Protein AF-A0A3R7QKN1-F1 (afdb_monomer_lite)

Sequence (496 aa):
MSDNTVWNVSETANVYITGVVSGVSGVASSVTHGVGDVVHSVTSGMGDVVHNVSQGMGDAVHNMTSGVKRLLTYPPTAHQAEEEEECPGVFPPTPRNTSVSPISEHPHSDVSPGTDSELAEEEAEINNELGITEDYFSQPEENVLELSIEGLEASIEKCKTLILQCEESSTRRRALVHKLIKIRLRLQEAKDAEEIASTGVLFRLSHQLQPQKPPLTRASKQYCDKCAQIIWGVIHVSYICSLCEYQCHGRCVEGIQRRCPSVKVNEDASYILRICPEVGLSAQNYKCAECKILITNKFTVITKHGRKLKCRAHPRGVTCLGDPFKKENAWCEPRKCDYTGLYYCPACHWNSRQVLPARVIHNWDFEERVVSRQAKQFLLLMKSKPVLHLEKLNPHLFKFVEELSTVKKLREDLLTMKQYLSTCRSAQESRILRQLEERQHFVENAHMYSLQDLIDVNSGLLVDYLKKIHGNFLTHIKNECLGVAPLGCLAWTPHH

InterPro domains:
  IPR002219 Protein kinase C-like, phorbol ester/diacylglycerol-binding domain [PF00130] (219-261)
  IPR002219 Protein kinase C-like, phorbol ester/diacylglycerol-binding domain [PS50081] (206-260)
  IPR025258 Rubicon Homology Domain [PF13901] (335-481)
  IPR025258 Rubicon Homology Domain [SM01175] (335-496)
  IPR046349 C1-like domain superfamily [SSF57889] (220-261)
  IPR047983 Differentially expressed in FDCP 8, C conserved region 1 [cd20819] (203-265)
  IPR051366 Differentially Expressed in FDCP 8 Homolog [PTHR12326] (100-482)

Radius of gyration: 34.99 Å; chains: 1; bounding box: 83×89×110 Å

Organism: Penaeus vannamei (NCBI:txid6689)

pLDDT: mean 70.87, std 23.75, range [23.16, 98.5]

Foldseek 3Di:
DDDDDPDPPVVVVVVVVVVVVVVVVVVVVVVVVVVVVVVVVVVVVVVVVVVVVVVVVVVVVVVVVVVVVVCVVDPDDDDDDDDDDDDDDDDDDDDDDDDDDDDDDDDDDDDDDDDPVVLVVLLVVLCVVLVNDDPPPDDDPPPPPDQDLVSLVSSLVVLVVVLVVDDPPDSNNVSSVVVNVVSVVVSVVNVVVVVCVVQVFDAALNFRWGWDQQDPDPPDFDAALQFRHTDRNVPFTKTAGPQQRHIHTPVCRVVDQDRQLSVCCVVPVDFDQDFQPADDCVNLVCAFPTPRHHQDPDPDPDDPPPDDDPPDDDPDDDDDPDDPDDPPDDHFDWDAARRHNGTHTCSFFVQDWAAGPNCCLPPVDRGTGGHGSSVVRNCVSQQFPQAPQNCVRPVCCCVVQVLLVLLLLLLVLVLVLCVVLVPQPVSVVVVLVCLCVSPCVSNVDRRTGGNNLSVCSVVVNSNVSSVVSSVVSVCCVPPPSPPDPDDPPVPPDDDD

Structure (mmCIF, N/CA/C/O backbone):
data_AF-A0A3R7QKN1-F1
#
_entry.id   AF-A0A3R7QKN1-F1
#
loop_
_atom_site.group_PDB
_atom_site.id
_atom_site.type_symbol
_atom_site.label_atom_id
_atom_site.label_alt_id
_atom_site.label_comp_id
_atom_site.label_asym_id
_atom_site.label_entity_id
_atom_site.label_seq_id
_atom_site.pdbx_PDB_ins_code
_atom_site.Cartn_x
_atom_site.Cartn_y
_atom_site.Cartn_z
_atom_site.occupancy
_atom_site.B_iso_or_equiv
_atom_site.auth_seq_id
_atom_site.auth_comp_id
_atom_site.auth_asym_id
_atom_site.auth_atom_id
_atom_site.pdbx_PDB_model_num
ATOM 1 N N . MET A 1 1 ? 52.924 43.699 57.578 1.00 37.53 1 MET A N 1
ATOM 2 C CA . MET A 1 1 ? 53.800 43.007 56.606 1.00 37.53 1 MET A CA 1
ATOM 3 C C . MET A 1 1 ? 53.663 41.512 56.854 1.00 37.53 1 MET A C 1
ATOM 5 O O . MET A 1 1 ? 54.226 41.036 57.827 1.00 37.53 1 MET A O 1
ATOM 9 N N . SER A 1 2 ? 52.865 40.768 56.094 1.00 34.19 2 SER A N 1
ATOM 10 C CA . SER A 1 2 ? 52.071 41.138 54.905 1.00 34.19 2 SER A CA 1
ATOM 11 C C . SER A 1 2 ? 50.685 40.484 54.937 1.00 34.19 2 SER A C 1
ATOM 13 O O . SER A 1 2 ? 50.500 39.461 55.588 1.00 34.19 2 SER A O 1
ATOM 15 N N . ASP A 1 3 ? 49.732 41.097 54.244 1.00 37.69 3 ASP A N 1
ATOM 16 C CA . ASP A 1 3 ? 48.302 40.784 54.300 1.00 37.69 3 ASP A CA 1
ATOM 17 C C . ASP A 1 3 ? 47.844 39.713 53.284 1.00 37.69 3 ASP A C 1
ATOM 19 O O . ASP A 1 3 ? 48.618 39.253 52.448 1.00 37.69 3 ASP A O 1
ATOM 23 N N . ASN A 1 4 ? 46.536 39.419 53.322 1.00 44.94 4 ASN A N 1
ATOM 24 C CA . ASN A 1 4 ? 45.707 38.774 52.289 1.00 44.94 4 ASN A CA 1
ATOM 25 C C . ASN A 1 4 ? 45.967 37.302 51.916 1.00 44.94 4 ASN A C 1
ATOM 27 O O . ASN A 1 4 ? 46.873 36.989 51.150 1.00 44.94 4 ASN A O 1
ATOM 31 N N . THR A 1 5 ? 45.029 36.415 52.294 1.00 41.34 5 THR A N 1
ATOM 32 C CA . THR A 1 5 ? 44.609 35.248 51.466 1.00 41.34 5 THR A CA 1
ATOM 33 C C . THR A 1 5 ? 43.263 34.609 51.887 1.00 41.34 5 THR A C 1
ATOM 35 O O . THR A 1 5 ? 43.072 33.405 51.751 1.00 41.34 5 THR A O 1
ATOM 38 N N . VAL A 1 6 ? 42.288 35.390 52.384 1.00 40.34 6 VAL A N 1
ATOM 39 C CA . VAL A 1 6 ? 40.933 34.881 52.726 1.00 40.34 6 VAL A CA 1
ATOM 40 C C . VAL A 1 6 ? 39.833 35.773 52.128 1.00 40.34 6 VAL A C 1
ATOM 42 O O . VAL A 1 6 ? 39.097 36.438 52.846 1.00 40.34 6 VAL A O 1
ATOM 45 N N . TRP A 1 7 ? 39.750 35.795 50.795 1.00 43.03 7 TRP A N 1
ATOM 46 C CA . TRP A 1 7 ? 38.655 36.375 49.999 1.00 43.03 7 TRP A CA 1
ATOM 47 C C . TRP A 1 7 ? 38.468 35.558 48.703 1.00 43.03 7 TRP A C 1
ATOM 49 O O . TRP A 1 7 ? 39.369 34.824 48.300 1.00 43.03 7 TRP A O 1
ATOM 59 N N . ASN A 1 8 ? 37.312 35.701 48.045 1.00 49.81 8 ASN A N 1
ATOM 60 C CA . ASN A 1 8 ? 36.990 35.177 46.703 1.00 49.81 8 ASN A CA 1
ATOM 61 C C . ASN A 1 8 ? 37.003 33.647 46.497 1.00 49.81 8 ASN A C 1
ATOM 63 O O . ASN A 1 8 ? 37.677 33.123 45.609 1.00 49.81 8 ASN A O 1
ATOM 67 N N . VAL A 1 9 ? 36.119 32.951 47.222 1.00 47.53 9 VAL A N 1
ATOM 68 C CA . VAL A 1 9 ? 35.537 31.668 46.756 1.00 47.53 9 VAL A CA 1
ATOM 69 C C . VAL A 1 9 ? 34.013 31.777 46.585 1.00 47.53 9 VAL A C 1
ATOM 71 O O . VAL A 1 9 ? 33.461 31.286 45.604 1.00 47.53 9 VAL A O 1
ATOM 74 N N . SER A 1 10 ? 33.326 32.469 47.499 1.00 49.25 10 SER A N 1
ATOM 75 C CA . SER A 1 10 ? 31.877 32.712 47.443 1.00 49.25 10 SER A CA 1
ATOM 76 C C . SER A 1 10 ? 31.468 33.673 46.320 1.00 49.25 10 SER A C 1
ATOM 78 O O . SER A 1 10 ? 30.583 33.347 45.533 1.00 49.25 10 SER A O 1
ATOM 80 N N . GLU A 1 11 ? 32.111 34.840 46.209 1.00 51.72 11 GLU A N 1
ATOM 81 C CA . GLU A 1 11 ? 31.790 35.838 45.172 1.00 51.72 11 GLU A CA 1
ATOM 82 C C . GLU A 1 11 ? 32.079 35.330 43.757 1.00 51.72 11 GLU A C 1
ATOM 84 O O . GLU A 1 11 ? 31.239 35.463 42.869 1.00 51.72 11 GLU A O 1
ATOM 89 N N . THR A 1 12 ? 33.216 34.662 43.558 1.00 52.84 12 THR A N 1
ATOM 90 C CA . THR A 1 12 ? 33.594 34.020 42.291 1.00 52.84 12 THR A CA 1
ATOM 91 C C . THR A 1 12 ? 32.582 32.959 41.858 1.00 52.84 12 THR A C 1
ATOM 93 O O . THR A 1 12 ? 32.215 32.921 40.684 1.00 52.84 12 THR A O 1
ATOM 96 N N . ALA A 1 13 ? 32.069 32.145 42.787 1.00 50.94 13 ALA A N 1
ATOM 97 C CA . ALA A 1 13 ? 30.995 31.194 42.495 1.00 50.94 13 ALA A CA 1
ATOM 98 C C . ALA A 1 13 ? 29.671 31.896 42.137 1.00 50.94 13 ALA A C 1
ATOM 100 O O . ALA A 1 13 ? 28.984 31.482 41.203 1.00 50.94 13 ALA A O 1
ATOM 101 N N . ASN A 1 14 ? 29.326 32.982 42.837 1.00 50.69 14 ASN A N 1
ATOM 102 C CA . ASN A 1 14 ? 28.074 33.713 42.621 1.00 50.69 14 ASN A CA 1
ATOM 103 C C . ASN A 1 14 ? 28.051 34.438 41.257 1.00 50.69 14 ASN A C 1
ATOM 105 O O . ASN A 1 14 ? 27.040 34.409 40.552 1.00 50.69 14 ASN A O 1
ATOM 109 N N . VAL A 1 15 ? 29.186 35.013 40.835 1.00 56.47 15 VAL A N 1
ATOM 110 C CA . VAL A 1 15 ? 29.384 35.571 39.480 1.00 56.47 15 VAL A CA 1
ATOM 111 C C . VAL A 1 15 ? 29.260 34.485 38.402 1.00 56.47 15 VAL A C 1
ATOM 113 O O . VAL A 1 15 ? 28.617 34.708 37.377 1.00 56.47 15 VAL A O 1
ATOM 116 N N . TYR A 1 16 ? 29.807 33.286 38.633 1.00 46.53 16 TYR A N 1
ATOM 117 C CA . TYR A 1 16 ? 29.683 32.177 37.679 1.00 46.53 16 TYR A CA 1
ATOM 118 C C . TYR A 1 16 ? 28.231 31.693 37.531 1.00 46.53 16 TYR A C 1
ATOM 120 O O . TYR A 1 16 ? 27.747 31.511 36.414 1.00 46.53 16 TYR A O 1
ATOM 128 N N . ILE A 1 17 ? 27.510 31.531 38.647 1.00 53.12 17 ILE A N 1
ATOM 129 C CA . ILE A 1 17 ? 26.105 31.095 38.648 1.00 53.12 17 ILE A CA 1
ATOM 130 C C . ILE A 1 17 ? 25.209 32.136 37.964 1.00 53.12 17 ILE A C 1
ATOM 132 O O . ILE A 1 17 ? 24.408 31.776 37.101 1.00 53.12 17 ILE A O 1
ATOM 136 N N . THR A 1 18 ? 25.361 33.423 38.288 1.00 54.75 18 THR A N 1
ATOM 137 C CA . THR A 1 18 ? 24.579 34.495 37.643 1.00 54.75 18 THR A CA 1
ATOM 138 C C . THR A 1 18 ? 24.883 34.628 36.150 1.00 54.75 18 THR A C 1
ATOM 140 O O . THR A 1 18 ? 23.951 34.799 35.362 1.00 54.75 18 THR A O 1
ATOM 143 N N . GLY A 1 19 ? 26.142 34.453 35.733 1.00 56.78 19 GLY A N 1
ATOM 144 C CA . GLY A 1 19 ? 26.520 34.388 34.319 1.00 56.78 19 GLY A CA 1
ATOM 145 C C . GLY A 1 19 ? 25.842 33.235 33.569 1.00 56.78 19 GLY A C 1
ATOM 146 O O . GLY A 1 19 ? 25.261 33.451 32.504 1.00 56.78 19 GLY A O 1
ATOM 147 N N . VAL A 1 20 ? 25.836 32.026 34.145 1.00 52.06 20 VAL A N 1
ATOM 148 C CA . VAL A 1 20 ? 25.169 30.850 33.555 1.00 52.06 20 VAL A CA 1
ATOM 149 C C . VAL A 1 20 ? 23.650 31.039 33.478 1.00 52.06 20 VAL A C 1
ATOM 151 O O . VAL A 1 20 ? 23.064 30.787 32.427 1.00 52.06 20 VAL A O 1
ATOM 154 N N . VAL A 1 21 ? 23.005 31.528 34.543 1.00 52.09 21 VAL A N 1
ATOM 155 C CA . VAL A 1 21 ? 21.551 31.783 34.556 1.00 52.09 21 VAL A CA 1
ATOM 156 C C . VAL A 1 21 ? 21.160 32.845 33.521 1.00 52.09 21 VAL A C 1
ATOM 158 O O . VAL A 1 21 ? 20.179 32.660 32.801 1.00 52.09 21 VAL A O 1
ATOM 161 N N . SER A 1 22 ? 21.951 33.915 33.386 1.00 55.06 22 SER A N 1
ATOM 162 C CA . SER A 1 22 ? 21.747 34.945 32.360 1.00 55.06 22 SER A CA 1
ATOM 163 C C . SER A 1 22 ? 21.875 34.371 30.941 1.00 55.06 22 SER A C 1
ATOM 165 O O . SER A 1 22 ? 20.983 34.561 30.114 1.00 55.06 22 SER A O 1
ATOM 167 N N . GLY A 1 23 ? 22.924 33.581 30.677 1.00 50.12 23 GLY A N 1
ATOM 168 C CA . GLY A 1 23 ? 23.135 32.930 29.381 1.00 50.12 23 GLY A CA 1
ATOM 169 C C . GLY A 1 23 ? 22.011 31.963 28.994 1.00 50.12 23 GLY A C 1
ATOM 170 O O . GLY A 1 23 ? 21.506 32.024 27.874 1.00 50.12 23 GLY A O 1
ATOM 171 N N . VAL A 1 24 ? 21.561 31.114 29.925 1.00 53.34 24 VAL A N 1
ATOM 172 C CA . VAL A 1 24 ? 20.442 30.181 29.692 1.00 53.34 24 VAL A CA 1
ATOM 173 C C . VAL A 1 24 ? 19.129 30.932 29.444 1.00 53.34 24 VAL A C 1
ATOM 175 O O . VAL A 1 24 ? 18.374 30.548 28.552 1.00 53.34 24 VAL A O 1
ATOM 178 N N . SER A 1 25 ? 18.877 32.031 30.164 1.00 45.62 25 SER A N 1
ATOM 179 C CA . SER A 1 25 ? 17.708 32.895 29.942 1.00 45.62 25 SER A CA 1
ATOM 180 C C . SER A 1 25 ? 17.726 33.553 28.553 1.00 45.62 25 SER A C 1
ATOM 182 O O . SER A 1 25 ? 16.725 33.527 27.836 1.00 45.62 25 SER A O 1
ATOM 184 N N . GLY A 1 26 ? 18.886 34.065 28.122 1.00 54.38 26 GLY A N 1
ATOM 185 C CA . GLY A 1 26 ? 19.070 34.632 26.783 1.00 54.38 26 GLY A CA 1
ATOM 186 C C . GLY A 1 26 ? 18.833 33.612 25.665 1.00 54.38 26 GLY A C 1
ATOM 187 O O . GLY A 1 26 ? 18.096 33.895 24.722 1.00 54.38 26 GLY A O 1
ATOM 188 N N . VAL A 1 27 ? 19.381 32.398 25.796 1.00 50.44 27 VAL A N 1
ATOM 189 C CA . VAL A 1 27 ? 19.147 31.304 24.834 1.00 50.44 27 VAL A CA 1
ATOM 190 C C . VAL A 1 27 ? 17.671 30.900 24.799 1.00 50.44 27 VAL A C 1
ATOM 192 O O . VAL A 1 27 ? 17.114 30.751 23.712 1.00 50.44 27 VAL A O 1
ATOM 195 N N . ALA A 1 28 ? 17.013 30.775 25.957 1.00 47.41 28 ALA A N 1
ATOM 196 C CA . ALA A 1 28 ? 15.587 30.460 26.025 1.00 47.41 28 ALA A CA 1
ATOM 197 C C . ALA A 1 28 ? 14.730 31.523 25.316 1.00 47.41 28 ALA A C 1
ATOM 199 O O . ALA A 1 28 ? 13.872 31.166 24.510 1.00 47.41 28 ALA A O 1
ATOM 200 N N . SER A 1 29 ? 15.011 32.812 25.547 1.00 50.62 29 SER A N 1
ATOM 201 C CA . SER A 1 29 ? 14.314 33.926 24.891 1.00 50.62 29 SER A CA 1
ATOM 202 C C . SER A 1 29 ? 14.458 33.883 23.365 1.00 50.62 29 SER A C 1
ATOM 204 O O . SER A 1 29 ? 13.456 33.959 22.647 1.00 50.62 29 SER A O 1
ATOM 206 N N . SER A 1 30 ? 15.679 33.684 22.854 1.00 55.91 30 SER A N 1
ATOM 207 C CA . SER A 1 30 ? 15.939 33.572 21.412 1.00 55.91 30 SER A CA 1
ATOM 208 C C . SER A 1 30 ? 15.222 32.378 20.777 1.00 55.91 30 SER A C 1
ATOM 210 O O . SER A 1 30 ? 14.666 32.505 19.687 1.00 55.91 30 SER A O 1
ATOM 212 N N . VAL A 1 31 ? 15.170 31.232 21.469 1.00 51.16 31 VAL A N 1
ATOM 213 C CA . VAL A 1 31 ? 14.414 30.055 21.008 1.00 51.16 31 VAL A CA 1
ATOM 214 C C . VAL A 1 31 ? 12.909 30.340 20.985 1.00 51.16 31 VAL A C 1
ATOM 216 O O . VAL A 1 31 ? 12.251 29.989 20.008 1.00 51.16 31 VAL A O 1
ATOM 219 N N . THR A 1 32 ? 12.348 31.011 21.998 1.00 53.50 32 THR A N 1
ATOM 220 C CA . THR A 1 32 ? 10.910 31.339 22.000 1.00 53.50 32 THR A CA 1
ATOM 221 C C . THR A 1 32 ? 10.513 32.330 20.905 1.00 53.50 32 THR A C 1
ATOM 223 O O . THR A 1 32 ? 9.451 32.154 20.313 1.00 53.50 32 THR A O 1
ATOM 226 N N . HIS A 1 33 ? 11.362 33.313 20.582 1.00 58.72 33 HIS A N 1
ATOM 227 C CA . HIS A 1 33 ? 11.101 34.240 19.473 1.00 58.72 33 HIS A CA 1
ATOM 228 C C . HIS A 1 33 ? 11.203 33.530 18.117 1.00 58.72 33 HIS A C 1
ATOM 230 O O . HIS A 1 33 ? 10.245 33.564 17.351 1.00 58.72 33 HIS A O 1
ATOM 236 N N . GLY A 1 34 ? 12.281 32.776 17.866 1.00 54.69 34 GLY A N 1
ATOM 237 C CA . GLY A 1 34 ? 12.449 32.048 16.602 1.00 54.69 34 GLY A CA 1
ATOM 238 C C . GLY A 1 34 ? 11.354 31.004 16.334 1.00 54.69 34 GLY A C 1
ATOM 239 O O . GLY A 1 34 ? 10.951 30.812 15.190 1.00 54.69 34 GLY A O 1
ATOM 240 N N . VAL A 1 35 ? 10.814 30.361 17.378 1.00 56.97 35 VAL A N 1
ATOM 241 C CA . VAL A 1 35 ? 9.626 29.494 17.247 1.00 56.97 35 VAL A CA 1
ATOM 242 C C . VAL A 1 35 ? 8.369 30.311 16.927 1.00 56.97 35 VAL A C 1
ATOM 244 O O . VAL A 1 35 ? 7.569 29.877 16.100 1.00 56.97 35 VAL A O 1
ATOM 247 N N . GLY A 1 36 ? 8.199 31.492 17.530 1.00 51.56 36 GLY A N 1
ATOM 248 C CA . GLY A 1 36 ? 7.104 32.415 17.220 1.00 51.56 36 GLY A CA 1
ATOM 249 C C . GLY A 1 36 ? 7.108 32.874 15.759 1.00 51.56 36 GLY A C 1
ATOM 250 O O . GLY A 1 36 ? 6.081 32.767 15.088 1.00 51.56 36 GLY A O 1
ATOM 251 N N . ASP A 1 37 ? 8.266 33.290 15.244 1.00 53.41 37 ASP A N 1
ATOM 252 C CA . ASP A 1 37 ? 8.433 33.755 13.860 1.00 53.41 37 ASP A CA 1
ATOM 253 C C . ASP A 1 37 ? 8.135 32.642 12.840 1.00 53.41 37 ASP A C 1
ATOM 255 O O . ASP A 1 37 ? 7.431 32.861 11.849 1.00 53.41 37 ASP A O 1
ATOM 259 N N . VAL A 1 38 ? 8.609 31.416 13.104 1.00 53.94 38 VAL A N 1
ATOM 260 C CA . VAL A 1 38 ? 8.315 30.238 12.270 1.00 53.94 38 VAL A CA 1
ATOM 261 C C . VAL A 1 38 ? 6.823 29.904 12.289 1.00 53.94 38 VAL A C 1
ATOM 263 O O . VAL A 1 38 ? 6.246 29.662 11.228 1.00 53.94 38 VAL A O 1
ATOM 266 N N . VAL A 1 39 ? 6.172 29.928 13.458 1.00 53.53 39 VAL A N 1
ATOM 267 C CA . VAL A 1 39 ? 4.721 29.694 13.562 1.00 53.53 39 VAL A CA 1
ATOM 268 C C . VAL A 1 39 ? 3.941 30.767 12.801 1.00 53.53 39 VAL A C 1
ATOM 270 O O . VAL A 1 39 ? 3.064 30.413 12.016 1.00 53.53 39 VAL A O 1
ATOM 273 N N . HIS A 1 40 ? 4.286 32.049 12.964 1.00 59.41 40 HIS A N 1
ATOM 274 C CA . HIS A 1 40 ? 3.616 33.155 12.276 1.00 59.41 40 HIS A CA 1
ATOM 275 C C . HIS A 1 40 ? 3.745 33.040 10.749 1.00 59.41 40 HIS A C 1
ATOM 277 O O . HIS A 1 40 ? 2.745 33.135 10.033 1.00 59.41 40 HIS A O 1
ATOM 283 N N . SER A 1 41 ? 4.958 32.765 10.256 1.00 58.25 41 SER A N 1
ATOM 284 C CA . SER A 1 41 ? 5.242 32.538 8.833 1.00 58.25 41 SER A CA 1
ATOM 285 C C . SER A 1 41 ? 4.411 31.383 8.258 1.00 58.25 41 SER A C 1
ATOM 287 O O . SER A 1 41 ? 3.720 31.552 7.251 1.00 58.25 41 SER A O 1
ATOM 289 N N . VAL A 1 42 ? 4.376 30.239 8.955 1.00 50.22 42 VAL A N 1
ATOM 290 C CA . VAL A 1 42 ? 3.567 29.075 8.559 1.00 50.22 42 VAL A CA 1
ATOM 291 C C . VAL A 1 42 ? 2.071 29.399 8.561 1.00 50.22 42 VAL A C 1
ATOM 293 O O . VAL A 1 42 ? 1.378 29.015 7.622 1.00 50.22 42 VAL A O 1
ATOM 296 N N . THR A 1 43 ? 1.551 30.128 9.556 1.00 54.44 43 THR A N 1
ATOM 297 C CA . THR A 1 43 ? 0.127 30.510 9.576 1.00 54.44 43 THR A CA 1
ATOM 298 C C . THR A 1 43 ? -0.247 31.513 8.486 1.00 54.44 43 THR A C 1
ATOM 300 O O . THR A 1 43 ? -1.333 31.387 7.923 1.00 54.44 43 THR A O 1
ATOM 303 N N . SER A 1 44 ? 0.642 32.455 8.144 1.00 57.62 44 SER A N 1
ATOM 304 C CA . SER A 1 44 ? 0.410 33.411 7.054 1.00 57.62 44 SER A CA 1
ATOM 305 C C . SER A 1 44 ? 0.357 32.691 5.707 1.00 57.62 44 SER A C 1
ATOM 307 O O . SER A 1 44 ? -0.652 32.777 5.014 1.00 57.62 44 SER A O 1
ATOM 309 N N . GLY A 1 45 ? 1.374 31.878 5.396 1.00 58.31 45 GLY A N 1
ATOM 310 C CA . GLY A 1 45 ? 1.418 31.116 4.144 1.00 58.31 45 GLY A CA 1
ATOM 311 C C . GLY A 1 45 ? 0.258 30.124 3.994 1.00 58.31 45 GLY A C 1
ATOM 312 O O . GLY A 1 45 ? -0.242 29.923 2.888 1.00 58.31 45 GLY A O 1
ATOM 313 N N . MET A 1 46 ? -0.241 29.548 5.097 1.00 52.25 46 MET A N 1
ATOM 314 C CA . MET A 1 46 ? -1.470 28.741 5.067 1.00 52.25 46 MET A CA 1
ATOM 315 C C . MET A 1 46 ? -2.697 29.580 4.676 1.00 52.25 46 MET A C 1
ATOM 317 O O . MET A 1 46 ? -3.557 29.098 3.940 1.00 52.25 46 MET A O 1
ATOM 321 N N . GLY A 1 47 ? -2.778 30.826 5.157 1.00 55.19 47 GLY A N 1
ATOM 322 C CA . GLY A 1 47 ? -3.827 31.783 4.805 1.00 55.19 47 GLY A CA 1
ATOM 323 C C . GLY A 1 47 ? -3.813 32.135 3.318 1.00 55.19 47 GLY A C 1
ATOM 324 O O . GLY A 1 47 ? -4.851 32.037 2.665 1.00 55.19 47 GLY A O 1
ATOM 325 N N . ASP A 1 48 ? -2.637 32.439 2.768 1.00 55.41 48 ASP A N 1
ATOM 326 C CA . ASP A 1 48 ? -2.461 32.770 1.347 1.00 55.41 48 ASP A CA 1
ATOM 327 C C . ASP A 1 48 ? -2.832 31.587 0.433 1.00 55.41 48 ASP A C 1
ATOM 329 O O . ASP A 1 48 ? -3.539 31.752 -0.564 1.00 55.41 48 ASP A O 1
ATOM 333 N N . VAL A 1 49 ? -2.441 30.360 0.804 1.00 57.50 49 VAL A N 1
ATOM 334 C CA . VAL A 1 49 ? -2.841 29.136 0.085 1.00 57.50 49 VAL A CA 1
ATOM 335 C C . VAL A 1 49 ? -4.359 28.932 0.130 1.00 57.50 49 VAL A C 1
ATOM 337 O O . VAL A 1 49 ? -4.966 28.640 -0.902 1.00 57.50 49 VAL A O 1
ATOM 340 N N . VAL A 1 50 ? -4.999 29.118 1.291 1.00 56.00 50 VAL A N 1
ATOM 341 C CA . VAL A 1 50 ? -6.463 29.006 1.424 1.00 56.00 50 VAL A CA 1
ATOM 342 C C . VAL A 1 50 ? -7.184 30.091 0.619 1.00 56.00 50 VAL A C 1
ATOM 344 O O . VAL A 1 50 ? -8.192 29.789 -0.025 1.00 56.00 50 VAL A O 1
ATOM 347 N N . HIS A 1 51 ? -6.667 31.322 0.592 1.00 62.03 51 HIS A N 1
ATOM 348 C CA . HIS A 1 51 ? -7.213 32.411 -0.217 1.00 62.03 51 HIS A CA 1
ATOM 349 C C . HIS A 1 51 ? -7.148 32.077 -1.714 1.00 62.03 51 HIS A C 1
ATOM 351 O O . HIS A 1 51 ? -8.175 32.077 -2.392 1.00 62.03 51 HIS A O 1
ATOM 357 N N . ASN A 1 52 ? -5.971 31.690 -2.213 1.00 60.16 52 ASN A N 1
ATOM 358 C CA . ASN A 1 52 ? -5.750 31.403 -3.632 1.00 60.16 52 ASN A CA 1
ATOM 359 C C . ASN A 1 52 ? -6.565 30.195 -4.130 1.00 60.16 52 ASN A C 1
ATOM 361 O O . ASN A 1 52 ? -7.131 30.240 -5.223 1.00 60.16 52 ASN A O 1
ATOM 365 N N . VAL A 1 53 ? -6.706 29.141 -3.315 1.00 54.59 53 VAL A N 1
ATOM 366 C CA . VAL A 1 53 ? -7.588 27.999 -3.627 1.00 54.59 53 VAL A CA 1
ATOM 367 C C . VAL A 1 53 ? -9.065 28.415 -3.632 1.00 54.59 53 VAL A C 1
ATOM 369 O O . VAL A 1 53 ? -9.818 27.988 -4.509 1.00 54.59 53 VAL A O 1
ATOM 372 N N . SER A 1 54 ? -9.486 29.272 -2.697 1.00 59.06 54 SER A N 1
ATOM 373 C CA . SER A 1 54 ? -10.868 29.772 -2.635 1.00 59.06 54 SER A CA 1
ATOM 374 C C . SER A 1 54 ? -11.212 30.643 -3.846 1.00 59.06 54 SER A C 1
ATOM 376 O O . SER A 1 54 ? -12.273 30.466 -4.446 1.00 59.06 54 SER A O 1
ATOM 378 N N . GLN A 1 55 ? -10.299 31.534 -4.243 1.00 57.66 55 GLN A N 1
ATOM 379 C CA . GLN A 1 55 ? -10.455 32.405 -5.406 1.00 57.66 55 GLN A CA 1
ATOM 380 C C . GLN A 1 55 ? -10.489 31.598 -6.710 1.00 57.66 55 GLN A C 1
ATOM 382 O O . GLN A 1 55 ? -11.457 31.704 -7.460 1.00 57.66 55 GLN A O 1
ATOM 387 N N . GLY A 1 56 ? -9.523 30.697 -6.926 1.00 59.16 56 GLY A N 1
ATOM 388 C CA . GLY A 1 56 ? -9.491 29.838 -8.115 1.00 59.16 56 GLY A CA 1
ATOM 389 C C . GLY A 1 56 ? -10.719 28.926 -8.250 1.00 59.16 56 GLY A C 1
ATOM 390 O O . GLY A 1 56 ? -11.191 28.682 -9.363 1.00 59.16 56 GLY A O 1
ATOM 391 N N . MET A 1 57 ? -11.302 28.465 -7.135 1.00 54.66 57 MET A N 1
ATOM 392 C CA . MET A 1 57 ? -12.571 27.728 -7.170 1.00 54.66 57 MET A CA 1
ATOM 393 C C . MET A 1 57 ? -13.773 28.643 -7.467 1.00 54.66 57 MET A C 1
ATOM 395 O O . MET A 1 57 ? -14.690 28.223 -8.176 1.00 54.66 57 MET A O 1
ATOM 399 N N . GLY A 1 58 ? -13.755 29.897 -7.005 1.00 57.75 58 GLY A N 1
ATOM 400 C CA . GLY A 1 58 ? -14.720 30.929 -7.394 1.00 57.75 58 GLY A CA 1
ATOM 401 C C . GLY A 1 58 ? -14.697 31.214 -8.899 1.00 57.75 58 GLY A C 1
ATOM 402 O O . GLY A 1 58 ? -15.742 31.161 -9.551 1.00 57.75 58 GLY A O 1
ATOM 403 N N . ASP A 1 59 ? -13.510 31.410 -9.474 1.00 54.44 59 ASP A N 1
ATOM 404 C CA . ASP A 1 59 ? -13.324 31.655 -10.909 1.00 54.44 59 ASP A CA 1
ATOM 405 C C . ASP A 1 59 ? -13.716 30.438 -11.759 1.00 54.44 59 ASP A C 1
ATOM 407 O O . ASP A 1 59 ? -14.351 30.583 -12.809 1.00 54.44 59 ASP A O 1
ATOM 411 N N . ALA A 1 60 ? -13.425 29.217 -11.300 1.00 56.81 60 ALA A N 1
ATOM 412 C CA . ALA A 1 60 ? -13.900 27.994 -11.947 1.00 56.81 60 ALA A CA 1
ATOM 413 C C . ALA A 1 60 ? -15.441 27.914 -11.960 1.00 56.81 60 ALA A C 1
ATOM 415 O O . ALA A 1 60 ? -16.042 27.626 -13.000 1.00 56.81 60 ALA A O 1
ATOM 416 N N . VAL A 1 61 ? -16.101 28.224 -10.837 1.00 56.03 61 VAL A N 1
ATOM 417 C CA . VAL A 1 61 ? -17.572 28.266 -10.736 1.00 56.03 61 VAL A CA 1
ATOM 418 C C . VAL A 1 61 ? -18.171 29.384 -11.593 1.00 56.03 61 VAL A C 1
ATOM 420 O O . VAL A 1 61 ? -19.194 29.159 -12.250 1.00 56.03 61 VAL A O 1
ATOM 423 N N . HIS A 1 62 ? -17.537 30.557 -11.665 1.00 58.00 62 HIS A N 1
ATOM 424 C CA . HIS A 1 62 ? -17.983 31.636 -12.546 1.00 58.00 62 HIS A CA 1
ATOM 425 C C . HIS A 1 62 ? -17.863 31.228 -14.021 1.00 58.00 62 HIS A C 1
ATOM 427 O O . HIS A 1 62 ? -18.813 31.423 -14.784 1.00 58.00 62 HIS A O 1
ATOM 433 N N . ASN A 1 63 ? -16.750 30.616 -14.430 1.00 52.31 63 ASN A N 1
ATOM 434 C CA . ASN A 1 63 ? -16.544 30.173 -15.809 1.00 52.31 63 ASN A CA 1
ATOM 435 C C . ASN A 1 63 ? -17.516 29.055 -16.216 1.00 52.31 63 ASN A C 1
ATOM 437 O O . ASN A 1 63 ? -18.111 29.132 -17.294 1.00 52.31 63 ASN A O 1
ATOM 441 N N . MET A 1 64 ? -17.773 28.075 -15.341 1.00 47.56 64 MET A N 1
ATOM 442 C CA . MET A 1 64 ? -18.805 27.054 -15.574 1.00 47.56 64 MET A CA 1
ATOM 443 C C . MET A 1 64 ? -20.206 27.674 -15.693 1.00 47.56 64 MET A C 1
ATOM 445 O O . MET A 1 64 ? -20.928 27.377 -16.646 1.00 47.56 64 MET A O 1
ATOM 449 N N . THR A 1 65 ? -20.573 28.589 -14.791 1.00 50.94 65 THR A N 1
ATOM 450 C CA . THR A 1 65 ? -21.868 29.295 -14.831 1.00 50.94 65 THR A CA 1
ATOM 451 C C . THR A 1 65 ? -22.023 30.132 -16.108 1.00 50.94 65 THR A C 1
ATOM 453 O O . THR A 1 65 ? -23.076 30.100 -16.746 1.00 50.94 65 THR A O 1
ATOM 456 N N . SER A 1 66 ? -20.966 30.824 -16.544 1.00 52.06 66 SER A N 1
ATOM 457 C CA . SER A 1 66 ? -20.924 31.561 -17.815 1.00 52.06 66 SER A CA 1
ATOM 458 C C . SER A 1 66 ? -21.057 30.640 -19.034 1.00 52.06 66 SER A C 1
ATOM 460 O O . SER A 1 66 ? -21.771 30.979 -19.979 1.00 52.06 66 SER A O 1
ATOM 462 N N . GLY A 1 67 ? -20.417 29.466 -19.015 1.00 45.75 67 GLY A N 1
ATOM 463 C CA . GLY A 1 67 ? -20.533 28.451 -20.066 1.00 45.75 67 GLY A CA 1
ATOM 464 C C . GLY A 1 67 ? -21.954 27.896 -20.189 1.00 45.75 67 GLY A C 1
ATOM 465 O O . GLY A 1 67 ? -22.535 27.924 -21.274 1.00 45.75 67 GLY A O 1
ATOM 466 N N . VAL A 1 68 ? -22.558 27.491 -19.067 1.00 48.69 68 VAL A N 1
ATOM 467 C CA . VAL A 1 68 ? -23.962 27.044 -19.011 1.00 48.69 68 VAL A CA 1
ATOM 468 C C . VAL A 1 68 ? -24.908 28.151 -19.485 1.00 48.69 68 VAL A C 1
ATOM 470 O O . VAL A 1 68 ? -25.804 27.888 -20.284 1.00 48.69 68 VAL A O 1
ATOM 473 N N . LYS A 1 69 ? -24.679 29.409 -19.085 1.00 41.81 69 LYS A N 1
ATOM 474 C CA . LYS A 1 69 ? -25.488 30.549 -19.541 1.00 41.81 69 LYS A CA 1
ATOM 475 C C . LYS A 1 69 ? -25.422 30.740 -21.062 1.00 41.81 69 LYS A C 1
ATOM 477 O O . LYS A 1 69 ? -26.462 30.985 -21.663 1.00 41.81 69 LYS A O 1
ATOM 482 N N . ARG A 1 70 ? -24.251 30.565 -21.696 1.00 45.78 70 ARG A N 1
ATOM 483 C CA . ARG A 1 70 ? -24.113 30.615 -23.169 1.00 45.78 70 ARG A CA 1
ATOM 484 C C . ARG A 1 70 ? -24.873 29.479 -23.864 1.00 45.78 70 ARG A C 1
ATOM 486 O O . ARG A 1 70 ? -25.583 29.746 -24.832 1.00 45.78 70 ARG A O 1
ATOM 493 N N . LEU A 1 71 ? -24.771 28.252 -23.344 1.00 42.00 71 LEU A N 1
ATOM 494 C CA . LEU A 1 71 ? -25.487 27.075 -23.863 1.00 42.00 71 LEU A CA 1
ATOM 495 C C . LEU A 1 71 ? -27.016 27.215 -23.756 1.00 42.00 71 LEU A C 1
ATOM 497 O O . LEU A 1 71 ? -27.735 26.728 -24.623 1.00 42.00 71 LEU A O 1
ATOM 501 N N . LEU A 1 72 ? -27.513 27.914 -22.731 1.00 39.69 72 LEU A N 1
ATOM 502 C CA . LEU A 1 72 ? -28.941 28.207 -22.564 1.00 39.69 72 LEU A CA 1
ATOM 503 C C . LEU A 1 72 ? -29.442 29.360 -23.453 1.00 39.69 72 LEU A C 1
ATOM 505 O O . LEU A 1 72 ? -30.631 29.407 -23.752 1.00 39.69 72 LEU A O 1
ATOM 509 N N . THR A 1 73 ? -28.572 30.281 -23.887 1.00 37.38 73 THR A N 1
ATOM 510 C CA . THR A 1 73 ? -28.955 31.379 -24.801 1.00 37.38 73 THR A CA 1
ATOM 511 C C . THR A 1 73 ? -28.872 31.024 -26.285 1.00 37.38 73 THR A C 1
ATOM 513 O O . THR A 1 73 ? -29.564 31.651 -27.081 1.00 37.38 73 THR A O 1
ATOM 516 N N . TYR A 1 74 ? -28.049 30.041 -26.667 1.00 40.75 74 TYR A N 1
ATOM 517 C CA . TYR A 1 74 ? -27.853 29.633 -28.064 1.00 40.75 74 TYR A CA 1
ATOM 518 C C . TYR A 1 74 ? -27.790 28.099 -28.194 1.00 40.75 74 TYR A C 1
ATOM 520 O O . TYR A 1 74 ? -26.695 27.529 -28.199 1.00 40.75 74 TYR A O 1
ATOM 528 N N . PRO A 1 75 ? -28.941 27.407 -28.295 1.00 36.47 75 PRO A N 1
ATOM 529 C CA . PRO A 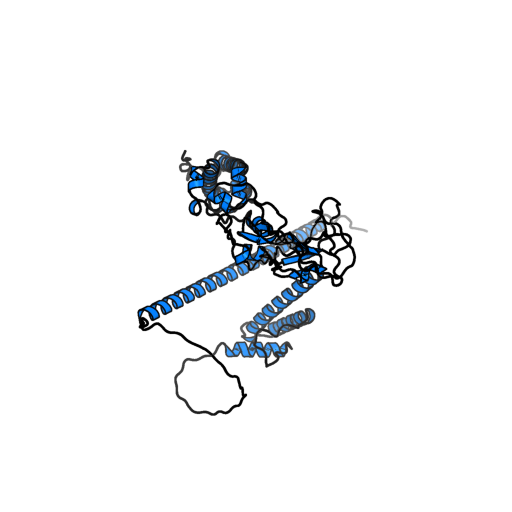1 75 ? -28.963 25.975 -28.579 1.00 36.47 75 PRO A CA 1
ATOM 530 C C . PRO A 1 75 ? -28.506 25.702 -30.029 1.00 36.47 75 PRO A C 1
ATOM 532 O O . PRO A 1 75 ? -28.967 26.385 -30.947 1.00 36.47 75 PRO A O 1
ATOM 535 N N . PRO A 1 76 ? -27.629 24.711 -30.276 1.00 35.47 76 PRO A N 1
ATOM 536 C CA . PRO A 1 76 ? -27.178 24.383 -31.625 1.00 35.47 76 PRO A CA 1
ATOM 537 C C . PRO A 1 76 ? -28.286 23.689 -32.432 1.00 35.47 76 PRO A C 1
ATOM 539 O O . PRO A 1 76 ? -28.869 22.698 -31.992 1.00 35.47 76 PRO A O 1
ATOM 542 N N . THR A 1 77 ? -28.557 24.185 -33.639 1.00 32.91 77 THR A N 1
ATOM 543 C CA . THR A 1 77 ? -29.488 23.561 -34.591 1.00 32.91 77 THR A CA 1
ATOM 544 C C . THR A 1 77 ? -28.872 22.310 -35.214 1.00 32.91 77 THR A C 1
ATOM 546 O O . THR A 1 77 ? -27.822 22.395 -35.850 1.00 32.91 77 THR A O 1
ATOM 549 N N . ALA A 1 78 ? -29.532 21.161 -35.071 1.00 34.75 78 ALA A N 1
ATOM 550 C CA . ALA A 1 78 ? -29.081 19.891 -35.635 1.00 34.75 78 ALA A CA 1
ATOM 551 C C . ALA A 1 78 ? -29.690 19.626 -37.022 1.00 34.75 78 ALA A C 1
ATOM 553 O O . ALA A 1 78 ? -30.906 19.701 -37.175 1.00 34.75 78 ALA A O 1
ATOM 554 N N . HIS A 1 79 ? -28.858 19.247 -37.996 1.00 31.39 79 HIS A N 1
ATOM 555 C CA . HIS A 1 79 ? -29.266 18.657 -39.276 1.00 31.39 79 HIS A CA 1
ATOM 556 C C . HIS A 1 79 ? -28.135 17.769 -39.827 1.00 31.39 79 HIS A C 1
ATOM 558 O O . HIS A 1 79 ? -27.014 18.253 -39.905 1.00 31.39 79 HIS A O 1
ATOM 564 N N . GLN A 1 80 ? -28.475 16.519 -40.192 1.00 29.50 80 GLN A N 1
ATOM 565 C CA . GLN A 1 80 ? -27.785 15.561 -41.098 1.00 29.50 80 GLN A CA 1
ATOM 566 C C . GLN A 1 80 ? -26.261 15.312 -40.894 1.00 29.50 80 GLN A C 1
ATOM 568 O O . GLN A 1 80 ? -25.464 16.237 -40.909 1.00 29.50 80 GLN A O 1
ATOM 573 N N . ALA A 1 81 ? -25.725 14.109 -40.644 1.00 27.98 81 ALA A N 1
ATOM 574 C CA . ALA A 1 81 ? -26.080 12.706 -40.944 1.00 27.98 81 ALA A CA 1
ATOM 575 C C . ALA A 1 81 ?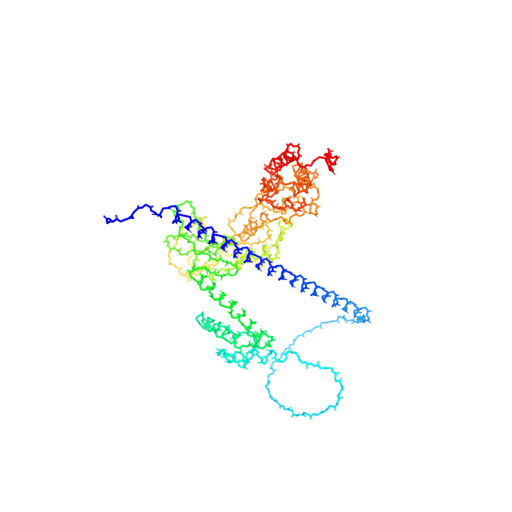 -25.780 12.221 -42.385 1.00 27.98 81 ALA A C 1
ATOM 577 O O . ALA A 1 81 ? -26.346 12.757 -43.329 1.00 27.98 81 ALA A O 1
ATOM 578 N N . GLU A 1 82 ? -24.957 11.157 -42.451 1.00 28.95 82 GLU A N 1
ATOM 579 C CA . GLU A 1 82 ? -24.770 10.150 -43.528 1.00 28.95 82 GLU A CA 1
ATOM 580 C C . GLU A 1 82 ? -24.131 10.588 -44.873 1.00 28.95 82 GLU A C 1
ATOM 582 O O . GLU A 1 82 ? -24.727 11.337 -45.636 1.00 28.95 82 GLU A O 1
ATOM 587 N N . GLU A 1 83 ? -22.909 10.103 -45.176 1.00 28.94 83 GLU A N 1
ATOM 588 C CA . GLU A 1 83 ? -22.584 9.067 -46.202 1.00 28.94 83 GLU A CA 1
ATOM 589 C C . GLU A 1 83 ? -21.043 8.865 -46.358 1.00 28.94 83 GLU A C 1
ATOM 591 O O . GLU A 1 83 ? -20.266 9.427 -45.580 1.00 28.94 83 GLU A O 1
ATOM 596 N N . GLU A 1 84 ? -20.596 7.973 -47.259 1.00 28.70 84 GLU A N 1
ATOM 597 C CA . GLU A 1 84 ? -19.232 7.394 -47.333 1.00 28.70 84 GLU A CA 1
ATOM 598 C C . GLU A 1 84 ? -18.399 7.833 -48.572 1.00 28.70 84 GLU A C 1
ATOM 600 O O . GLU A 1 84 ? -18.949 8.365 -49.530 1.00 28.70 84 GLU A O 1
ATOM 605 N N . GLU A 1 85 ? -17.080 7.550 -48.542 1.00 27.09 85 GLU A N 1
ATOM 606 C CA . GLU A 1 85 ? -16.212 7.033 -49.644 1.00 27.09 85 GLU A CA 1
ATOM 607 C C . GLU A 1 85 ? -14.792 7.647 -49.823 1.00 27.09 85 GLU A C 1
ATOM 609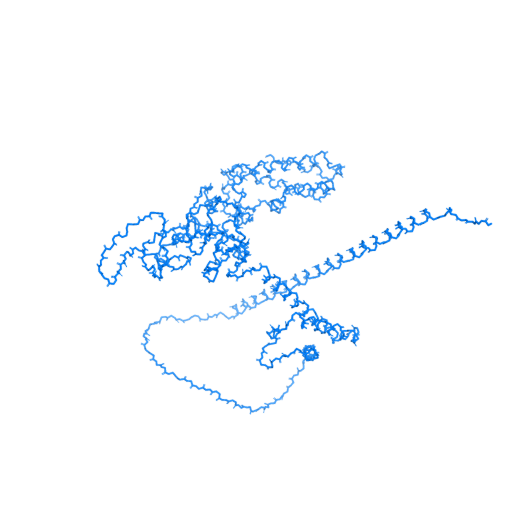 O O . GLU A 1 85 ? -14.540 8.826 -49.600 1.00 27.09 85 GLU A O 1
ATOM 614 N N . GLU A 1 86 ? -13.883 6.736 -50.216 1.00 24.00 86 GLU A N 1
ATOM 615 C CA . GLU A 1 86 ? -12.547 6.786 -50.860 1.00 24.00 86 GLU A CA 1
ATOM 616 C C . GLU A 1 86 ? -11.484 7.903 -50.646 1.00 24.00 86 GLU A C 1
ATOM 618 O O . GLU A 1 86 ? -11.729 9.093 -50.484 1.00 24.00 86 GLU A O 1
ATOM 623 N N . CYS A 1 87 ? -10.216 7.474 -50.782 1.00 25.31 87 CYS A N 1
ATOM 624 C CA . CYS A 1 87 ? -9.019 8.315 -50.940 1.00 25.31 87 CYS A CA 1
ATOM 625 C C . CYS A 1 87 ? -8.329 7.999 -52.282 1.00 25.31 87 CYS A C 1
ATOM 627 O O . CYS A 1 87 ? -8.253 6.830 -52.663 1.00 25.31 87 CYS A O 1
ATOM 629 N N . PRO A 1 88 ? -7.676 8.981 -52.931 1.00 33.22 88 PRO A N 1
ATOM 630 C CA . PRO A 1 88 ? -6.204 8.983 -52.885 1.00 33.22 88 PRO A CA 1
ATOM 631 C C . PRO A 1 88 ? -5.585 10.394 -52.741 1.00 33.22 88 PRO A C 1
ATOM 633 O O . PRO A 1 88 ? -6.266 11.405 -52.877 1.00 33.22 88 PRO A O 1
ATOM 636 N N . GLY A 1 89 ? -4.280 10.477 -52.441 1.00 25.06 89 GLY A N 1
ATOM 637 C CA . GLY A 1 89 ? -3.595 11.738 -52.088 1.00 25.06 89 GLY A CA 1
ATOM 638 C C . GLY A 1 89 ? -2.412 12.146 -52.984 1.00 25.06 89 GLY A C 1
ATOM 639 O O . GLY A 1 89 ? -1.957 11.372 -53.823 1.00 25.06 89 GLY A O 1
ATOM 640 N N . VAL A 1 90 ? -1.886 13.359 -52.750 1.00 25.53 90 VAL A N 1
ATOM 641 C CA . VAL A 1 90 ? -0.682 13.966 -53.371 1.00 25.53 90 VAL A CA 1
ATOM 642 C C . VAL A 1 90 ? 0.054 14.855 -52.336 1.00 25.53 90 VAL A C 1
ATOM 644 O O . VAL A 1 90 ? -0.570 15.378 -51.417 1.00 25.53 90 VAL A O 1
ATOM 647 N N . PHE A 1 91 ? 1.374 15.032 -52.490 1.00 24.97 91 PHE A N 1
ATOM 648 C CA . PHE A 1 91 ? 2.276 15.928 -51.726 1.00 24.97 91 PHE A CA 1
ATOM 649 C C . PHE A 1 91 ? 3.044 16.871 -52.692 1.00 24.97 91 PHE A C 1
ATOM 651 O O . PHE A 1 91 ? 3.161 16.510 -53.866 1.00 24.97 91 PHE A O 1
ATOM 658 N N . PRO A 1 92 ? 3.732 17.953 -52.238 1.00 40.19 92 PRO A N 1
ATOM 659 C CA . PRO A 1 92 ? 3.644 18.693 -50.971 1.00 40.19 92 PRO A CA 1
ATOM 660 C C . PRO A 1 92 ? 3.079 20.120 -51.258 1.00 40.19 92 PRO A C 1
ATOM 662 O O . PRO A 1 92 ? 1.880 20.124 -51.528 1.00 40.19 92 PRO A O 1
ATOM 665 N N . PRO A 1 93 ? 3.777 21.297 -51.323 1.00 31.36 93 PRO A N 1
ATOM 666 C CA . PRO A 1 93 ? 5.129 21.756 -50.923 1.00 31.36 93 PRO A CA 1
ATOM 667 C C . PRO A 1 93 ? 5.116 22.741 -49.714 1.00 31.36 93 PRO A C 1
ATOM 669 O O . PRO A 1 93 ? 4.136 22.828 -48.984 1.00 31.36 93 PRO A O 1
ATOM 672 N N . THR A 1 94 ? 6.208 23.490 -49.497 1.00 31.78 94 THR A N 1
ATOM 673 C CA . THR A 1 94 ? 6.338 24.630 -48.553 1.00 31.78 94 THR A CA 1
ATOM 674 C C . THR A 1 94 ? 6.771 25.917 -49.277 1.00 31.78 94 THR A C 1
ATOM 676 O O . THR A 1 94 ? 7.313 25.839 -50.382 1.00 31.78 94 THR A O 1
ATOM 679 N N . PRO A 1 95 ? 6.580 27.104 -48.664 1.00 28.00 95 PRO A N 1
ATOM 680 C CA . PRO A 1 95 ? 7.691 28.071 -48.575 1.00 28.00 95 PRO A CA 1
ATOM 681 C C . PRO A 1 95 ? 7.771 28.858 -47.237 1.00 28.00 95 PRO A C 1
ATOM 683 O O . PRO A 1 95 ? 6.979 28.653 -46.322 1.00 28.00 95 PRO A O 1
ATOM 686 N N . ARG A 1 96 ? 8.779 29.741 -47.121 1.00 23.92 96 ARG A N 1
ATOM 687 C CA . ARG A 1 96 ? 9.073 30.645 -45.979 1.00 23.92 96 ARG A CA 1
ATOM 688 C C . ARG A 1 96 ? 8.549 32.082 -46.208 1.00 23.92 96 ARG A C 1
ATOM 690 O O . ARG A 1 96 ? 8.214 32.403 -47.337 1.00 23.92 96 ARG A O 1
ATOM 697 N N . ASN A 1 97 ? 8.584 32.896 -45.137 1.00 25.17 97 ASN A N 1
ATOM 698 C CA . ASN A 1 97 ? 8.878 34.350 -44.984 1.00 25.17 97 ASN A CA 1
ATOM 699 C C . ASN A 1 97 ? 8.685 35.310 -46.202 1.00 25.17 97 ASN A C 1
ATOM 701 O O . ASN A 1 97 ? 9.017 34.981 -47.331 1.00 25.17 97 ASN A O 1
ATOM 705 N N . THR A 1 98 ? 8.329 36.598 -46.049 1.00 24.00 98 THR A N 1
ATOM 706 C CA . THR A 1 98 ? 8.846 37.578 -45.057 1.00 24.00 98 THR A CA 1
ATOM 707 C C . THR A 1 98 ? 7.978 38.861 -45.006 1.00 24.00 98 THR A C 1
ATOM 709 O O . THR A 1 98 ? 7.395 39.213 -46.021 1.00 24.00 98 THR A O 1
ATOM 712 N N . SER A 1 99 ? 7.954 39.555 -43.852 1.00 24.56 99 SER A N 1
ATOM 713 C CA . SER A 1 99 ? 7.804 41.023 -43.608 1.00 24.56 99 SER A CA 1
ATOM 714 C C . SER A 1 99 ? 7.032 41.966 -44.566 1.00 24.56 99 SER A C 1
ATOM 716 O O . SER A 1 99 ? 7.365 42.025 -45.746 1.00 24.56 99 SER A O 1
ATOM 718 N N . VAL A 1 100 ? 6.222 42.887 -44.000 1.00 23.50 100 VAL A N 1
ATOM 719 C CA . VAL A 1 100 ? 6.374 44.381 -44.059 1.00 23.50 100 VAL A CA 1
ATOM 720 C C . VAL A 1 100 ? 5.150 45.100 -43.425 1.00 23.50 100 VAL A C 1
ATOM 722 O O . VAL A 1 100 ? 4.019 44.654 -43.592 1.00 23.50 100 VAL A O 1
ATOM 725 N N . SER A 1 101 ? 5.380 46.215 -42.712 1.00 26.28 101 SER A N 1
ATOM 726 C CA . SER A 1 101 ? 4.382 47.158 -42.120 1.00 26.28 101 SER A CA 1
ATOM 727 C C . SER A 1 101 ? 4.337 48.478 -42.948 1.00 26.28 101 SER A C 1
ATOM 729 O O . SER A 1 101 ? 5.265 48.623 -43.749 1.00 26.28 101 SER A O 1
ATOM 731 N N . PRO A 1 102 ? 3.394 49.466 -42.814 1.00 33.00 102 PRO A N 1
ATOM 732 C CA . PRO A 1 102 ? 3.127 50.207 -41.549 1.00 33.00 102 PRO A CA 1
ATOM 733 C C . PRO A 1 102 ? 1.743 50.924 -41.318 1.00 33.00 102 PRO A C 1
ATOM 735 O O . PRO A 1 102 ? 1.004 51.226 -42.244 1.00 33.00 102 PRO A O 1
ATOM 738 N N . ILE A 1 103 ? 1.475 51.258 -40.040 1.00 24.55 103 ILE A N 1
ATOM 739 C CA . ILE A 1 103 ? 0.911 52.511 -39.435 1.00 24.55 103 ILE A CA 1
ATOM 740 C C . ILE A 1 103 ? -0.269 53.289 -40.093 1.00 24.55 103 ILE A C 1
ATOM 742 O O . ILE A 1 103 ? -0.070 53.930 -41.121 1.00 24.55 103 ILE A O 1
ATOM 746 N N . SER A 1 104 ? -1.402 53.404 -39.360 1.00 23.53 104 SER A N 1
ATOM 747 C CA . SER A 1 104 ? -2.129 54.641 -38.898 1.00 23.53 104 SER A CA 1
ATOM 748 C C . SER A 1 104 ? -3.618 54.326 -38.555 1.00 23.53 104 SER A C 1
ATOM 750 O O . SER A 1 104 ? -4.139 53.337 -39.062 1.00 23.53 104 SER A O 1
ATOM 752 N N . GLU A 1 105 ? -4.399 55.030 -37.711 1.00 23.16 105 GLU A N 1
ATOM 753 C CA . GLU A 1 105 ? -4.148 55.984 -36.604 1.00 23.16 105 GLU A CA 1
ATOM 754 C C . GLU A 1 105 ? -5.342 55.991 -35.587 1.00 23.16 105 GLU A C 1
ATOM 756 O O . GLU A 1 105 ? -6.305 55.242 -35.744 1.00 23.16 105 GLU A O 1
ATOM 761 N N . HIS A 1 106 ? -5.246 56.788 -34.512 1.00 26.48 106 HIS A N 1
ATOM 762 C CA . HIS A 1 106 ? -6.091 56.832 -33.285 1.00 26.48 106 HIS A CA 1
ATOM 763 C C . HIS A 1 106 ? -7.429 57.633 -33.430 1.00 26.48 106 HIS A C 1
ATOM 765 O O . HIS A 1 106 ? -7.531 58.339 -34.435 1.00 26.48 106 HIS A O 1
ATOM 771 N N . PRO A 1 107 ? -8.459 57.574 -32.512 1.00 37.97 107 PRO A N 1
ATOM 772 C CA . PRO A 1 107 ? -8.369 58.029 -31.090 1.00 37.97 107 PRO A CA 1
ATOM 773 C C . PRO A 1 107 ? -9.315 57.480 -29.961 1.00 37.97 107 PRO A C 1
ATOM 775 O O . PRO A 1 107 ? -10.497 57.248 -30.180 1.00 37.97 107 PRO A O 1
ATOM 778 N N . HIS A 1 108 ? -8.773 57.476 -28.720 1.00 27.14 108 HIS A N 1
ATOM 779 C CA . HIS A 1 108 ? -9.382 57.627 -27.357 1.00 27.14 108 HIS A CA 1
ATOM 780 C C . HIS A 1 108 ? -10.527 56.678 -26.866 1.00 27.14 108 HIS A C 1
ATOM 782 O O . HIS A 1 108 ? -11.252 56.100 -27.663 1.00 27.14 108 HIS A O 1
ATOM 788 N N . SER A 1 109 ? -10.749 56.435 -25.555 1.00 30.28 109 SER A N 1
ATOM 789 C CA . SER A 1 109 ? -10.230 57.080 -24.319 1.00 30.28 109 SER A CA 1
ATOM 790 C C . SER A 1 109 ? -9.982 56.127 -23.117 1.00 30.28 109 SER A C 1
ATOM 792 O O . SER A 1 109 ? -10.871 55.377 -22.723 1.00 30.28 109 SER A O 1
ATOM 794 N N . ASP A 1 110 ? -8.807 56.271 -22.501 1.00 28.62 110 ASP A N 1
ATOM 795 C CA . ASP A 1 110 ? -8.468 56.316 -21.061 1.00 28.62 110 ASP A CA 1
ATOM 796 C C . ASP A 1 110 ? -9.083 55.340 -20.021 1.00 28.62 110 ASP A C 1
ATOM 798 O O . ASP A 1 110 ? -10.160 55.575 -19.477 1.00 28.62 110 ASP A O 1
ATOM 802 N N . VAL A 1 111 ? -8.258 54.377 -19.573 1.00 29.59 111 VAL A N 1
ATOM 803 C CA . VAL A 1 111 ? -8.036 54.028 -18.145 1.00 29.59 111 VAL A CA 1
ATOM 804 C C . VAL A 1 111 ? -6.535 53.734 -17.973 1.00 29.59 111 VAL A C 1
ATOM 806 O O . VAL A 1 111 ? -5.958 53.046 -18.813 1.00 29.59 111 VAL A O 1
ATOM 809 N N . SER A 1 112 ? -5.883 54.255 -16.927 1.00 31.39 112 SER A N 1
ATOM 810 C CA . SER A 1 112 ? -4.414 54.219 -16.787 1.00 31.39 112 SER A CA 1
ATOM 811 C C . SER A 1 112 ? -3.837 52.861 -16.335 1.00 31.39 112 SER A C 1
ATOM 813 O O . SER A 1 112 ? -4.219 52.382 -15.266 1.00 31.39 112 SER A O 1
ATOM 815 N N . PRO A 1 113 ? -2.846 52.292 -17.050 1.00 39.56 113 PRO A N 1
ATOM 816 C CA . PRO A 1 113 ? -1.929 51.273 -16.531 1.00 39.56 113 PRO A CA 1
ATOM 817 C C . PRO A 1 113 ? -0.644 51.926 -15.981 1.00 39.56 113 PRO A C 1
ATOM 819 O O . PRO A 1 113 ? -0.150 52.884 -16.573 1.00 39.56 113 PRO A O 1
ATOM 822 N N . GLY A 1 114 ? -0.077 51.431 -14.871 1.00 38.69 114 GLY A N 1
ATOM 823 C CA . GLY A 1 114 ? 1.097 52.098 -14.279 1.00 38.69 114 GLY A CA 1
ATOM 824 C C . GLY A 1 114 ? 1.770 51.460 -13.058 1.00 38.69 114 GLY A C 1
ATOM 825 O O . GLY A 1 114 ? 2.323 52.200 -12.258 1.00 38.69 114 GLY A O 1
ATOM 826 N N . THR A 1 115 ? 1.708 50.136 -12.869 1.00 46.28 115 THR A N 1
ATOM 827 C CA . THR A 1 115 ? 2.365 49.457 -11.720 1.00 46.28 115 THR A CA 1
ATOM 828 C C . THR A 1 115 ? 3.277 48.292 -12.095 1.00 46.28 115 THR A C 1
ATOM 830 O O . THR A 1 115 ? 4.205 47.987 -11.350 1.00 46.28 115 THR A O 1
ATOM 833 N N . ASP A 1 116 ? 3.040 47.647 -13.239 1.00 46.44 116 ASP A N 1
ATOM 834 C CA . ASP A 1 116 ? 3.692 46.368 -13.554 1.00 46.44 116 ASP A CA 1
ATOM 835 C C . ASP A 1 116 ? 4.950 46.540 -14.431 1.00 46.44 116 ASP A C 1
ATOM 837 O O . ASP A 1 116 ? 5.805 45.657 -14.451 1.00 46.44 116 ASP A O 1
ATOM 841 N N . SER A 1 117 ? 5.101 47.686 -15.115 1.00 57.88 117 SER A N 1
ATOM 842 C CA . SER A 1 117 ? 6.287 47.996 -15.940 1.00 57.88 117 SER A CA 1
ATOM 843 C C . SER A 1 117 ? 7.511 48.298 -15.071 1.00 57.88 117 SER A C 1
ATOM 845 O O . SER A 1 117 ? 8.557 47.675 -15.233 1.00 57.88 117 SER A O 1
ATOM 847 N N . GLU A 1 118 ? 7.354 49.180 -14.075 1.00 56.25 118 GLU A N 1
ATOM 848 C CA . GLU A 1 118 ? 8.452 49.653 -13.217 1.00 56.25 118 GLU A CA 1
ATOM 849 C C . GLU A 1 118 ? 9.154 48.501 -12.476 1.00 56.25 118 GLU A C 1
ATOM 851 O O . GLU A 1 118 ? 10.376 48.488 -12.361 1.00 56.25 118 GLU A O 1
ATOM 856 N N . LEU A 1 119 ? 8.399 47.492 -12.022 1.00 57.53 119 LEU A N 1
ATOM 857 C CA . LEU A 1 119 ? 8.954 46.324 -11.326 1.00 57.53 119 LEU A CA 1
ATOM 858 C C . LEU A 1 119 ? 9.699 45.360 -12.264 1.00 57.53 119 LEU A C 1
ATOM 860 O O . LEU A 1 119 ? 10.672 44.733 -11.841 1.00 57.53 119 LEU A O 1
ATOM 864 N N . ALA A 1 120 ? 9.264 45.235 -13.521 1.00 60.72 120 ALA A N 1
ATOM 865 C CA . ALA A 1 120 ? 9.950 44.419 -14.522 1.00 60.72 120 ALA A CA 1
ATOM 866 C C . ALA A 1 120 ? 11.253 45.090 -14.991 1.00 60.72 120 ALA A C 1
ATOM 868 O O . ALA A 1 120 ? 12.275 44.422 -15.147 1.00 60.72 120 ALA A O 1
ATOM 869 N N . GLU A 1 121 ? 11.229 46.414 -15.152 1.00 64.88 121 GLU A N 1
ATOM 870 C CA . GLU A 1 121 ? 12.403 47.231 -15.468 1.00 64.88 121 GLU A CA 1
ATOM 871 C C . GLU A 1 121 ? 13.419 47.216 -14.307 1.00 64.88 121 GLU A C 1
ATOM 873 O O . GLU A 1 121 ? 14.606 46.984 -14.546 1.00 64.88 121 GLU A O 1
ATOM 878 N N . GLU A 1 122 ? 12.968 47.324 -13.047 1.00 66.00 122 GLU A N 1
ATOM 879 C CA . GLU A 1 122 ? 13.831 47.130 -11.870 1.00 66.00 122 GLU A CA 1
ATOM 880 C C . GLU A 1 122 ? 14.421 45.707 -11.789 1.00 66.00 122 GLU A C 1
ATOM 882 O O . GLU A 1 122 ? 15.624 45.580 -11.555 1.00 66.00 122 GLU A O 1
ATOM 887 N N . GLU A 1 123 ? 13.647 44.623 -11.986 1.00 64.12 123 GLU A N 1
ATOM 888 C CA . GLU A 1 123 ? 14.212 43.256 -11.933 1.00 64.12 123 GLU A CA 1
ATOM 889 C C . GLU A 1 123 ? 15.215 43.005 -13.078 1.00 64.12 123 GLU A C 1
ATOM 891 O O . GLU A 1 123 ? 16.203 42.301 -12.861 1.00 64.12 123 GLU A O 1
ATOM 896 N N . ALA A 1 124 ? 15.033 43.601 -14.262 1.00 65.56 124 ALA A N 1
ATOM 897 C CA . ALA A 1 124 ? 15.996 43.512 -15.365 1.00 65.56 124 ALA A CA 1
ATOM 898 C C . ALA A 1 124 ? 17.300 44.283 -15.074 1.00 65.56 124 ALA A C 1
ATOM 900 O O . ALA A 1 124 ? 18.396 43.747 -15.269 1.00 65.56 124 ALA A O 1
ATOM 901 N N . GLU A 1 125 ? 17.209 45.512 -14.550 1.00 71.00 125 GLU A N 1
ATOM 902 C CA . GLU A 1 125 ? 18.389 46.302 -14.175 1.00 71.00 125 GLU A CA 1
ATOM 903 C C . GLU A 1 125 ? 19.174 45.632 -13.034 1.00 71.00 125 GLU A C 1
ATOM 905 O O . GLU A 1 125 ? 20.399 45.521 -13.108 1.00 71.00 125 GLU A O 1
ATOM 910 N N . ILE A 1 126 ? 18.475 45.074 -12.037 1.00 68.88 126 ILE A N 1
ATOM 911 C CA . ILE A 1 126 ? 19.072 44.281 -10.952 1.00 68.88 126 ILE A CA 1
ATOM 912 C C . ILE A 1 126 ? 19.820 43.053 -11.496 1.00 68.88 126 ILE A C 1
ATOM 914 O O . ILE A 1 126 ? 20.885 42.714 -10.981 1.00 68.88 126 ILE A O 1
ATOM 918 N N . ASN A 1 127 ? 19.322 42.382 -12.539 1.00 69.06 127 ASN A N 1
ATOM 919 C CA . ASN A 1 127 ? 19.993 41.199 -13.100 1.00 69.06 127 ASN A CA 1
ATOM 920 C C . ASN A 1 127 ? 21.303 41.570 -13.796 1.00 69.06 127 ASN A C 1
ATOM 922 O O . ASN A 1 127 ? 22.326 40.917 -13.571 1.00 69.06 127 ASN A O 1
ATOM 926 N N . ASN A 1 128 ? 21.294 42.679 -14.536 1.00 72.19 128 ASN A N 1
ATOM 927 C CA . ASN A 1 128 ? 22.490 43.267 -15.128 1.00 72.19 128 ASN A CA 1
ATOM 928 C C . ASN A 1 128 ? 23.493 43.718 -14.043 1.00 72.19 128 ASN A C 1
ATOM 930 O O . ASN A 1 128 ? 24.657 43.320 -14.080 1.00 72.19 128 ASN A O 1
ATOM 934 N N . GLU A 1 129 ? 23.041 44.442 -13.008 1.00 72.00 129 GLU A N 1
ATOM 935 C CA . GLU A 1 129 ? 23.884 44.831 -11.865 1.00 72.00 129 GLU A CA 1
ATOM 936 C C . GLU A 1 129 ? 24.501 43.622 -11.162 1.00 72.00 129 GLU A C 1
ATOM 938 O O . GLU A 1 129 ? 25.679 43.663 -10.802 1.00 72.00 129 GLU A O 1
ATOM 943 N N . LEU A 1 130 ? 23.748 42.533 -10.971 1.00 66.25 130 LEU A N 1
ATOM 944 C CA . LEU A 1 130 ? 24.244 41.299 -10.359 1.00 66.25 130 LEU A CA 1
ATOM 945 C C . LEU A 1 130 ? 25.261 40.565 -11.246 1.00 66.25 130 LEU A C 1
ATOM 947 O O . LEU A 1 130 ? 26.143 39.908 -10.688 1.00 66.25 130 LEU A O 1
ATOM 951 N N . GLY A 1 131 ? 25.227 40.766 -12.566 1.00 61.06 131 GLY A N 1
ATOM 952 C CA . GLY A 1 131 ? 26.059 40.070 -13.552 1.00 61.06 131 GLY A CA 1
ATOM 953 C C . GLY A 1 131 ? 25.422 38.782 -14.083 1.00 61.06 131 GLY A C 1
ATOM 954 O O . GLY A 1 131 ? 26.134 37.888 -14.532 1.00 61.06 131 GLY A O 1
ATOM 955 N N . ILE A 1 132 ? 24.094 38.666 -13.991 1.00 61.59 132 ILE A N 1
ATOM 956 C CA . ILE A 1 132 ? 23.316 37.521 -14.471 1.00 61.59 132 ILE A CA 1
ATOM 957 C C . ILE A 1 132 ? 22.936 37.801 -15.928 1.00 61.59 132 ILE A C 1
ATOM 959 O O . ILE A 1 132 ? 22.095 38.653 -16.205 1.00 61.59 132 ILE A O 1
ATOM 963 N N . THR A 1 133 ? 23.577 37.107 -16.868 1.00 50.41 133 THR A N 1
ATOM 964 C CA . THR A 1 133 ? 23.348 37.290 -18.306 1.00 50.41 133 THR A CA 1
ATOM 965 C C . THR A 1 133 ? 22.041 36.639 -18.751 1.00 50.41 133 THR A C 1
ATOM 967 O O . THR A 1 133 ? 21.977 35.426 -18.946 1.00 50.41 133 THR A O 1
ATOM 970 N N . GLU A 1 134 ? 21.003 37.446 -18.959 1.00 51.56 134 GLU A N 1
ATOM 971 C CA . GLU A 1 134 ? 19.802 37.016 -19.678 1.00 51.56 134 GLU A CA 1
ATOM 972 C C . GLU A 1 134 ? 20.068 37.013 -21.190 1.00 51.56 134 GLU A C 1
ATOM 974 O O . GLU A 1 134 ? 20.096 38.060 -21.840 1.00 51.56 134 GLU A O 1
ATOM 979 N N . ASP A 1 135 ? 20.264 35.823 -21.765 1.00 40.34 135 ASP A N 1
ATOM 980 C CA . ASP A 1 135 ? 20.325 35.655 -23.220 1.00 40.34 135 ASP A CA 1
ATOM 981 C C . ASP A 1 135 ? 18.976 36.034 -23.854 1.00 40.34 135 ASP A C 1
ATOM 983 O O . ASP A 1 135 ? 17.983 35.310 -23.744 1.00 40.34 135 ASP A O 1
ATOM 987 N N . TYR A 1 136 ? 18.976 37.168 -24.561 1.00 44.91 136 TYR A N 1
ATOM 988 C CA . TYR A 1 136 ? 17.829 37.933 -25.084 1.00 44.91 136 TYR A CA 1
ATOM 989 C C . TYR A 1 136 ? 16.918 37.209 -26.115 1.00 44.91 136 TYR A C 1
ATOM 991 O O . TYR A 1 136 ? 16.126 37.839 -26.811 1.00 44.91 136 TYR A O 1
ATOM 999 N N . PHE A 1 137 ? 17.021 35.885 -26.250 1.00 40.56 137 PHE A N 1
ATOM 1000 C CA . PHE A 1 137 ? 16.200 35.058 -27.147 1.00 40.56 137 PHE A CA 1
ATOM 1001 C C . PHE A 1 137 ? 15.447 33.909 -26.447 1.00 40.56 137 PHE A C 1
ATOM 1003 O O . PHE A 1 137 ? 14.753 33.147 -27.123 1.00 40.56 137 PHE A O 1
ATOM 1010 N N . SER A 1 138 ? 15.530 33.807 -25.116 1.00 37.09 138 SER A N 1
ATOM 1011 C CA . SER A 1 138 ? 14.795 32.824 -24.300 1.00 37.09 138 SER A CA 1
ATOM 1012 C C . SER A 1 138 ? 13.649 33.475 -23.512 1.00 37.09 138 SER A C 1
ATOM 1014 O O . SER A 1 138 ? 13.677 34.670 -23.230 1.00 37.09 138 SER A O 1
ATOM 1016 N N . GLN A 1 139 ? 12.619 32.699 -23.149 1.00 36.59 139 GLN A N 1
ATOM 1017 C CA . GLN A 1 139 ? 11.498 33.203 -22.338 1.00 36.59 139 GLN A CA 1
ATOM 1018 C C . GLN A 1 139 ? 11.917 33.432 -20.864 1.00 36.59 139 GLN A C 1
ATOM 1020 O O . GLN A 1 139 ? 12.848 32.767 -20.402 1.00 36.59 139 GLN A O 1
ATOM 1025 N N . PRO A 1 140 ? 11.245 34.328 -20.102 1.00 40.94 140 PRO A N 1
ATOM 1026 C CA . PRO A 1 140 ? 11.821 34.965 -18.900 1.00 40.94 140 PRO A CA 1
ATOM 1027 C C . PRO A 1 140 ? 12.103 34.080 -17.671 1.00 40.94 140 PRO A C 1
ATOM 1029 O O . PRO A 1 140 ? 12.537 34.594 -16.641 1.00 40.94 140 PRO A O 1
ATOM 1032 N N . GLU A 1 141 ? 11.831 32.774 -17.726 1.00 39.66 141 GLU A N 1
ATOM 1033 C CA . GLU A 1 141 ? 11.857 31.893 -16.547 1.00 39.66 141 GLU A CA 1
ATOM 1034 C C . GLU A 1 141 ? 12.919 30.779 -16.601 1.00 39.66 141 GLU A C 1
ATOM 1036 O O . GLU A 1 141 ? 13.266 30.230 -15.553 1.00 39.66 141 GLU A O 1
ATOM 1041 N N . GLU A 1 142 ? 13.472 30.447 -17.777 1.00 42.75 142 GLU A N 1
ATOM 1042 C CA . GLU A 1 142 ? 14.239 29.197 -17.948 1.00 42.75 142 GLU A CA 1
ATOM 1043 C C . GLU A 1 142 ? 15.774 29.321 -17.910 1.00 42.75 142 GLU A C 1
ATOM 1045 O O . GLU A 1 142 ? 16.430 28.297 -17.749 1.00 42.75 142 GLU A O 1
ATOM 1050 N N . ASN A 1 143 ? 16.383 30.516 -17.986 1.00 44.31 143 ASN A N 1
ATOM 1051 C CA . ASN A 1 143 ? 17.850 30.636 -18.149 1.00 44.31 143 ASN A CA 1
ATOM 1052 C C . ASN A 1 143 ? 18.651 31.064 -16.896 1.00 44.31 143 ASN A C 1
ATOM 1054 O O . ASN A 1 143 ? 19.752 31.597 -17.006 1.00 44.31 143 ASN A O 1
ATOM 1058 N N . VAL A 1 144 ? 18.148 30.774 -15.688 1.00 41.94 144 VAL A N 1
ATOM 1059 C CA . VAL A 1 144 ? 18.945 30.812 -14.434 1.00 41.94 144 VAL A CA 1
ATOM 1060 C C . VAL A 1 144 ? 19.388 29.387 -14.065 1.00 41.94 144 VAL A C 1
ATOM 1062 O O . VAL A 1 144 ? 19.103 28.899 -12.972 1.00 41.94 144 VAL A O 1
ATOM 1065 N N . LEU A 1 145 ? 20.011 28.684 -15.019 1.00 48.12 145 LEU A N 1
ATOM 1066 C CA . LEU A 1 145 ? 20.259 27.234 -14.942 1.00 48.12 145 LEU A CA 1
ATOM 1067 C C . LEU A 1 145 ? 21.731 26.808 -14.797 1.00 48.12 145 LEU A C 1
ATOM 1069 O O . LEU A 1 145 ? 21.979 25.618 -14.626 1.00 48.12 145 LEU A O 1
ATOM 1073 N N . GLU A 1 146 ? 22.699 27.733 -14.824 1.00 48.84 146 GLU A N 1
ATOM 1074 C CA . GLU A 1 146 ? 24.134 27.373 -14.813 1.00 48.84 146 GLU A CA 1
ATOM 1075 C C . GLU A 1 146 ? 25.024 28.266 -13.914 1.00 48.84 146 GLU A C 1
ATOM 1077 O O . GLU A 1 146 ? 26.217 28.436 -14.155 1.00 48.84 146 GLU A O 1
ATOM 1082 N N . LEU A 1 147 ? 24.464 28.817 -12.827 1.00 58.88 147 LEU A N 1
ATOM 1083 C CA . LEU A 1 147 ? 25.258 29.428 -11.748 1.00 58.88 147 LEU A CA 1
ATOM 1084 C C . LEU A 1 147 ? 25.710 28.361 -10.738 1.00 58.88 147 LEU A C 1
ATOM 1086 O O . LEU A 1 147 ? 24.888 27.618 -10.204 1.00 58.88 147 LEU A O 1
ATOM 1090 N N . SER A 1 148 ? 27.011 28.317 -10.435 1.00 74.50 148 SER A N 1
ATOM 1091 C CA . SER A 1 148 ? 27.559 27.458 -9.376 1.00 74.50 148 SER A CA 1
ATOM 1092 C C . SER A 1 148 ? 27.099 27.905 -7.982 1.00 74.50 148 SER A C 1
ATOM 1094 O O . SER A 1 148 ? 26.686 29.050 -7.787 1.00 74.50 148 SER A O 1
ATOM 1096 N N . ILE A 1 149 ? 27.233 27.025 -6.983 1.00 80.38 149 ILE A N 1
ATOM 1097 C CA . ILE A 1 149 ? 26.963 27.347 -5.569 1.00 80.38 149 ILE A CA 1
ATOM 1098 C C . ILE A 1 149 ? 27.750 28.592 -5.122 1.00 80.38 149 ILE A C 1
ATOM 1100 O O . ILE A 1 149 ? 27.172 29.498 -4.526 1.00 80.38 149 ILE A O 1
ATOM 1104 N N . GLU A 1 150 ? 29.031 28.681 -5.490 1.00 83.25 150 GLU A N 1
ATOM 1105 C CA . GLU A 1 150 ? 29.895 29.841 -5.222 1.00 83.25 150 GLU A CA 1
ATOM 1106 C C . GLU A 1 150 ? 29.359 31.130 -5.877 1.00 83.25 150 GLU A C 1
ATOM 1108 O O . GLU A 1 150 ? 29.365 32.198 -5.263 1.00 83.25 150 GLU A O 1
ATOM 1113 N N . GLY A 1 151 ? 28.845 31.033 -7.111 1.00 81.19 151 GLY A N 1
ATOM 1114 C CA . GLY A 1 151 ? 28.223 32.151 -7.824 1.00 81.19 151 GLY A CA 1
ATOM 1115 C C . GLY A 1 151 ? 26.920 32.619 -7.171 1.00 81.19 151 GLY A C 1
ATOM 1116 O O . GLY A 1 151 ? 26.727 33.817 -6.972 1.00 81.19 151 GLY A O 1
ATOM 1117 N N . LEU A 1 152 ? 26.054 31.684 -6.771 1.00 83.50 152 LEU A N 1
ATOM 1118 C CA . LEU A 1 152 ? 24.803 31.974 -6.062 1.00 83.50 152 LEU A CA 1
ATOM 1119 C C . LEU A 1 152 ? 25.060 32.632 -4.693 1.00 83.50 152 LEU A C 1
ATOM 1121 O O . LEU A 1 152 ? 24.356 33.574 -4.322 1.00 83.50 152 LEU A O 1
ATOM 1125 N N . GLU A 1 153 ? 26.091 32.198 -3.960 1.00 85.88 153 GLU A N 1
ATOM 1126 C CA . GLU A 1 153 ? 26.522 32.842 -2.711 1.00 85.88 153 GLU A CA 1
ATOM 1127 C C . GLU A 1 153 ? 27.067 34.259 -2.947 1.00 85.88 153 GLU A C 1
ATOM 1129 O O . GLU A 1 153 ? 26.677 35.192 -2.239 1.00 85.88 153 GLU A O 1
ATOM 1134 N N . ALA A 1 154 ? 27.878 34.466 -3.990 1.00 85.12 154 ALA A N 1
ATOM 1135 C CA . ALA A 1 154 ? 28.352 35.797 -4.369 1.00 85.12 154 ALA A CA 1
ATOM 1136 C C . ALA A 1 154 ? 27.195 36.747 -4.748 1.00 85.12 154 ALA A C 1
ATOM 1138 O O . ALA A 1 154 ? 27.172 37.902 -4.310 1.00 85.12 154 ALA A O 1
ATOM 1139 N N . SER A 1 155 ? 26.195 36.267 -5.497 1.00 84.06 155 SER A N 1
ATOM 1140 C CA . SER A 1 155 ? 24.982 37.039 -5.804 1.00 84.06 155 SER A CA 1
ATOM 1141 C C . SER A 1 155 ? 24.169 37.376 -4.548 1.00 84.06 155 SER A C 1
ATOM 1143 O O . SER A 1 155 ? 23.635 38.480 -4.456 1.00 84.06 155 SER A O 1
ATOM 1145 N N . ILE A 1 156 ? 24.112 36.488 -3.547 1.00 87.31 156 ILE A N 1
ATOM 1146 C CA . ILE A 1 156 ? 23.429 36.743 -2.266 1.00 87.31 156 ILE A CA 1
ATOM 1147 C C . ILE A 1 156 ? 24.103 37.869 -1.470 1.00 87.31 156 ILE A C 1
ATOM 1149 O O . ILE A 1 156 ? 23.400 38.763 -0.989 1.00 87.31 156 ILE A O 1
ATOM 1153 N N . GLU A 1 157 ? 25.434 37.877 -1.345 1.00 88.00 157 GLU A N 1
ATOM 1154 C CA . GLU A 1 157 ? 26.146 38.975 -0.665 1.00 88.00 157 GLU A CA 1
ATOM 1155 C C . GLU A 1 157 ? 26.037 40.299 -1.433 1.00 88.00 157 GLU A C 1
ATOM 1157 O O . GLU A 1 157 ? 25.895 41.365 -0.823 1.00 88.00 157 GLU A O 1
ATOM 1162 N N . LYS A 1 158 ? 25.995 40.247 -2.768 1.00 86.12 158 LYS A N 1
ATOM 1163 C CA . LYS A 1 158 ? 25.767 41.426 -3.610 1.00 86.12 158 LYS A CA 1
ATOM 1164 C C . LYS A 1 158 ? 24.349 41.986 -3.432 1.00 86.12 158 LYS A C 1
ATOM 1166 O O . LYS A 1 158 ? 24.212 43.174 -3.146 1.00 86.12 158 LYS A O 1
ATOM 1171 N N . CYS A 1 159 ? 23.309 41.143 -3.457 1.00 84.88 159 CYS A N 1
ATOM 1172 C CA . CYS A 1 159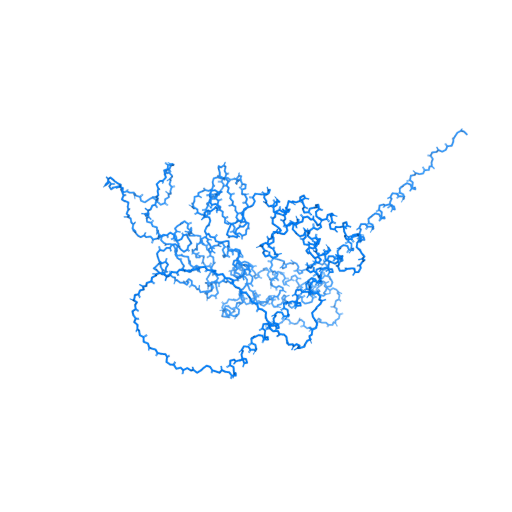 ? 21.932 41.542 -3.133 1.00 84.88 159 CYS A CA 1
ATOM 1173 C C . CYS A 1 159 ? 21.819 42.168 -1.734 1.00 84.88 159 CYS A C 1
ATOM 1175 O O . CYS A 1 159 ? 21.239 43.242 -1.596 1.00 84.88 159 CYS A O 1
ATOM 1177 N N . LYS A 1 160 ? 22.394 41.539 -0.696 1.00 86.88 160 LYS A N 1
ATOM 1178 C CA . LYS A 1 160 ? 22.426 42.099 0.671 1.00 86.88 160 LYS A CA 1
ATOM 1179 C C . LYS A 1 160 ? 23.058 43.494 0.702 1.00 86.88 160 LYS A C 1
ATOM 1181 O O . LYS A 1 160 ? 22.518 44.391 1.342 1.00 86.88 160 LYS A O 1
ATOM 1186 N N . THR A 1 161 ? 24.181 43.673 0.007 1.00 87.44 161 THR A N 1
ATOM 1187 C CA . THR A 1 161 ? 24.912 44.948 -0.044 1.00 87.44 161 THR A CA 1
ATOM 1188 C C . THR A 1 161 ? 24.075 46.049 -0.699 1.00 87.44 161 THR A C 1
ATOM 1190 O O . THR A 1 161 ? 23.974 47.140 -0.144 1.00 87.44 161 THR A O 1
ATOM 1193 N N . LEU A 1 162 ? 23.403 45.748 -1.815 1.00 84.38 162 LEU A N 1
ATOM 1194 C CA . LEU A 1 162 ? 22.503 46.686 -2.497 1.00 84.38 162 LEU A CA 1
ATOM 1195 C C . LEU A 1 162 ? 21.264 47.025 -1.642 1.00 84.38 162 LEU A C 1
ATOM 1197 O O . LEU A 1 162 ? 20.876 48.187 -1.556 1.00 84.38 162 LEU A O 1
ATOM 1201 N N . ILE A 1 163 ? 20.680 46.050 -0.930 1.00 86.12 163 ILE A N 1
ATOM 1202 C CA . ILE A 1 163 ? 19.549 46.279 -0.004 1.00 86.12 163 ILE A CA 1
ATOM 1203 C C . ILE A 1 163 ? 19.931 47.257 1.117 1.00 86.12 163 ILE A C 1
ATOM 1205 O O . ILE A 1 163 ? 19.130 48.124 1.464 1.00 86.12 163 ILE A O 1
ATOM 1209 N N . LEU A 1 164 ? 21.149 47.148 1.661 1.00 84.19 164 LEU A N 1
ATOM 1210 C CA . LEU A 1 164 ? 21.665 48.059 2.692 1.00 84.19 164 LEU A CA 1
ATOM 1211 C C . LEU A 1 164 ? 21.920 49.487 2.175 1.00 84.19 164 LEU A C 1
ATOM 1213 O O . LEU A 1 164 ? 22.005 50.407 2.984 1.00 84.19 164 LEU A O 1
ATOM 1217 N N . GLN A 1 165 ? 22.027 49.675 0.858 1.00 83.75 165 GLN A N 1
ATOM 1218 C CA . GLN A 1 165 ? 22.209 50.978 0.207 1.00 83.75 165 GLN A CA 1
ATOM 1219 C C . GLN A 1 165 ? 20.882 51.629 -0.229 1.00 83.75 165 GLN A C 1
ATOM 1221 O O . GLN A 1 165 ? 20.873 52.810 -0.565 1.00 83.75 165 GLN A O 1
ATOM 1226 N N . CYS A 1 166 ? 19.762 50.895 -0.209 1.00 81.94 166 CYS A N 1
ATOM 1227 C CA . CYS A 1 166 ? 18.447 51.397 -0.617 1.00 81.94 166 CYS A CA 1
ATOM 1228 C C . CYS A 1 166 ? 17.615 51.911 0.569 1.00 81.94 166 CYS A C 1
ATOM 1230 O O . CYS A 1 166 ? 17.558 51.266 1.619 1.00 81.94 166 CYS A O 1
ATOM 1232 N N . GLU A 1 167 ? 16.880 53.009 0.374 1.00 79.56 167 GLU A N 1
ATOM 1233 C CA . GLU A 1 167 ? 15.943 53.559 1.367 1.00 79.56 167 GLU A CA 1
ATOM 1234 C C . GLU A 1 167 ? 14.817 52.570 1.722 1.00 79.56 167 GLU A C 1
ATOM 1236 O O . GLU A 1 167 ? 14.369 51.781 0.882 1.00 79.56 167 GLU A O 1
ATOM 1241 N N . GLU A 1 168 ? 14.353 52.606 2.976 1.00 70.56 168 GLU A N 1
ATOM 1242 C CA . GLU A 1 168 ? 13.553 51.532 3.592 1.00 70.56 168 GLU A CA 1
ATOM 1243 C C . GLU A 1 168 ? 12.199 51.255 2.917 1.00 70.56 168 GLU A C 1
ATOM 1245 O O . GLU A 1 168 ? 11.719 50.124 2.972 1.00 70.56 168 GLU A O 1
ATOM 1250 N N . SER A 1 169 ? 11.610 52.250 2.249 1.00 65.81 169 SER A N 1
ATOM 1251 C CA . SER A 1 169 ? 10.302 52.178 1.578 1.00 65.81 169 SER A CA 1
ATOM 1252 C C . SER A 1 169 ? 10.368 52.012 0.049 1.00 65.81 169 SER A C 1
ATOM 1254 O O . SER A 1 169 ? 9.323 51.929 -0.599 1.00 65.81 169 SER A O 1
ATOM 1256 N N . SER A 1 170 ? 11.565 51.967 -0.544 1.00 77.25 170 SER A N 1
ATOM 1257 C CA . SER A 1 170 ? 11.746 52.000 -2.005 1.00 77.25 170 SER A CA 1
ATOM 1258 C C . SER A 1 170 ? 11.233 50.747 -2.743 1.00 77.25 170 SER A C 1
ATOM 1260 O O . SER A 1 170 ? 11.213 49.633 -2.209 1.00 77.25 170 SER A O 1
ATOM 1262 N N . THR A 1 171 ? 10.829 50.925 -4.006 1.00 74.19 171 THR A N 1
ATOM 1263 C CA . THR A 1 171 ? 10.526 49.850 -4.976 1.00 74.19 171 THR A CA 1
ATOM 1264 C C . THR A 1 171 ? 11.726 48.918 -5.136 1.00 74.19 171 THR A C 1
ATOM 1266 O O . THR A 1 171 ? 11.624 47.742 -4.776 1.00 74.19 171 THR A O 1
ATOM 1269 N N . ARG A 1 172 ? 12.897 49.479 -5.474 1.00 77.88 172 ARG A N 1
ATOM 1270 C CA . ARG A 1 172 ? 14.167 48.761 -5.657 1.00 77.88 172 ARG A CA 1
ATOM 1271 C C . ARG A 1 172 ? 14.519 47.857 -4.478 1.00 77.88 172 ARG A C 1
ATOM 1273 O O . ARG A 1 172 ? 14.948 46.723 -4.678 1.00 77.88 172 ARG A O 1
ATOM 1280 N N . ARG A 1 173 ? 14.289 48.301 -3.234 1.00 80.50 173 ARG A N 1
ATOM 1281 C CA . ARG A 1 173 ? 14.523 47.479 -2.033 1.00 80.50 173 ARG A CA 1
ATOM 1282 C C . ARG A 1 173 ? 13.584 46.273 -1.957 1.00 80.50 173 ARG A C 1
ATOM 1284 O O . ARG A 1 173 ? 14.030 45.197 -1.564 1.00 80.50 173 ARG A O 1
ATOM 1291 N N . ARG A 1 174 ? 12.316 46.410 -2.365 1.00 79.75 174 ARG A N 1
ATOM 1292 C CA . ARG A 1 174 ? 11.365 45.284 -2.461 1.00 79.75 174 ARG A CA 1
ATOM 1293 C C . ARG A 1 174 ? 11.755 44.316 -3.583 1.00 79.75 174 ARG A C 1
ATOM 1295 O O . ARG A 1 174 ? 11.792 43.112 -3.333 1.00 79.75 174 ARG A O 1
ATOM 1302 N N . ALA A 1 175 ? 12.123 44.825 -4.761 1.00 77.62 175 ALA A N 1
ATOM 1303 C CA . ALA A 1 175 ? 12.605 44.012 -5.882 1.00 77.62 175 ALA A CA 1
ATOM 1304 C C . ALA A 1 175 ? 13.878 43.220 -5.513 1.00 77.62 175 ALA A C 1
ATOM 1306 O O . ALA A 1 175 ? 13.928 42.000 -5.681 1.00 77.62 175 ALA A O 1
ATOM 1307 N N . LEU A 1 176 ? 14.870 43.874 -4.896 1.00 80.50 176 LEU A N 1
ATOM 1308 C CA . LEU A 1 176 ? 16.093 43.230 -4.404 1.00 80.50 176 LEU A CA 1
ATOM 1309 C C . LEU A 1 176 ? 15.821 42.169 -3.324 1.00 80.50 176 LEU A C 1
ATOM 1311 O O . LEU A 1 176 ? 16.463 41.119 -3.335 1.00 80.50 176 LEU A O 1
ATOM 1315 N N . VAL A 1 177 ? 14.875 42.399 -2.403 1.00 82.94 177 VAL A N 1
ATOM 1316 C CA . VAL A 1 177 ? 14.473 41.392 -1.400 1.00 82.94 177 VAL A CA 1
ATOM 1317 C C . VAL A 1 177 ? 13.800 40.188 -2.065 1.00 82.94 177 VAL A C 1
ATOM 1319 O O . VAL A 1 177 ? 14.124 39.050 -1.719 1.00 82.94 177 VAL A O 1
ATOM 1322 N N . HIS A 1 178 ? 12.930 40.405 -3.054 1.00 76.75 178 HIS A N 1
ATOM 1323 C CA . HIS A 1 178 ? 12.317 39.319 -3.824 1.00 76.75 178 HIS A CA 1
ATOM 1324 C C . HIS A 1 178 ? 13.375 38.505 -4.591 1.00 76.75 178 HIS A C 1
ATOM 1326 O O . HIS A 1 178 ? 13.403 37.275 -4.493 1.00 76.75 178 HIS A O 1
ATOM 1332 N N . LYS A 1 179 ? 14.330 39.177 -5.253 1.00 79.38 179 LYS A N 1
ATOM 1333 C CA . LYS A 1 179 ? 15.460 38.518 -5.926 1.00 79.38 179 LYS A CA 1
ATOM 1334 C C . LYS A 1 179 ? 16.348 37.747 -4.941 1.00 79.38 179 LYS A C 1
ATOM 1336 O O . LYS A 1 179 ? 16.716 36.609 -5.220 1.00 79.38 179 LYS A O 1
ATOM 1341 N N . LEU A 1 180 ? 16.631 38.303 -3.761 1.00 83.81 180 LEU A N 1
ATOM 1342 C CA . LEU A 1 180 ? 17.393 37.634 -2.699 1.00 83.81 180 LEU A CA 1
ATOM 1343 C C . LEU A 1 180 ? 16.709 36.340 -2.222 1.00 83.81 180 LEU A C 1
ATOM 1345 O O . LEU A 1 180 ? 17.395 35.349 -1.975 1.00 83.81 180 LEU A O 1
ATOM 1349 N N . ILE A 1 181 ? 15.376 36.320 -2.112 1.00 78.81 181 ILE A N 1
ATOM 1350 C CA . ILE A 1 181 ? 14.608 35.104 -1.790 1.00 78.81 181 ILE A CA 1
ATOM 1351 C C . ILE A 1 181 ? 14.721 34.083 -2.934 1.00 78.81 181 ILE A C 1
ATOM 1353 O O . ILE A 1 181 ? 15.062 32.927 -2.683 1.00 78.81 181 ILE A O 1
ATOM 1357 N N . LYS A 1 182 ? 14.524 34.521 -4.186 1.00 73.81 182 LYS A N 1
ATOM 1358 C CA . LYS A 1 182 ? 14.634 33.701 -5.409 1.00 73.81 182 LYS A CA 1
ATOM 1359 C C . LYS A 1 182 ? 16.015 33.029 -5.518 1.00 73.81 182 LYS A C 1
ATOM 1361 O O . LYS A 1 182 ? 16.089 31.819 -5.710 1.00 73.81 182 LYS A O 1
ATOM 1366 N N . ILE A 1 18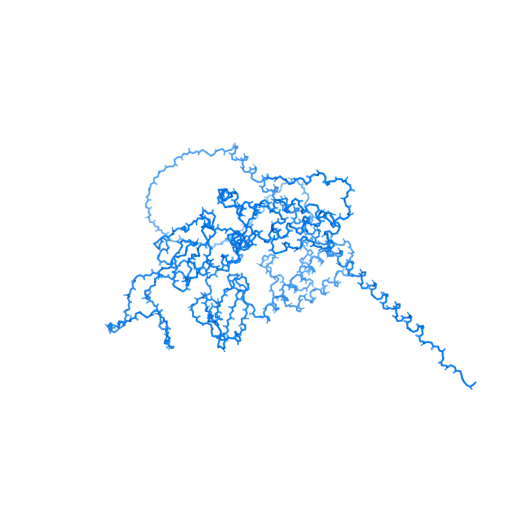3 ? 17.106 33.770 -5.299 1.00 79.31 183 ILE A N 1
ATOM 1367 C CA . ILE A 1 183 ? 18.485 33.241 -5.339 1.00 79.31 183 ILE A CA 1
ATOM 1368 C C . ILE A 1 183 ? 18.767 32.307 -4.147 1.00 79.31 183 ILE A C 1
ATOM 1370 O O . ILE A 1 183 ? 19.390 31.263 -4.327 1.00 79.31 183 ILE A O 1
ATOM 1374 N N . ARG A 1 184 ? 18.272 32.617 -2.938 1.00 82.81 184 ARG A N 1
ATOM 1375 C CA . ARG A 1 184 ? 18.403 31.729 -1.763 1.00 82.81 184 ARG A CA 1
ATOM 1376 C C . ARG A 1 184 ? 17.709 30.383 -1.953 1.00 82.81 184 ARG A C 1
ATOM 1378 O O . ARG A 1 184 ? 18.270 29.370 -1.546 1.00 82.81 184 ARG A O 1
ATOM 1385 N N . LEU A 1 185 ? 16.529 30.365 -2.575 1.00 73.31 185 LEU A N 1
ATOM 1386 C CA . LEU A 1 185 ? 15.828 29.122 -2.895 1.00 73.31 185 LEU A CA 1
ATOM 1387 C C . LEU A 1 185 ? 16.658 28.264 -3.863 1.00 73.31 185 LEU A C 1
ATOM 1389 O O . LEU A 1 185 ? 16.903 27.096 -3.576 1.00 73.31 185 LEU A O 1
ATOM 1393 N N . ARG A 1 186 ? 17.192 28.865 -4.938 1.00 76.81 186 ARG A N 1
ATOM 1394 C CA . ARG A 1 186 ? 18.089 28.173 -5.882 1.00 76.81 186 ARG A CA 1
ATOM 1395 C C . ARG A 1 186 ? 19.381 27.667 -5.233 1.00 76.81 186 ARG A C 1
ATOM 1397 O O . ARG A 1 186 ? 19.833 26.577 -5.563 1.00 76.81 186 ARG A O 1
ATOM 1404 N N . LEU A 1 187 ? 19.958 28.410 -4.283 1.00 81.81 187 LEU A N 1
ATOM 1405 C CA . LEU A 1 187 ? 21.124 27.950 -3.518 1.00 81.81 187 LEU A CA 1
ATOM 1406 C C . LEU A 1 187 ? 20.806 26.702 -2.679 1.00 81.81 187 LEU A C 1
ATOM 1408 O O . LEU A 1 187 ? 21.652 25.815 -2.575 1.00 81.81 187 LEU A O 1
ATOM 1412 N N . GLN A 1 188 ? 19.606 26.621 -2.094 1.00 78.88 188 GLN A N 1
ATOM 1413 C CA . GLN A 1 188 ? 19.175 25.426 -1.368 1.00 78.88 188 GLN A CA 1
ATOM 1414 C C . GLN A 1 188 ? 18.946 24.251 -2.328 1.00 78.88 188 GLN A C 1
ATOM 1416 O O . GLN A 1 188 ? 19.504 23.185 -2.100 1.00 78.88 188 GLN A O 1
ATOM 1421 N N . GLU A 1 189 ? 18.234 24.461 -3.442 1.00 76.00 189 GLU A N 1
ATOM 1422 C CA . GLU A 1 189 ? 18.032 23.440 -4.487 1.00 76.00 189 GLU A CA 1
ATOM 1423 C C . GLU A 1 189 ? 19.364 22.857 -4.998 1.00 76.00 189 GLU A C 1
ATOM 1425 O O . GLU A 1 189 ? 19.492 21.642 -5.151 1.00 76.00 189 GLU A O 1
ATOM 1430 N N . ALA A 1 190 ? 20.375 23.706 -5.218 1.00 75.44 190 ALA A N 1
ATOM 1431 C CA . ALA A 1 190 ? 21.705 23.285 -5.656 1.00 75.44 190 ALA A CA 1
ATOM 1432 C C . ALA A 1 190 ? 22.461 22.480 -4.581 1.00 75.44 190 ALA A C 1
ATOM 1434 O O . ALA A 1 190 ? 23.070 21.456 -4.893 1.00 75.44 190 ALA A O 1
ATOM 1435 N N . LYS A 1 191 ? 22.395 22.899 -3.310 1.00 78.81 191 LYS A N 1
ATOM 1436 C CA . LYS A 1 191 ? 23.028 22.181 -2.188 1.00 78.81 191 LYS A CA 1
ATOM 1437 C C . LYS A 1 191 ? 22.364 20.835 -1.913 1.00 78.81 191 LYS A C 1
ATOM 1439 O O . LYS A 1 191 ? 23.067 19.839 -1.749 1.00 78.81 191 LYS A O 1
ATOM 1444 N N . ASP A 1 192 ? 21.036 20.783 -1.952 1.00 71.88 192 ASP A N 1
ATOM 1445 C CA . ASP A 1 192 ? 20.269 19.541 -1.835 1.00 71.88 192 ASP A CA 1
ATOM 1446 C C . ASP A 1 192 ? 20.624 18.577 -2.986 1.00 71.88 192 ASP A C 1
ATOM 1448 O O . ASP A 1 192 ? 20.773 17.372 -2.772 1.00 71.88 192 ASP A O 1
ATOM 1452 N N . ALA A 1 193 ? 20.823 19.094 -4.206 1.00 68.12 193 ALA A N 1
ATOM 1453 C CA . ALA A 1 193 ? 21.245 18.301 -5.360 1.00 68.12 193 ALA A CA 1
ATOM 1454 C C . ALA A 1 193 ? 22.675 17.739 -5.221 1.00 68.12 193 ALA A C 1
ATOM 1456 O O . ALA A 1 193 ? 22.894 16.567 -5.545 1.00 68.12 193 ALA A O 1
ATOM 1457 N N . GLU A 1 194 ? 23.636 18.516 -4.707 1.00 71.69 194 GLU A N 1
ATOM 1458 C CA . GLU A 1 194 ? 24.986 18.012 -4.406 1.00 71.69 194 GLU A CA 1
ATOM 1459 C C . GLU A 1 194 ? 24.989 16.988 -3.260 1.00 71.69 194 GLU A C 1
ATOM 1461 O O . GLU A 1 194 ? 25.665 15.959 -3.363 1.00 71.69 194 GLU A O 1
ATOM 1466 N N . GLU A 1 195 ? 24.189 17.183 -2.205 1.00 66.69 195 GLU A N 1
ATOM 1467 C CA . GLU A 1 195 ? 24.044 16.183 -1.140 1.00 66.69 195 GLU A CA 1
ATOM 1468 C C . GLU A 1 195 ? 23.454 14.873 -1.698 1.00 66.69 195 GLU A C 1
ATOM 1470 O O . GLU A 1 195 ? 24.003 13.787 -1.476 1.00 66.69 195 GLU A O 1
ATOM 1475 N N . ILE A 1 196 ? 22.401 14.956 -2.519 1.00 58.16 196 ILE A N 1
ATOM 1476 C CA . ILE A 1 196 ? 21.812 13.810 -3.229 1.00 58.16 196 ILE A CA 1
ATOM 1477 C C . ILE A 1 196 ? 22.851 13.104 -4.117 1.00 58.16 196 ILE A C 1
ATOM 1479 O O . ILE A 1 196 ? 22.935 11.870 -4.095 1.00 58.16 196 ILE A O 1
ATOM 1483 N N . ALA A 1 197 ? 23.683 13.850 -4.849 1.00 61.03 197 ALA A N 1
ATOM 1484 C CA . ALA A 1 197 ? 24.766 13.279 -5.648 1.00 61.03 197 ALA A CA 1
ATOM 1485 C C . ALA A 1 197 ? 25.805 12.557 -4.768 1.00 61.03 197 ALA A C 1
ATOM 1487 O O . ALA A 1 197 ? 26.196 11.428 -5.078 1.00 61.03 197 ALA A O 1
ATOM 1488 N N . SER A 1 198 ? 26.190 13.151 -3.631 1.00 63.81 198 SER A N 1
ATOM 1489 C CA . SER A 1 198 ? 27.149 12.571 -2.679 1.00 63.81 198 SER A CA 1
ATOM 1490 C C . SER A 1 198 ? 26.651 11.268 -2.030 1.00 63.81 198 SER A C 1
ATOM 1492 O O . SER A 1 198 ? 27.433 10.344 -1.798 1.00 63.81 198 SER A O 1
ATOM 1494 N N . THR A 1 199 ? 25.337 11.143 -1.797 1.00 66.31 199 THR A N 1
ATOM 1495 C CA . THR A 1 199 ? 24.719 9.923 -1.242 1.00 66.31 199 THR A CA 1
ATOM 1496 C C . THR A 1 199 ? 24.544 8.801 -2.274 1.00 66.31 199 THR A C 1
ATOM 1498 O O . THR A 1 199 ? 24.220 7.667 -1.905 1.00 66.31 199 THR A O 1
ATOM 1501 N N . GLY A 1 200 ? 24.773 9.077 -3.564 1.00 75.44 200 GLY A N 1
ATOM 1502 C CA . GLY A 1 200 ? 24.674 8.098 -4.650 1.00 75.44 200 GLY A CA 1
ATOM 1503 C C . GLY A 1 200 ? 23.247 7.612 -4.932 1.00 75.44 200 GLY A C 1
ATOM 1504 O O . GLY A 1 200 ? 23.068 6.506 -5.454 1.00 75.44 200 GLY A O 1
ATOM 1505 N N . VAL A 1 201 ? 22.234 8.400 -4.558 1.00 86.06 201 VAL A N 1
ATOM 1506 C CA . VAL A 1 201 ? 20.815 8.091 -4.784 1.00 86.06 201 VAL A CA 1
ATOM 1507 C C . VAL A 1 201 ? 20.432 8.419 -6.227 1.00 86.06 201 VAL A C 1
ATOM 1509 O O . VAL A 1 201 ? 20.705 9.505 -6.724 1.00 86.06 201 VAL A O 1
ATOM 1512 N N . LEU A 1 202 ? 19.768 7.481 -6.907 1.00 88.81 202 LEU A N 1
ATOM 1513 C CA . LEU A 1 202 ? 19.354 7.639 -8.305 1.00 88.81 202 LEU A CA 1
ATOM 1514 C C . LEU A 1 202 ? 17.835 7.797 -8.418 1.00 88.81 202 LEU A C 1
ATOM 1516 O O . LEU A 1 202 ? 17.082 7.082 -7.760 1.00 88.81 202 LEU A O 1
ATOM 1520 N N . PHE A 1 203 ? 17.365 8.671 -9.306 1.00 90.31 203 PHE A N 1
ATOM 1521 C CA . PHE A 1 203 ? 15.937 8.842 -9.585 1.00 90.31 203 PHE A CA 1
ATOM 1522 C C . PHE A 1 203 ? 15.582 8.272 -10.962 1.00 90.31 203 PHE A C 1
ATOM 1524 O O . PHE A 1 203 ? 16.121 8.695 -11.983 1.00 90.31 203 PHE A O 1
ATOM 1531 N N . ARG A 1 204 ? 14.666 7.292 -11.019 1.00 92.50 204 ARG A N 1
ATOM 1532 C CA . ARG A 1 204 ? 14.252 6.665 -12.292 1.00 92.50 204 ARG A CA 1
ATOM 1533 C C . ARG A 1 204 ? 12.796 6.224 -12.267 1.00 92.50 204 ARG A C 1
ATOM 1535 O O . ARG A 1 204 ? 12.421 5.421 -11.424 1.00 92.50 204 ARG A O 1
ATOM 1542 N N . LEU A 1 205 ? 11.971 6.716 -13.200 1.00 91.56 205 LEU A N 1
ATOM 1543 C CA . LEU A 1 205 ? 10.516 6.457 -13.250 1.00 91.56 205 LEU A CA 1
ATOM 1544 C C . LEU A 1 205 ? 9.837 6.597 -11.868 1.00 91.56 205 LEU A C 1
ATOM 1546 O O . LEU A 1 205 ? 9.055 5.738 -11.446 1.00 91.56 205 LEU A O 1
ATOM 1550 N N . SER A 1 206 ? 10.197 7.674 -11.162 1.00 93.25 206 SER A N 1
ATOM 1551 C CA . SER A 1 206 ? 9.749 8.019 -9.804 1.00 93.25 206 SER A CA 1
ATOM 1552 C C . SER A 1 206 ? 10.141 7.031 -8.693 1.00 93.25 206 SER A C 1
ATOM 1554 O O . SER A 1 206 ? 9.628 7.125 -7.580 1.00 93.25 206 SER A O 1
ATOM 1556 N N . HIS A 1 207 ? 11.055 6.090 -8.951 1.00 93.81 207 HIS A N 1
ATOM 1557 C CA . HIS A 1 207 ? 11.768 5.382 -7.885 1.00 93.81 207 HIS A CA 1
ATOM 1558 C C . HIS A 1 207 ? 12.904 6.266 -7.373 1.00 93.81 207 HIS A C 1
ATOM 1560 O O . HIS A 1 207 ? 13.767 6.646 -8.162 1.00 93.81 207 HIS A O 1
ATOM 1566 N N . GLN A 1 208 ? 12.934 6.528 -6.066 1.00 94.44 208 GLN A N 1
ATOM 1567 C CA . GLN A 1 208 ? 14.125 6.995 -5.351 1.00 94.44 208 GLN A CA 1
ATOM 1568 C C . GLN A 1 208 ? 14.955 5.756 -4.982 1.00 94.44 208 GLN A C 1
ATOM 1570 O O . GLN A 1 208 ? 14.581 4.998 -4.087 1.00 94.44 208 GLN A O 1
ATOM 1575 N N . LEU A 1 209 ? 16.018 5.487 -5.738 1.00 93.94 209 LEU A N 1
ATOM 1576 C CA . LEU A 1 209 ? 16.832 4.273 -5.674 1.00 93.94 209 LEU A CA 1
ATOM 1577 C C . LEU A 1 209 ? 18.074 4.513 -4.811 1.00 93.94 209 LEU A C 1
ATOM 1579 O O . LEU A 1 209 ? 19.033 5.143 -5.251 1.00 93.94 209 LEU A O 1
ATOM 1583 N N . GLN A 1 210 ? 18.071 3.974 -3.595 1.00 92.00 210 GLN A N 1
ATOM 1584 C CA . GLN A 1 210 ? 19.203 4.058 -2.674 1.00 92.00 210 GLN A CA 1
ATOM 1585 C C . GLN A 1 210 ? 20.206 2.918 -2.936 1.00 92.00 210 GLN A C 1
ATOM 1587 O O . GLN A 1 210 ? 19.777 1.781 -3.181 1.00 92.00 210 GLN A O 1
ATOM 1592 N N . PRO A 1 211 ? 21.528 3.176 -2.882 1.00 88.31 211 PRO A N 1
ATOM 1593 C CA . PRO A 1 211 ? 22.546 2.145 -3.055 1.00 88.31 211 PRO A CA 1
ATOM 1594 C C . PRO A 1 211 ? 22.527 1.171 -1.870 1.00 88.31 211 PRO A C 1
ATOM 1596 O O . PRO A 1 211 ? 22.742 1.534 -0.713 1.00 88.31 211 PRO A O 1
ATOM 1599 N N . GLN A 1 212 ? 22.261 -0.100 -2.154 1.00 79.94 212 GLN A N 1
ATOM 1600 C CA . GLN A 1 212 ? 22.082 -1.123 -1.135 1.00 79.94 212 GLN A CA 1
ATOM 1601 C C . GLN A 1 212 ? 23.425 -1.746 -0.743 1.00 79.94 212 GLN A C 1
ATOM 1603 O O . GLN A 1 212 ? 24.075 -2.418 -1.548 1.00 79.94 212 GLN A O 1
ATOM 1608 N N . LYS A 1 213 ? 23.815 -1.566 0.526 1.00 68.31 213 LYS A N 1
ATOM 1609 C CA . LYS A 1 213 ? 24.977 -2.248 1.118 1.00 68.31 213 LYS A CA 1
ATOM 1610 C C . LYS A 1 213 ? 24.797 -3.778 1.022 1.00 68.31 213 LYS A C 1
ATOM 1612 O O . LYS A 1 213 ? 23.671 -4.255 1.196 1.00 68.31 213 LYS A O 1
ATOM 1617 N N . PRO A 1 214 ? 25.867 -4.560 0.772 1.00 59.19 214 PRO A N 1
ATOM 1618 C CA . PRO A 1 214 ? 25.763 -6.013 0.652 1.00 59.19 214 PRO A CA 1
ATOM 1619 C C . PRO A 1 214 ? 25.124 -6.638 1.904 1.00 59.19 214 PRO A C 1
ATOM 1621 O O . PRO A 1 214 ? 25.530 -6.289 3.015 1.00 59.19 214 PRO A O 1
ATOM 1624 N N . PRO A 1 215 ? 24.155 -7.567 1.776 1.00 55.97 215 PRO A N 1
ATOM 1625 C CA . PRO A 1 215 ? 23.595 -8.247 2.937 1.00 55.97 215 PRO A CA 1
ATOM 1626 C C . PRO A 1 215 ? 24.686 -9.061 3.644 1.00 55.97 215 PRO A C 1
ATOM 1628 O O . PRO A 1 215 ? 25.254 -9.992 3.075 1.00 55.97 215 PRO A O 1
ATOM 1631 N N . LEU A 1 216 ? 24.950 -8.715 4.907 1.00 49.41 216 LEU A N 1
ATOM 1632 C CA . LEU A 1 216 ? 25.987 -9.325 5.752 1.00 49.41 216 LEU A CA 1
ATOM 1633 C C . LEU A 1 216 ? 25.720 -10.805 6.092 1.00 49.41 216 LEU A C 1
ATOM 1635 O O . LEU A 1 216 ? 26.578 -11.470 6.667 1.00 49.41 216 LEU A O 1
ATOM 1639 N N . THR A 1 217 ? 24.538 -11.336 5.763 1.00 53.78 217 THR A N 1
ATOM 1640 C CA . THR A 1 217 ? 24.109 -12.691 6.125 1.00 53.78 217 THR A CA 1
ATOM 1641 C C . THR A 1 217 ? 23.662 -13.506 4.910 1.00 53.78 217 THR A C 1
ATOM 1643 O O . THR A 1 217 ? 22.987 -13.034 3.998 1.00 53.78 217 THR A O 1
ATOM 1646 N N . ARG A 1 218 ? 24.010 -14.797 4.920 1.00 54.97 218 ARG A N 1
ATOM 1647 C CA . ARG A 1 218 ? 23.797 -15.775 3.832 1.00 54.97 218 ARG A CA 1
ATOM 1648 C C . ARG A 1 218 ? 22.326 -16.218 3.650 1.00 54.97 218 ARG A C 1
ATOM 1650 O O . ARG A 1 218 ? 22.060 -17.166 2.916 1.00 54.97 218 ARG A O 1
ATOM 1657 N N . ALA A 1 219 ? 21.381 -15.589 4.352 1.00 55.84 219 ALA A N 1
ATOM 1658 C CA . ALA A 1 219 ? 20.076 -16.172 4.670 1.00 55.84 219 ALA A CA 1
ATOM 1659 C C . ALA A 1 219 ? 18.995 -16.024 3.582 1.00 55.84 219 ALA A C 1
ATOM 1661 O O . ALA A 1 219 ? 18.136 -16.897 3.472 1.00 55.84 219 ALA A O 1
ATOM 1662 N N . SER A 1 220 ? 19.017 -14.966 2.763 1.00 66.06 220 SER A N 1
ATOM 1663 C CA . SER A 1 220 ? 17.997 -14.733 1.729 1.00 66.06 220 SER A CA 1
ATOM 1664 C C . SER A 1 220 ? 18.609 -14.477 0.350 1.00 66.06 220 SER A C 1
ATOM 1666 O O . SER A 1 220 ? 19.563 -13.721 0.182 1.00 66.06 220 SER A O 1
ATOM 1668 N N . LYS A 1 221 ? 18.050 -15.132 -0.677 1.00 78.44 221 LYS A N 1
ATOM 1669 C CA . LYS A 1 221 ? 18.400 -14.866 -2.077 1.00 78.44 221 LYS A CA 1
ATOM 1670 C C . LYS A 1 221 ? 17.598 -13.662 -2.554 1.00 78.44 221 LYS A C 1
ATOM 1672 O O . LYS A 1 221 ? 16.393 -13.771 -2.761 1.00 78.44 221 LYS A O 1
ATOM 1677 N N . GLN A 1 222 ? 18.269 -12.531 -2.721 1.00 84.56 222 GLN A N 1
ATOM 1678 C CA . GLN A 1 222 ? 17.699 -11.340 -3.344 1.00 84.56 222 GLN A CA 1
ATOM 1679 C C . GLN A 1 222 ? 17.655 -11.501 -4.872 1.00 84.56 222 GLN A C 1
ATOM 1681 O O . GLN A 1 222 ? 18.541 -12.124 -5.462 1.00 84.56 222 GLN A O 1
ATOM 1686 N N . TYR A 1 223 ? 16.631 -10.940 -5.518 1.00 88.50 223 TYR A N 1
ATOM 1687 C CA . TYR A 1 223 ? 16.396 -11.048 -6.962 1.00 88.50 223 TYR A CA 1
ATOM 1688 C C . TYR A 1 223 ? 16.049 -9.677 -7.542 1.00 88.50 223 TYR A C 1
ATOM 1690 O O . TYR A 1 223 ? 15.257 -8.938 -6.969 1.00 88.50 223 TYR A O 1
ATOM 1698 N N . CYS A 1 224 ? 16.608 -9.362 -8.708 1.00 89.88 224 CYS A N 1
ATOM 1699 C CA . CYS A 1 224 ? 16.361 -8.107 -9.410 1.00 89.88 224 CYS A CA 1
ATOM 1700 C C . CYS A 1 224 ? 14.982 -8.106 -10.090 1.00 89.88 224 CYS A C 1
ATOM 1702 O O . CYS A 1 224 ? 14.728 -8.924 -10.975 1.00 89.88 224 CYS A O 1
ATOM 1704 N N . ASP A 1 225 ? 14.126 -7.141 -9.753 1.00 92.19 225 ASP A N 1
ATOM 1705 C CA . ASP A 1 225 ? 12.794 -6.945 -10.337 1.00 92.19 225 ASP A CA 1
ATOM 1706 C C . ASP A 1 225 ? 12.797 -6.751 -11.858 1.00 92.19 225 ASP A C 1
ATOM 1708 O O . ASP A 1 225 ? 11.807 -7.068 -12.515 1.00 92.19 225 ASP A O 1
ATOM 1712 N N . LYS A 1 226 ? 13.896 -6.240 -12.431 1.00 88.88 226 LYS A N 1
ATOM 1713 C CA . LYS A 1 226 ? 14.010 -5.998 -13.875 1.00 88.88 226 LYS A CA 1
ATOM 1714 C C . LYS A 1 226 ? 14.377 -7.247 -14.685 1.00 88.88 226 LYS A C 1
ATOM 1716 O O . LYS A 1 226 ? 13.903 -7.396 -15.810 1.00 88.88 226 LYS A O 1
ATOM 1721 N N . CYS A 1 227 ? 15.255 -8.111 -14.172 1.00 87.38 227 CYS A N 1
ATOM 1722 C CA . CYS A 1 227 ? 15.806 -9.244 -14.939 1.00 87.38 227 CYS A CA 1
ATOM 1723 C C . CYS A 1 227 ? 15.529 -10.627 -14.324 1.00 87.38 227 CYS A C 1
ATOM 1725 O O . CYS A 1 227 ? 15.920 -11.643 -14.903 1.00 87.38 227 CYS A O 1
ATOM 1727 N N . ALA A 1 228 ? 14.875 -10.675 -13.158 1.00 87.94 228 ALA A N 1
ATOM 1728 C CA . ALA A 1 228 ? 14.588 -11.872 -12.362 1.00 87.94 228 ALA A CA 1
ATOM 1729 C C . ALA A 1 228 ? 15.822 -12.735 -12.006 1.00 87.94 228 ALA A C 1
ATOM 1731 O O . ALA A 1 228 ? 15.680 -13.895 -11.622 1.00 87.94 228 ALA A O 1
ATOM 1732 N N . GLN A 1 229 ? 17.040 -12.187 -12.118 1.00 85.81 229 GLN A N 1
ATOM 1733 C CA . GLN A 1 229 ? 18.283 -12.863 -11.726 1.00 85.81 229 GLN A CA 1
ATOM 1734 C C . GLN A 1 229 ? 18.697 -12.483 -10.301 1.00 85.81 229 GLN A C 1
ATOM 1736 O O . GLN A 1 229 ? 18.355 -11.405 -9.812 1.00 85.81 229 GLN A O 1
ATOM 1741 N N . ILE A 1 230 ? 19.471 -13.362 -9.660 1.00 84.81 230 ILE A N 1
ATOM 1742 C CA . ILE A 1 230 ? 19.984 -13.174 -8.296 1.00 84.81 230 ILE A CA 1
ATOM 1743 C C . ILE A 1 230 ? 20.849 -11.905 -8.209 1.00 84.81 230 ILE A C 1
ATOM 1745 O O . ILE A 1 230 ? 21.657 -11.618 -9.098 1.00 84.81 230 ILE A O 1
ATOM 1749 N N . ILE A 1 231 ? 20.689 -11.151 -7.124 1.00 81.81 231 ILE A N 1
ATOM 1750 C CA . ILE A 1 231 ? 21.575 -10.050 -6.739 1.00 81.81 231 ILE A CA 1
ATOM 1751 C C . ILE A 1 231 ? 22.671 -10.622 -5.832 1.00 81.81 231 ILE A C 1
ATOM 1753 O O . ILE A 1 231 ? 22.422 -11.031 -4.701 1.00 81.81 231 ILE A O 1
ATOM 1757 N N . TRP A 1 232 ? 23.895 -10.685 -6.358 1.00 73.56 232 TRP A N 1
ATOM 1758 C CA . TRP A 1 232 ? 25.079 -11.141 -5.631 1.00 73.56 232 TRP A CA 1
ATOM 1759 C C . TRP A 1 232 ? 25.750 -9.944 -4.954 1.00 73.56 232 TRP A C 1
ATOM 1761 O O . TRP A 1 232 ? 26.617 -9.312 -5.553 1.00 73.56 232 TRP A O 1
ATOM 1771 N N . GLY A 1 233 ? 25.349 -9.620 -3.722 1.00 61.78 233 GLY A N 1
ATOM 1772 C CA . GLY A 1 233 ? 25.777 -8.383 -3.048 1.00 61.78 233 GLY A CA 1
ATOM 1773 C C . GLY A 1 233 ? 27.295 -8.177 -2.938 1.00 61.78 233 GLY A C 1
ATOM 1774 O O . GLY A 1 233 ? 27.749 -7.045 -2.951 1.00 61.78 233 GLY A O 1
ATOM 1775 N N . VAL A 1 234 ? 28.093 -9.250 -2.902 1.00 60.16 234 VAL A N 1
ATOM 1776 C CA . VAL A 1 234 ? 29.571 -9.176 -2.843 1.00 60.16 234 VAL A CA 1
ATOM 1777 C C . VAL A 1 234 ? 30.207 -8.763 -4.187 1.00 60.16 234 VAL A C 1
ATOM 1779 O O . VAL A 1 234 ? 31.361 -8.358 -4.219 1.00 60.16 234 VAL A O 1
ATOM 1782 N N . ILE A 1 235 ? 29.478 -8.872 -5.307 1.00 60.00 235 ILE A N 1
ATOM 1783 C CA . ILE A 1 235 ? 30.017 -8.732 -6.679 1.00 60.00 235 ILE A CA 1
ATOM 1784 C C . ILE A 1 235 ? 29.268 -7.656 -7.488 1.00 60.00 235 ILE A C 1
ATOM 1786 O O . ILE A 1 235 ? 29.762 -7.172 -8.507 1.00 60.00 235 ILE A O 1
ATOM 1790 N N . HIS A 1 236 ? 28.047 -7.291 -7.095 1.00 65.38 236 HIS A N 1
ATOM 1791 C CA . HIS A 1 236 ? 27.190 -6.392 -7.863 1.00 65.38 236 HIS A CA 1
ATOM 1792 C C . HIS A 1 236 ? 26.649 -5.263 -6.993 1.00 65.38 236 HIS A C 1
ATOM 1794 O O . HIS A 1 236 ? 25.865 -5.513 -6.077 1.00 65.38 236 HIS A O 1
ATOM 1800 N N . VAL A 1 237 ? 26.969 -4.021 -7.374 1.00 77.50 237 VAL A N 1
ATOM 1801 C CA . VAL A 1 237 ? 26.217 -2.842 -6.930 1.00 77.50 237 VAL A CA 1
ATOM 1802 C C . VAL A 1 237 ? 24.739 -3.077 -7.240 1.00 77.50 237 VAL A C 1
ATOM 1804 O O . VAL A 1 237 ? 24.366 -3.476 -8.354 1.00 77.50 237 VAL A O 1
ATOM 1807 N N . SER A 1 238 ? 23.900 -2.855 -6.239 1.00 87.75 238 SER A N 1
ATOM 1808 C CA . SER A 1 238 ? 22.455 -3.006 -6.335 1.00 87.75 238 SER A CA 1
ATOM 1809 C C . SER A 1 238 ? 21.766 -1.848 -5.640 1.00 87.75 238 SER A C 1
ATOM 1811 O O . SER A 1 238 ? 22.335 -1.235 -4.741 1.00 87.75 238 SER A O 1
ATOM 1813 N N . TYR A 1 239 ? 20.556 -1.550 -6.086 1.00 91.75 239 TYR A N 1
ATOM 1814 C CA . TYR A 1 239 ? 19.748 -0.451 -5.593 1.00 91.75 239 TYR A CA 1
ATOM 1815 C C . TYR A 1 239 ? 18.396 -0.976 -5.134 1.00 91.75 239 TYR A C 1
ATOM 1817 O O . TYR A 1 239 ? 17.845 -1.897 -5.747 1.00 91.75 239 TYR A O 1
ATOM 1825 N N . ILE A 1 240 ? 17.853 -0.354 -4.092 1.00 93.50 240 ILE A N 1
ATOM 1826 C CA . ILE A 1 240 ? 16.496 -0.592 -3.607 1.00 93.50 240 ILE A CA 1
ATOM 1827 C C . ILE A 1 240 ? 15.727 0.728 -3.581 1.00 93.50 240 ILE A C 1
ATOM 1829 O O . ILE A 1 240 ? 16.264 1.758 -3.178 1.00 93.50 240 ILE A O 1
ATOM 1833 N N . CYS A 1 241 ? 14.472 0.717 -4.031 1.00 95.06 241 CYS A N 1
ATOM 1834 C CA . CYS A 1 241 ? 13.624 1.893 -3.911 1.00 95.06 241 CYS A CA 1
ATOM 1835 C C . CYS A 1 241 ? 13.107 2.045 -2.477 1.00 95.06 241 CYS A C 1
ATOM 1837 O O . CYS A 1 241 ? 12.359 1.184 -2.006 1.00 95.06 241 CYS A O 1
ATOM 1839 N N . SER A 1 242 ? 13.440 3.167 -1.834 1.00 93.31 242 SER A N 1
ATOM 1840 C CA . SER A 1 242 ? 12.950 3.556 -0.500 1.00 93.31 242 SER A CA 1
ATOM 1841 C C . SER A 1 242 ? 11.418 3.567 -0.409 1.00 93.31 242 SER A C 1
ATOM 1843 O O . SER A 1 242 ? 10.855 3.237 0.629 1.00 93.31 242 SER A O 1
ATOM 1845 N N . LEU A 1 243 ? 10.741 3.907 -1.511 1.00 94.56 243 LEU A N 1
ATOM 1846 C CA . LEU A 1 243 ? 9.296 4.138 -1.561 1.00 94.56 243 LEU A CA 1
ATOM 1847 C C . LEU A 1 243 ? 8.458 2.904 -1.937 1.00 94.56 243 LEU A C 1
ATOM 1849 O O . LEU A 1 243 ? 7.234 2.987 -1.895 1.00 94.56 243 LEU A O 1
ATOM 1853 N N . CYS A 1 244 ? 9.062 1.792 -2.384 1.00 93.94 244 CYS A N 1
ATOM 1854 C CA . CYS A 1 244 ? 8.292 0.613 -2.822 1.00 93.94 244 CYS A CA 1
ATOM 1855 C C . CYS A 1 244 ? 9.028 -0.743 -2.818 1.00 93.94 244 CYS A C 1
ATOM 1857 O O . CYS A 1 244 ? 8.522 -1.706 -3.402 1.00 93.94 244 CYS A O 1
ATOM 1859 N N . GLU A 1 245 ? 10.223 -0.838 -2.231 1.00 93.06 245 GLU A N 1
ATOM 1860 C CA . GLU A 1 245 ? 11.050 -2.061 -2.181 1.00 93.06 245 GLU A CA 1
ATOM 1861 C C . GLU A 1 245 ? 11.495 -2.620 -3.555 1.00 93.06 245 GLU A C 1
ATOM 1863 O O . GLU A 1 245 ? 11.962 -3.757 -3.642 1.00 93.06 245 GLU A O 1
ATOM 1868 N N . TYR A 1 246 ? 11.364 -1.860 -4.652 1.00 94.44 246 TYR A N 1
ATOM 1869 C CA . TYR A 1 246 ? 11.825 -2.300 -5.978 1.00 94.44 246 TYR A CA 1
ATOM 1870 C C . TYR A 1 246 ? 13.345 -2.487 -5.966 1.00 94.44 246 TYR A C 1
ATOM 1872 O O . TYR A 1 246 ? 14.072 -1.510 -5.787 1.00 94.44 246 TYR A O 1
ATOM 1880 N N . GLN A 1 247 ? 13.829 -3.715 -6.167 1.00 92.88 247 GLN A N 1
ATOM 1881 C CA . GLN A 1 247 ? 15.256 -4.034 -6.052 1.00 92.88 247 GLN A CA 1
ATOM 1882 C C . GLN A 1 247 ? 15.868 -4.357 -7.422 1.00 92.88 247 GLN A C 1
ATOM 1884 O O . GLN A 1 247 ? 15.303 -5.135 -8.192 1.00 92.88 247 GLN A O 1
ATOM 1889 N N . CYS A 1 248 ? 17.042 -3.810 -7.752 1.00 91.88 248 CYS A N 1
ATOM 1890 C CA . CYS A 1 248 ? 17.708 -4.091 -9.029 1.00 91.88 248 CYS A CA 1
ATOM 1891 C C . CYS A 1 248 ? 19.245 -4.036 -8.974 1.00 91.88 248 CYS A C 1
ATOM 1893 O O . CYS A 1 248 ? 19.830 -3.434 -8.081 1.00 91.88 248 CYS A O 1
ATOM 1895 N N . HIS A 1 249 ? 19.922 -4.669 -9.941 1.00 88.00 249 HIS A N 1
ATOM 1896 C CA . HIS A 1 249 ? 21.360 -4.447 -10.177 1.00 88.00 249 HIS A CA 1
ATOM 1897 C C . HIS A 1 249 ? 21.589 -3.036 -10.741 1.00 88.00 249 HIS A C 1
ATOM 1899 O O . HIS A 1 249 ? 20.765 -2.576 -11.528 1.00 88.00 249 HIS A O 1
ATOM 1905 N N . GLY A 1 250 ? 22.743 -2.409 -10.484 1.00 85.81 250 GLY A N 1
ATOM 1906 C CA . GLY A 1 250 ? 23.097 -1.106 -11.080 1.00 85.81 250 GLY A CA 1
ATOM 1907 C C . GLY A 1 250 ? 22.986 -1.088 -12.612 1.00 85.81 250 GLY A C 1
ATOM 1908 O O . GLY A 1 250 ? 22.298 -0.248 -13.183 1.00 85.81 250 GLY A O 1
ATOM 1909 N N . ARG A 1 251 ? 23.505 -2.127 -13.286 1.00 85.81 251 ARG A N 1
ATOM 1910 C CA . ARG A 1 251 ? 23.355 -2.340 -14.746 1.00 85.81 251 ARG A CA 1
ATOM 1911 C C . ARG A 1 251 ? 21.907 -2.479 -15.254 1.00 85.81 251 ARG A C 1
ATOM 1913 O O . ARG A 1 251 ? 21.693 -2.643 -16.451 1.00 85.81 251 ARG A O 1
ATOM 1920 N N . CYS A 1 252 ? 20.920 -2.543 -14.362 1.00 88.31 252 CYS A N 1
ATOM 1921 C CA . CYS A 1 252 ? 19.504 -2.669 -14.693 1.00 88.31 252 CYS A CA 1
ATOM 1922 C C . CYS A 1 252 ? 18.702 -1.384 -14.432 1.00 88.31 252 CYS A C 1
ATOM 1924 O O . CYS A 1 252 ? 17.535 -1.371 -14.820 1.00 88.31 252 CYS A O 1
ATOM 1926 N N . VAL A 1 253 ? 19.298 -0.337 -13.841 1.00 90.25 253 VAL A N 1
ATOM 1927 C CA . VAL A 1 253 ? 18.623 0.934 -13.506 1.00 90.25 253 VAL A CA 1
ATOM 1928 C C . VAL A 1 253 ? 18.075 1.618 -14.760 1.00 90.25 253 VAL A C 1
ATOM 1930 O O . VAL A 1 253 ? 16.870 1.841 -14.859 1.00 90.25 253 VAL A O 1
ATOM 1933 N N . GLU A 1 254 ? 18.906 1.821 -15.786 1.00 89.88 254 GLU A N 1
ATOM 1934 C CA . GLU A 1 254 ? 18.445 2.386 -17.064 1.00 89.88 254 GLU A CA 1
ATOM 1935 C C . GLU A 1 254 ? 17.349 1.544 -17.731 1.00 89.88 254 GLU A C 1
ATOM 1937 O O . GLU A 1 254 ? 16.450 2.067 -18.392 1.00 89.88 254 GLU A O 1
ATOM 1942 N N . GLY A 1 255 ? 17.374 0.230 -17.507 1.00 87.50 255 GLY A N 1
ATOM 1943 C CA . GLY A 1 255 ? 16.389 -0.696 -18.047 1.00 87.50 255 GLY A CA 1
ATOM 1944 C C . GLY A 1 255 ? 15.034 -0.696 -17.334 1.00 87.50 255 GLY A C 1
ATOM 1945 O O . GLY A 1 255 ? 14.145 -1.408 -17.809 1.00 87.50 255 GLY A O 1
ATOM 1946 N N . ILE A 1 256 ? 14.843 0.007 -16.210 1.00 91.00 256 ILE A N 1
ATOM 1947 C CA . ILE A 1 256 ? 13.582 -0.024 -15.445 1.00 91.00 256 ILE A CA 1
ATOM 1948 C C . ILE A 1 256 ? 12.410 0.437 -16.330 1.00 91.00 256 ILE A C 1
ATOM 1950 O O . ILE A 1 256 ? 12.455 1.492 -16.952 1.00 91.00 256 ILE A O 1
ATOM 1954 N N . GLN A 1 257 ? 11.351 -0.379 -16.381 1.00 90.38 257 GLN A N 1
ATOM 1955 C CA . GLN A 1 257 ? 10.109 -0.119 -17.138 1.00 90.38 257 GLN A CA 1
ATOM 1956 C C . GLN A 1 257 ? 8.882 0.080 -16.233 1.00 90.38 257 GLN A C 1
ATOM 1958 O O . GLN A 1 257 ? 7.838 0.532 -16.694 1.00 90.38 257 GLN A O 1
ATOM 1963 N N . ARG A 1 258 ? 8.981 -0.302 -14.955 1.00 91.88 258 ARG A N 1
ATOM 1964 C CA . ARG A 1 258 ? 7.895 -0.216 -13.974 1.00 91.88 258 ARG A CA 1
ATOM 1965 C C . ARG A 1 258 ? 7.990 1.143 -13.278 1.00 91.88 258 ARG A C 1
ATOM 1967 O O . ARG A 1 258 ? 9.000 1.378 -12.622 1.00 91.88 258 ARG A O 1
ATOM 1974 N N . ARG A 1 259 ? 6.982 2.017 -13.397 1.00 93.50 259 ARG A N 1
ATOM 1975 C CA . ARG A 1 259 ? 6.892 3.253 -12.588 1.00 93.50 259 ARG A CA 1
ATOM 1976 C C . ARG A 1 259 ? 6.754 2.882 -11.105 1.00 93.50 259 ARG A C 1
ATOM 1978 O O . ARG A 1 259 ? 6.178 1.842 -10.785 1.00 93.50 259 ARG A O 1
ATOM 1985 N N . CYS A 1 260 ? 7.289 3.696 -10.201 1.00 96.06 260 CYS A N 1
ATOM 1986 C CA . CYS A 1 260 ? 7.117 3.456 -8.771 1.00 96.06 260 CYS A CA 1
ATOM 1987 C C . CYS A 1 260 ? 5.624 3.528 -8.376 1.00 96.06 260 CYS A C 1
ATOM 1989 O O . CYS A 1 260 ? 4.973 4.529 -8.681 1.00 96.06 260 CYS A O 1
ATOM 1991 N N . PRO A 1 261 ? 5.050 2.511 -7.699 1.00 95.69 261 PRO A N 1
ATOM 1992 C CA . PRO A 1 261 ? 3.651 2.550 -7.273 1.00 95.69 261 PRO A CA 1
ATOM 1993 C C . PRO A 1 261 ? 3.349 3.618 -6.217 1.00 95.69 261 PRO A C 1
ATOM 1995 O O . PRO A 1 261 ? 2.182 3.977 -6.090 1.00 95.69 261 PRO A O 1
ATOM 1998 N N . SER A 1 262 ? 4.352 4.149 -5.501 1.00 95.69 262 SER A N 1
ATOM 1999 C CA . SER A 1 262 ? 4.147 5.244 -4.539 1.00 95.69 262 SER A CA 1
ATOM 2000 C C . SER A 1 262 ? 3.500 6.474 -5.182 1.00 95.69 262 SER A C 1
ATOM 2002 O O . SER A 1 262 ? 2.709 7.144 -4.533 1.00 95.69 262 SER A O 1
ATOM 2004 N N . VAL A 1 263 ? 3.768 6.706 -6.474 1.00 94.06 263 VAL A N 1
ATOM 2005 C CA . VAL A 1 263 ? 3.163 7.767 -7.289 1.00 94.06 263 VAL A CA 1
ATOM 2006 C C . VAL A 1 263 ? 1.640 7.638 -7.294 1.00 94.06 263 VAL A C 1
ATOM 2008 O O . VAL A 1 263 ? 0.971 8.482 -6.710 1.00 94.06 263 VAL A O 1
ATOM 2011 N N . LYS A 1 264 ? 1.085 6.521 -7.801 1.00 93.81 264 LYS A N 1
ATOM 2012 C CA . LYS A 1 264 ? -0.371 6.286 -7.743 1.00 93.81 264 LYS A CA 1
ATOM 2013 C C . LYS A 1 264 ? -0.879 6.302 -6.301 1.00 93.81 264 LYS A C 1
ATOM 2015 O O . LYS A 1 264 ? -1.940 6.842 -6.048 1.00 93.81 264 LYS A O 1
ATOM 2020 N N . VAL A 1 265 ? -0.146 5.723 -5.350 1.00 94.88 265 VAL A N 1
ATOM 2021 C CA . VAL A 1 265 ? -0.567 5.668 -3.937 1.00 94.88 265 VAL A CA 1
ATOM 2022 C C . VAL A 1 265 ? -0.665 7.061 -3.286 1.00 94.88 265 VAL A C 1
ATOM 2024 O O . VAL A 1 265 ? -1.332 7.190 -2.256 1.00 94.88 265 VAL A O 1
ATOM 2027 N N . ASN A 1 266 ? -0.055 8.092 -3.876 1.00 92.44 266 ASN A N 1
ATOM 2028 C CA . ASN A 1 266 ? -0.131 9.480 -3.422 1.00 92.44 266 ASN A CA 1
ATOM 2029 C C . ASN A 1 266 ? -1.051 10.355 -4.298 1.00 92.44 266 ASN A C 1
ATOM 2031 O O . ASN A 1 266 ? -1.736 11.208 -3.749 1.00 92.44 266 ASN A O 1
ATOM 2035 N N . GLU A 1 267 ? -1.114 10.121 -5.614 1.00 93.06 267 GLU A N 1
ATOM 2036 C CA . GLU A 1 267 ? -2.033 10.799 -6.551 1.00 93.06 267 GLU A CA 1
ATOM 2037 C C . GLU A 1 267 ? -3.494 10.328 -6.394 1.00 93.06 267 GLU A C 1
ATOM 2039 O O . GLU A 1 267 ? -4.425 11.126 -6.386 1.00 93.06 267 GLU A O 1
ATOM 2044 N N . ASP A 1 268 ? -3.699 9.012 -6.294 1.00 93.31 268 ASP A N 1
ATOM 2045 C CA . ASP A 1 268 ? -4.996 8.332 -6.334 1.00 93.31 268 ASP A CA 1
ATOM 2046 C C . ASP A 1 268 ? -4.928 7.038 -5.497 1.00 93.31 268 ASP A C 1
ATOM 2048 O O . ASP A 1 268 ? -4.696 5.924 -5.997 1.00 93.31 268 ASP A O 1
ATOM 2052 N N . ALA A 1 269 ? -5.144 7.195 -4.189 1.00 95.06 269 ALA A N 1
ATOM 2053 C CA . ALA A 1 269 ? -5.141 6.128 -3.188 1.00 95.06 269 ALA A CA 1
ATOM 2054 C C . ALA A 1 269 ? -6.399 5.223 -3.259 1.00 95.06 269 ALA A C 1
ATOM 2056 O O . ALA A 1 269 ? -7.037 4.927 -2.250 1.00 95.06 269 ALA A O 1
ATOM 2057 N N . SER A 1 270 ? -6.765 4.765 -4.458 1.00 96.06 270 SER A N 1
ATOM 2058 C CA . SER A 1 270 ? -7.913 3.890 -4.722 1.00 96.06 270 SER A CA 1
ATOM 2059 C C . SER A 1 270 ? -7.518 2.439 -5.019 1.00 96.06 270 SER A C 1
ATOM 2061 O O . SER A 1 270 ? -6.493 2.147 -5.645 1.00 96.06 270 SER A O 1
ATOM 2063 N N . TYR A 1 271 ? -8.378 1.508 -4.603 1.00 97.75 271 TYR A N 1
ATOM 2064 C CA . TYR A 1 271 ? -8.257 0.081 -4.900 1.00 97.75 271 TYR A CA 1
ATOM 2065 C C . TYR A 1 271 ? -9.099 -0.336 -6.113 1.00 97.75 271 TYR A C 1
ATOM 2067 O O . TYR A 1 271 ? -10.195 0.173 -6.342 1.00 97.75 271 TYR A O 1
ATOM 2075 N N . ILE A 1 272 ? -8.646 -1.363 -6.836 1.00 97.19 272 ILE A N 1
ATOM 2076 C CA . ILE A 1 272 ? -9.493 -2.104 -7.776 1.00 97.19 272 ILE A CA 1
ATOM 2077 C C . ILE A 1 272 ? -10.453 -2.972 -6.950 1.00 97.19 272 ILE A C 1
ATOM 2079 O O . ILE A 1 272 ? -10.045 -3.971 -6.360 1.00 97.19 272 ILE A O 1
ATOM 2083 N N . LEU A 1 273 ? -11.729 -2.574 -6.898 1.00 97.00 273 LEU A N 1
ATOM 2084 C CA . LEU A 1 273 ? -12.779 -3.243 -6.112 1.00 97.00 273 LEU A CA 1
ATOM 2085 C C . LEU A 1 273 ? -13.645 -4.232 -6.914 1.00 97.00 273 LEU A C 1
ATOM 2087 O O . LEU A 1 273 ? -14.615 -4.772 -6.388 1.00 97.00 273 LEU A O 1
ATOM 2091 N N . ARG A 1 274 ? -13.287 -4.518 -8.172 1.00 97.00 274 ARG A N 1
ATOM 2092 C CA . ARG A 1 274 ? -13.837 -5.657 -8.928 1.00 97.00 274 ARG A CA 1
ATOM 2093 C C . ARG A 1 274 ? -12.987 -6.895 -8.644 1.00 97.00 274 ARG A C 1
ATOM 2095 O O . ARG A 1 274 ? -11.765 -6.814 -8.741 1.00 97.00 274 ARG A O 1
ATOM 2102 N N . ILE A 1 275 ? -13.610 -8.028 -8.317 1.00 96.69 275 ILE A N 1
ATOM 2103 C CA . ILE A 1 275 ? -12.893 -9.307 -8.182 1.00 96.69 275 ILE A CA 1
ATOM 2104 C C . ILE A 1 275 ? -12.361 -9.694 -9.565 1.00 96.69 275 ILE A C 1
ATOM 2106 O O . ILE A 1 275 ? -13.160 -9.811 -10.487 1.00 96.69 275 ILE A O 1
ATOM 2110 N N . CYS A 1 276 ? -11.037 -9.858 -9.693 1.00 94.88 276 CYS A N 1
ATOM 2111 C CA . CYS A 1 276 ? -10.320 -10.283 -10.903 1.00 94.88 276 CYS A CA 1
ATOM 2112 C C . CYS A 1 276 ? -10.954 -9.765 -12.216 1.00 94.88 276 CYS A C 1
ATOM 2114 O O . CYS A 1 276 ? -11.641 -10.518 -12.902 1.00 94.88 276 CYS A O 1
ATOM 2116 N N . PRO A 1 277 ? -10.775 -8.475 -12.572 1.00 94.75 277 PRO A N 1
ATOM 2117 C CA . PRO A 1 277 ? -11.405 -7.882 -13.753 1.00 94.75 277 PRO A CA 1
ATOM 2118 C C . PRO A 1 277 ? -10.719 -8.377 -15.037 1.00 94.75 277 PRO A C 1
ATOM 2120 O O . PRO A 1 277 ? -9.857 -7.700 -15.591 1.00 94.75 277 PRO A O 1
ATOM 2123 N N . GLU A 1 278 ? -11.047 -9.599 -15.455 1.00 88.62 278 GLU A N 1
ATOM 2124 C CA . GLU A 1 278 ? -10.257 -10.365 -16.420 1.00 88.62 278 GLU A CA 1
ATOM 2125 C C . GLU A 1 278 ? -10.167 -9.700 -17.795 1.00 88.62 278 GLU A C 1
ATOM 2127 O O . GLU A 1 278 ? -11.171 -9.400 -18.439 1.00 88.62 278 GLU A O 1
ATOM 2132 N N . VAL A 1 279 ? -8.936 -9.538 -18.281 1.00 87.75 279 VAL A N 1
ATOM 2133 C CA . VAL A 1 279 ? -8.650 -9.081 -19.640 1.00 87.75 279 VAL A CA 1
ATOM 2134 C C . VAL A 1 279 ? -7.938 -10.215 -20.361 1.00 87.75 279 VAL A C 1
ATOM 2136 O O . VAL A 1 279 ? -6.827 -10.596 -19.994 1.00 87.75 279 VAL A O 1
ATOM 2139 N N . GLY A 1 280 ? -8.560 -10.755 -21.409 1.00 87.75 280 GLY A N 1
ATOM 2140 C CA . GLY A 1 280 ? -7.980 -11.842 -22.197 1.00 87.75 280 GLY A CA 1
ATOM 2141 C C . GLY A 1 280 ? -6.579 -11.507 -22.727 1.00 87.75 280 GLY A C 1
ATOM 2142 O O . GLY A 1 280 ? -6.269 -10.358 -23.052 1.00 87.75 280 GLY A O 1
ATOM 2143 N N . LEU A 1 281 ? -5.715 -12.520 -22.845 1.00 89.19 281 LEU A N 1
ATOM 2144 C CA . LEU A 1 281 ? -4.353 -12.349 -23.370 1.00 89.19 281 LEU A CA 1
ATOM 2145 C C . LEU A 1 281 ? -4.351 -11.796 -24.814 1.00 89.19 281 LEU A C 1
ATOM 2147 O O . LEU A 1 281 ? -3.447 -11.050 -25.188 1.00 89.19 281 LEU A O 1
ATOM 2151 N N . SER A 1 282 ? -5.394 -12.094 -25.595 1.00 89.94 282 SER A N 1
ATOM 2152 C CA . SER A 1 282 ? -5.654 -11.519 -26.921 1.00 89.94 282 SER A CA 1
ATOM 2153 C C . SER A 1 282 ? -5.851 -9.999 -26.886 1.00 89.94 282 SER A C 1
ATOM 2155 O O . SER A 1 282 ? -5.211 -9.295 -27.661 1.00 89.94 282 SER A O 1
ATOM 2157 N N . ALA A 1 283 ? -6.643 -9.473 -25.945 1.00 92.94 283 ALA A N 1
ATOM 2158 C CA . ALA A 1 283 ? -6.849 -8.031 -25.757 1.00 92.94 283 ALA A CA 1
ATOM 2159 C C . ALA A 1 283 ? -5.575 -7.300 -25.280 1.00 92.94 283 ALA A C 1
ATOM 2161 O O . ALA A 1 283 ? -5.415 -6.102 -25.491 1.00 92.94 283 ALA A O 1
ATOM 2162 N N . GLN A 1 284 ? -4.613 -8.032 -24.708 1.00 92.00 284 GLN A N 1
ATOM 2163 C CA . GLN A 1 284 ? -3.256 -7.544 -24.425 1.00 92.00 284 GLN A CA 1
ATOM 2164 C C . GLN A 1 284 ? -2.291 -7.724 -25.616 1.00 92.00 284 GLN A C 1
ATOM 2166 O O . GLN A 1 284 ? -1.076 -7.604 -25.455 1.00 92.00 284 GLN A O 1
ATOM 2171 N N . ASN A 1 285 ? -2.803 -8.012 -26.819 1.00 90.81 285 ASN A N 1
ATOM 2172 C CA . ASN A 1 285 ? -2.032 -8.297 -28.036 1.00 90.81 285 ASN A CA 1
ATOM 2173 C C . ASN A 1 285 ? -0.978 -9.406 -27.842 1.00 90.81 285 ASN A C 1
ATOM 2175 O O . ASN A 1 285 ? 0.113 -9.352 -28.412 1.00 90.81 285 ASN A O 1
ATOM 2179 N N . TYR A 1 286 ? -1.289 -10.391 -26.992 1.00 89.38 286 TYR A N 1
ATOM 2180 C CA . TYR A 1 286 ? -0.387 -11.451 -26.532 1.00 89.38 286 TYR A CA 1
ATOM 2181 C C . TYR A 1 286 ? 0.912 -10.945 -25.880 1.00 89.38 286 TYR A C 1
ATOM 2183 O O . TYR A 1 286 ? 1.914 -11.655 -25.870 1.00 89.38 286 TYR A O 1
ATOM 2191 N N . LYS A 1 287 ? 0.937 -9.730 -25.319 1.00 89.69 287 LYS A N 1
ATOM 2192 C CA . LYS A 1 287 ? 2.112 -9.139 -24.656 1.00 89.69 287 LYS A CA 1
ATOM 2193 C C . LYS A 1 287 ? 1.962 -9.154 -23.135 1.00 89.69 287 LYS A C 1
ATOM 2195 O O . LYS A 1 287 ? 0.870 -8.998 -22.602 1.00 89.69 287 LYS A O 1
ATOM 2200 N N . CYS A 1 288 ? 3.084 -9.285 -22.429 1.00 90.56 288 CYS A N 1
ATOM 2201 C CA . CYS A 1 288 ? 3.156 -9.072 -20.985 1.00 90.56 288 CYS A CA 1
ATOM 2202 C C . CYS A 1 288 ? 2.721 -7.641 -20.639 1.00 90.56 288 CYS A C 1
ATOM 2204 O O . CYS A 1 288 ? 3.298 -6.682 -21.159 1.00 90.56 288 CYS A O 1
ATOM 2206 N N . ALA A 1 289 ? 1.765 -7.491 -19.720 1.00 93.81 289 ALA A N 1
ATOM 2207 C CA . ALA A 1 289 ? 1.225 -6.197 -19.311 1.00 93.81 289 ALA A CA 1
ATOM 2208 C C . ALA A 1 289 ? 2.291 -5.191 -18.834 1.00 93.81 289 ALA A C 1
ATOM 2210 O O . ALA A 1 289 ? 2.140 -3.992 -19.064 1.00 93.81 289 ALA A O 1
ATOM 2211 N N . GLU A 1 290 ? 3.378 -5.669 -18.221 1.00 91.81 290 GLU A N 1
ATOM 2212 C CA . GLU A 1 290 ? 4.498 -4.846 -17.753 1.00 91.81 290 GLU A CA 1
ATOM 2213 C C . GLU A 1 290 ? 5.545 -4.624 -18.860 1.00 91.81 290 GLU A C 1
ATOM 2215 O O . GLU A 1 290 ? 5.541 -3.587 -19.520 1.00 91.81 290 GLU A O 1
ATOM 2220 N N . CYS A 1 291 ? 6.423 -5.601 -19.112 1.00 88.88 291 CYS A N 1
ATOM 2221 C CA . CYS A 1 291 ? 7.593 -5.432 -19.985 1.00 88.88 291 CYS A CA 1
ATOM 2222 C C . CYS A 1 291 ? 7.303 -5.485 -21.499 1.00 88.88 291 CYS A C 1
ATOM 2224 O O . CYS A 1 291 ? 8.237 -5.397 -22.296 1.00 88.88 291 CYS A O 1
ATOM 2226 N N . LYS A 1 292 ? 6.036 -5.663 -21.900 1.00 89.56 292 LYS A N 1
ATOM 2227 C CA . LYS A 1 292 ? 5.531 -5.735 -23.289 1.00 89.56 292 LYS A CA 1
ATOM 2228 C C . LYS A 1 292 ? 6.125 -6.845 -24.178 1.00 89.56 292 LYS A C 1
ATOM 2230 O O . LYS A 1 292 ? 5.772 -6.930 -25.353 1.00 89.56 292 LYS A O 1
ATOM 2235 N N . ILE A 1 293 ? 6.961 -7.730 -23.626 1.00 85.69 293 ILE A N 1
ATOM 2236 C CA . ILE A 1 293 ? 7.474 -8.933 -24.304 1.00 85.69 293 ILE A CA 1
ATOM 2237 C C . ILE A 1 293 ? 6.307 -9.842 -24.709 1.00 85.69 293 ILE A C 1
ATOM 2239 O O . ILE A 1 293 ? 5.379 -10.054 -23.926 1.00 85.69 293 ILE A O 1
ATOM 2243 N N . LEU A 1 294 ? 6.376 -10.392 -25.922 1.00 86.50 294 LEU A N 1
ATOM 2244 C CA . LEU A 1 294 ? 5.356 -11.267 -26.490 1.00 86.50 294 LEU A CA 1
ATOM 2245 C C . LEU A 1 294 ? 5.350 -12.642 -25.790 1.00 86.50 294 LEU A C 1
ATOM 2247 O O . LEU A 1 294 ? 6.351 -13.357 -25.762 1.00 86.50 294 LEU A O 1
ATOM 2251 N N . ILE A 1 295 ? 4.205 -13.012 -25.229 1.00 85.25 295 ILE A N 1
ATOM 2252 C CA . ILE A 1 295 ? 3.912 -14.298 -24.601 1.00 85.25 295 ILE A CA 1
ATOM 2253 C C . ILE A 1 295 ? 3.338 -15.215 -25.692 1.00 85.25 295 ILE A C 1
ATOM 2255 O O . ILE A 1 295 ? 2.139 -15.192 -25.966 1.00 85.25 295 ILE A O 1
ATOM 2259 N N . THR A 1 296 ? 4.193 -16.014 -26.341 1.00 71.00 296 THR A N 1
ATOM 2260 C CA . THR A 1 296 ? 3.757 -16.947 -27.397 1.00 71.00 296 THR A CA 1
ATOM 2261 C C . THR A 1 296 ? 3.921 -18.415 -27.023 1.00 71.00 296 THR A C 1
ATOM 2263 O O . THR A 1 296 ? 4.777 -18.800 -26.227 1.00 71.00 296 THR A O 1
ATOM 2266 N N . ASN A 1 297 ? 3.127 -19.242 -27.704 1.00 55.84 297 ASN A N 1
ATOM 2267 C CA . ASN A 1 297 ? 3.218 -20.701 -27.706 1.00 55.84 297 ASN A CA 1
ATOM 2268 C C . ASN A 1 297 ? 4.297 -21.220 -28.704 1.00 55.84 297 ASN A C 1
ATOM 2270 O O . ASN A 1 297 ? 4.529 -22.420 -28.818 1.00 55.84 297 ASN A O 1
ATOM 2274 N N . LYS A 1 298 ? 4.972 -20.344 -29.471 1.00 48.56 298 LYS A N 1
ATOM 2275 C CA . LYS A 1 298 ? 5.828 -20.760 -30.598 1.00 48.56 298 LYS A CA 1
ATOM 2276 C C . LYS A 1 298 ? 7.237 -21.176 -30.155 1.00 48.56 298 LYS A C 1
ATOM 2278 O O . LYS A 1 298 ? 8.155 -20.365 -30.105 1.00 48.56 298 LYS A O 1
ATOM 2283 N N . PHE A 1 299 ? 7.426 -22.479 -29.935 1.00 44.28 299 PHE A N 1
ATOM 2284 C CA . PHE A 1 299 ? 8.747 -23.116 -29.970 1.00 44.28 299 PHE A CA 1
ATOM 2285 C C . PHE A 1 299 ? 9.311 -23.107 -31.406 1.00 44.28 299 PHE A C 1
ATOM 2287 O O . PHE A 1 299 ? 9.089 -24.041 -32.175 1.00 44.28 299 PHE A O 1
ATOM 2294 N N . THR A 1 300 ? 10.076 -22.076 -31.771 1.00 36.66 300 THR A N 1
ATOM 2295 C CA . THR A 1 300 ? 10.806 -22.019 -33.055 1.00 36.66 300 THR A CA 1
ATOM 2296 C C . THR A 1 300 ? 12.291 -21.744 -32.840 1.00 36.66 300 THR A C 1
ATOM 2298 O O . THR A 1 300 ? 12.795 -20.665 -33.142 1.00 36.66 300 THR A O 1
ATOM 2301 N N . VAL A 1 301 ? 13.011 -22.754 -32.340 1.00 38.22 301 VAL A N 1
ATOM 2302 C CA . VAL A 1 301 ? 14.482 -22.755 -32.300 1.00 38.22 301 VAL A CA 1
ATOM 2303 C C . VAL A 1 301 ? 15.012 -23.115 -33.692 1.00 38.22 301 VAL A C 1
ATOM 2305 O O . VAL A 1 301 ? 15.259 -24.282 -33.996 1.00 38.22 301 VAL A O 1
ATOM 2308 N N . ILE A 1 302 ? 15.167 -22.108 -34.553 1.00 34.72 302 ILE A N 1
ATOM 2309 C CA . ILE A 1 302 ? 15.814 -22.254 -35.863 1.00 34.72 302 ILE A CA 1
ATOM 2310 C C . ILE A 1 302 ? 17.302 -21.929 -35.699 1.00 34.72 302 ILE A C 1
ATOM 2312 O O . ILE A 1 302 ? 17.708 -20.769 -35.709 1.00 34.72 302 ILE A O 1
ATOM 2316 N N . THR A 1 303 ? 18.136 -22.958 -35.542 1.00 42.34 303 THR A N 1
ATOM 2317 C CA . THR A 1 303 ? 19.593 -22.802 -35.658 1.00 42.34 303 THR A CA 1
ATOM 2318 C C . THR A 1 303 ? 19.995 -22.812 -37.133 1.00 42.34 303 THR A C 1
ATOM 2320 O O . THR A 1 303 ? 19.440 -23.569 -37.931 1.00 42.34 303 THR A O 1
ATOM 2323 N N . LYS A 1 304 ? 21.011 -22.019 -37.506 1.00 39.84 304 LYS A N 1
ATOM 2324 C CA . LYS A 1 304 ? 21.490 -21.862 -38.899 1.00 39.84 304 LYS A CA 1
ATOM 2325 C C . LYS A 1 304 ? 22.054 -23.144 -39.558 1.00 39.84 304 LYS A C 1
ATOM 2327 O O . LYS A 1 304 ? 22.533 -23.080 -40.679 1.00 39.84 304 LYS A O 1
ATOM 2332 N N . HIS A 1 305 ? 22.013 -24.291 -38.872 1.00 40.44 305 HIS A N 1
ATOM 2333 C CA . HIS A 1 305 ? 22.627 -25.558 -39.289 1.00 40.44 305 HIS A CA 1
ATOM 2334 C C . HIS A 1 305 ? 21.700 -26.785 -39.133 1.00 40.44 305 HIS A C 1
ATOM 2336 O O . HIS A 1 305 ? 22.177 -27.915 -39.047 1.00 40.44 305 HIS A O 1
ATOM 2342 N N . GLY A 1 306 ? 20.375 -26.595 -39.053 1.00 37.84 306 GLY A N 1
ATOM 2343 C CA . GLY A 1 306 ? 19.363 -27.658 -39.226 1.00 37.84 306 GLY A CA 1
ATOM 2344 C C . GLY A 1 306 ? 19.278 -28.767 -38.158 1.00 37.84 306 GLY A C 1
ATOM 2345 O O . GLY A 1 306 ? 18.334 -29.559 -38.170 1.00 37.84 306 GLY A O 1
ATOM 2346 N N . ARG A 1 307 ? 20.219 -28.847 -37.208 1.00 37.31 307 ARG A N 1
ATOM 2347 C CA . ARG A 1 307 ? 20.245 -29.892 -36.169 1.00 37.31 307 ARG A CA 1
ATOM 2348 C C . ARG A 1 307 ? 19.224 -29.602 -35.062 1.00 37.31 307 ARG A C 1
ATOM 2350 O O . ARG A 1 307 ? 19.389 -28.675 -34.269 1.00 37.31 307 ARG A O 1
ATOM 2357 N N . LYS A 1 308 ? 18.183 -30.440 -34.985 1.00 33.25 308 LYS A N 1
ATOM 2358 C CA . LYS A 1 308 ? 17.100 -30.391 -33.984 1.00 33.25 308 LYS A CA 1
ATOM 2359 C C . LYS A 1 308 ? 17.592 -30.773 -32.576 1.00 33.25 308 LYS A C 1
ATOM 2361 O O . LYS A 1 308 ? 17.441 -31.918 -32.153 1.00 33.25 308 LYS A O 1
ATOM 2366 N N . LEU A 1 309 ? 18.134 -29.819 -31.818 1.00 37.06 309 LEU A N 1
ATOM 2367 C CA . LEU A 1 309 ? 18.391 -30.006 -30.385 1.00 37.06 309 LEU A CA 1
ATOM 2368 C C . LEU A 1 309 ? 17.081 -29.945 -29.584 1.00 37.06 309 LEU A C 1
ATOM 2370 O O . LEU A 1 309 ? 16.448 -28.896 -29.472 1.00 37.06 309 LEU A O 1
ATOM 2374 N N . LYS A 1 310 ? 16.685 -31.075 -28.982 1.00 30.16 310 LYS A N 1
ATOM 2375 C CA . LYS A 1 310 ? 15.605 -31.125 -27.984 1.00 30.16 310 LYS A CA 1
ATOM 2376 C C . LYS A 1 310 ? 16.094 -30.531 -26.660 1.00 30.16 310 LYS A C 1
ATOM 2378 O O . LYS A 1 310 ? 16.537 -31.263 -25.777 1.00 30.16 310 LYS A O 1
ATOM 2383 N N . CYS A 1 311 ? 15.971 -29.217 -26.496 1.00 38.28 311 CYS A N 1
ATOM 2384 C CA . CYS A 1 311 ? 16.115 -28.579 -25.189 1.00 38.28 311 CYS A CA 1
ATOM 2385 C C . CYS A 1 311 ? 15.010 -29.089 -24.246 1.00 38.28 311 CYS A C 1
ATOM 2387 O O . CYS A 1 311 ? 13.884 -28.595 -24.284 1.00 38.28 311 CYS A O 1
ATOM 2389 N N . ARG A 1 312 ? 15.314 -30.085 -23.399 1.00 33.84 312 ARG A N 1
ATOM 2390 C CA . ARG A 1 312 ? 14.436 -30.456 -22.278 1.00 33.84 312 ARG A CA 1
ATOM 2391 C C . ARG A 1 312 ? 14.275 -29.226 -21.385 1.00 33.84 312 ARG A C 1
ATOM 2393 O O . ARG A 1 312 ? 15.251 -28.772 -20.792 1.00 33.84 312 ARG A O 1
ATOM 2400 N N . ALA A 1 313 ? 13.053 -28.712 -21.271 1.00 37.16 313 ALA A N 1
ATOM 2401 C CA . ALA A 1 313 ? 12.737 -27.702 -20.273 1.00 37.16 313 ALA A CA 1
ATOM 2402 C C . ALA A 1 313 ? 13.018 -28.285 -18.879 1.00 37.16 313 ALA A C 1
ATOM 2404 O O . ALA A 1 313 ? 12.446 -29.311 -18.508 1.00 37.16 313 ALA A O 1
ATOM 2405 N N . HIS A 1 314 ? 13.919 -27.655 -18.125 1.00 32.91 314 HIS A N 1
ATOM 2406 C CA . HIS A 1 314 ? 14.193 -28.026 -16.742 1.00 32.91 314 HIS A CA 1
ATOM 2407 C C . HIS A 1 314 ? 13.627 -26.935 -15.817 1.00 32.91 314 HIS A C 1
ATOM 2409 O O . HIS A 1 314 ? 13.971 -25.769 -16.020 1.00 32.91 314 HIS A O 1
ATOM 2415 N N . PRO A 1 315 ? 12.770 -27.243 -14.820 1.00 38.03 315 PRO A N 1
ATOM 2416 C CA . PRO A 1 315 ? 12.004 -26.210 -14.100 1.00 38.03 315 PRO A CA 1
ATOM 2417 C C . PRO A 1 315 ? 12.817 -25.279 -13.186 1.00 38.03 315 PRO A C 1
ATOM 2419 O O . PRO A 1 315 ? 12.245 -24.414 -12.525 1.00 38.03 315 PRO A O 1
ATOM 2422 N N . ARG A 1 316 ? 14.132 -25.488 -13.068 1.00 40.50 316 ARG A N 1
ATOM 2423 C CA . ARG A 1 316 ? 15.033 -24.768 -12.158 1.00 40.50 316 ARG A CA 1
ATOM 2424 C C . ARG A 1 316 ? 16.335 -24.481 -12.902 1.00 40.50 316 ARG A C 1
ATOM 2426 O O . ARG A 1 316 ? 16.950 -25.398 -13.439 1.00 40.50 316 ARG A O 1
ATOM 2433 N N . GLY A 1 317 ? 16.700 -23.204 -12.993 1.00 45.75 317 GLY A N 1
ATOM 2434 C CA . GLY A 1 317 ? 17.787 -22.746 -13.857 1.00 45.75 317 GLY A CA 1
ATOM 2435 C C . GLY A 1 317 ? 19.184 -23.004 -13.291 1.00 45.75 317 GLY A C 1
ATOM 2436 O O . GLY A 1 317 ? 19.420 -22.829 -12.097 1.00 45.75 317 GLY A O 1
ATOM 2437 N N . VAL A 1 318 ? 20.114 -23.330 -14.188 1.00 35.91 318 VAL A N 1
ATOM 2438 C CA . VAL A 1 318 ? 21.567 -23.243 -13.982 1.00 35.91 318 VAL A CA 1
ATOM 2439 C C . VAL A 1 318 ? 22.156 -22.523 -15.202 1.00 35.91 318 VAL A C 1
ATOM 2441 O O . VAL A 1 318 ? 21.599 -22.596 -16.300 1.00 35.91 318 VAL A O 1
ATOM 2444 N N . THR A 1 319 ? 23.223 -21.753 -15.010 1.00 38.88 319 THR A N 1
ATOM 2445 C CA . THR A 1 319 ? 23.770 -20.824 -16.011 1.00 38.88 319 THR A CA 1
ATOM 2446 C C . THR A 1 319 ? 24.738 -21.477 -16.994 1.00 38.88 319 THR A C 1
ATOM 2448 O O . THR A 1 319 ? 25.650 -22.183 -16.577 1.00 38.88 319 THR A O 1
ATOM 2451 N N . CYS A 1 320 ? 24.652 -21.092 -18.267 1.00 28.89 320 CYS A N 1
ATOM 2452 C CA . CYS A 1 320 ? 25.832 -20.966 -19.123 1.00 28.89 320 CYS A CA 1
ATOM 2453 C C . CYS A 1 320 ? 26.416 -19.551 -18.940 1.00 28.89 320 CYS A C 1
ATOM 2455 O O . CYS A 1 320 ? 25.680 -18.566 -19.045 1.00 28.89 320 CYS A O 1
ATOM 2457 N N . LEU A 1 321 ? 27.708 -19.442 -18.620 1.00 32.47 321 LEU A N 1
ATOM 2458 C CA . LEU A 1 321 ? 28.424 -18.161 -18.640 1.00 32.47 321 LEU A CA 1
ATOM 2459 C C . LEU A 1 321 ? 28.727 -17.764 -20.091 1.00 32.47 321 LEU A C 1
ATOM 2461 O O . LEU A 1 321 ? 29.037 -18.631 -20.898 1.00 32.47 321 LEU A O 1
ATOM 2465 N N . GLY A 1 322 ? 28.697 -16.458 -20.371 1.00 33.88 322 GLY A N 1
ATOM 2466 C CA . GLY A 1 322 ? 29.315 -15.860 -21.559 1.00 33.88 322 GLY A CA 1
ATOM 2467 C C . GLY A 1 322 ? 28.754 -16.311 -22.907 1.00 33.88 322 GLY A C 1
ATOM 2468 O O . GLY A 1 322 ? 29.436 -17.023 -23.631 1.00 33.88 322 GLY A O 1
ATOM 2469 N N . ASP A 1 323 ? 27.561 -15.837 -23.283 1.00 30.52 323 ASP A N 1
ATOM 2470 C CA . ASP A 1 323 ? 27.103 -15.949 -24.674 1.00 30.52 323 ASP A CA 1
ATOM 2471 C C . ASP A 1 323 ? 26.121 -14.809 -25.043 1.00 30.52 323 ASP A C 1
ATOM 2473 O O . ASP A 1 323 ? 25.100 -14.655 -24.364 1.00 30.52 323 ASP A O 1
ATOM 2477 N N . PRO A 1 324 ? 26.387 -13.978 -26.076 1.00 36.84 324 PRO A N 1
ATOM 2478 C CA . PRO A 1 324 ? 25.577 -12.799 -26.409 1.00 36.84 324 PRO A CA 1
ATOM 2479 C C . PRO A 1 324 ? 24.345 -13.108 -27.285 1.00 36.84 324 PRO A C 1
ATOM 2481 O O . PRO A 1 324 ? 23.749 -12.199 -27.869 1.00 36.84 324 PRO A O 1
ATOM 2484 N N . PHE A 1 325 ? 23.938 -14.375 -27.415 1.00 36.53 325 PHE A N 1
ATOM 2485 C CA . PHE A 1 325 ? 22.811 -14.749 -28.271 1.00 36.53 325 PHE A CA 1
ATOM 2486 C C . PHE A 1 325 ? 21.464 -14.251 -27.734 1.00 36.53 325 PHE A C 1
ATOM 2488 O O . PHE A 1 325 ? 21.014 -14.626 -26.647 1.00 36.53 325 PHE A O 1
ATOM 2495 N N . LYS A 1 326 ? 20.766 -13.466 -28.566 1.00 39.53 326 LYS A N 1
ATOM 2496 C CA . LYS A 1 326 ? 19.364 -13.090 -28.356 1.00 39.53 326 LYS A CA 1
ATOM 2497 C C . LYS A 1 326 ? 18.500 -14.341 -28.144 1.00 39.53 326 LYS A C 1
ATOM 2499 O O . LYS A 1 326 ? 18.305 -15.131 -29.066 1.00 39.53 326 LYS A O 1
ATOM 2504 N N . LYS A 1 327 ? 17.919 -14.490 -26.951 1.00 41.81 327 LYS A N 1
ATOM 2505 C CA . LYS A 1 327 ? 16.904 -15.516 -26.658 1.00 41.81 327 LYS A CA 1
ATOM 2506 C C . LYS A 1 327 ? 15.530 -15.088 -27.170 1.00 41.81 327 LYS A C 1
ATOM 2508 O O . LYS A 1 327 ? 14.628 -14.789 -26.391 1.00 41.81 327 LYS A O 1
ATOM 2513 N N . GLU A 1 328 ? 15.376 -15.062 -28.487 1.00 40.47 328 GLU A N 1
ATOM 2514 C CA . GLU A 1 328 ? 14.065 -14.930 -29.116 1.00 40.47 328 GLU A CA 1
ATOM 2515 C C . GLU A 1 328 ? 13.313 -16.276 -29.021 1.00 40.47 328 GLU A C 1
ATOM 2517 O O . GLU A 1 328 ? 13.815 -17.320 -29.433 1.00 40.47 328 GLU A O 1
ATOM 2522 N N . ASN A 1 329 ? 12.097 -16.240 -28.465 1.00 46.22 329 ASN A N 1
ATOM 2523 C CA . ASN A 1 329 ? 11.079 -17.303 -28.525 1.00 46.22 329 ASN A CA 1
ATOM 2524 C C . ASN A 1 329 ? 11.405 -18.651 -27.838 1.00 46.22 329 ASN A C 1
ATOM 2526 O O . ASN A 1 329 ? 11.306 -19.726 -28.433 1.00 46.22 329 ASN A O 1
ATOM 2530 N N . ALA A 1 330 ? 11.684 -18.600 -26.530 1.00 51.19 330 ALA A N 1
ATOM 2531 C CA . ALA A 1 330 ? 11.394 -19.720 -25.626 1.00 51.19 330 ALA A CA 1
ATOM 2532 C C . ALA A 1 330 ? 9.947 -19.619 -25.094 1.00 51.19 330 ALA A C 1
ATOM 2534 O O . ALA A 1 330 ? 9.442 -18.515 -24.890 1.00 51.19 330 ALA A O 1
ATOM 2535 N N . TRP A 1 331 ? 9.292 -20.762 -24.856 1.00 57.56 331 TRP A N 1
ATOM 2536 C CA . TRP A 1 331 ? 7.897 -20.830 -24.394 1.00 57.56 331 TRP A CA 1
ATOM 2537 C C . TRP A 1 331 ? 7.705 -20.083 -23.069 1.00 57.56 331 TRP A C 1
ATOM 2539 O O . TRP A 1 331 ? 8.423 -20.326 -22.097 1.00 57.56 331 TRP A O 1
ATOM 2549 N N . CYS A 1 332 ? 6.745 -19.162 -23.042 1.00 69.38 332 CYS A N 1
ATOM 2550 C CA . CYS A 1 332 ? 6.547 -18.224 -21.944 1.00 69.38 332 CYS A CA 1
ATOM 2551 C C . CYS A 1 332 ? 5.155 -18.442 -21.350 1.00 69.38 332 CYS A C 1
ATOM 2553 O O . CYS A 1 332 ? 4.171 -17.957 -21.898 1.00 69.38 332 CYS A O 1
ATOM 2555 N N . GLU A 1 333 ? 5.065 -19.200 -20.256 1.00 81.75 333 GLU A N 1
ATOM 2556 C CA . GLU A 1 333 ? 3.790 -19.488 -19.591 1.00 81.75 333 GLU A CA 1
ATOM 2557 C C . GLU A 1 333 ? 3.149 -18.186 -19.053 1.00 81.75 333 GLU A C 1
ATOM 2559 O O . GLU A 1 333 ? 3.756 -17.520 -18.202 1.00 81.75 333 GLU A O 1
ATOM 2564 N N . PRO A 1 334 ? 1.950 -17.789 -19.529 1.00 89.62 334 PRO A N 1
ATOM 2565 C CA . PRO A 1 334 ? 1.282 -16.573 -19.079 1.00 89.62 334 PRO A CA 1
ATOM 2566 C C . PRO A 1 334 ? 0.741 -16.725 -17.659 1.00 89.62 334 PRO A C 1
ATOM 2568 O O . PRO A 1 334 ? 0.005 -17.659 -17.350 1.00 89.62 334 PRO A O 1
ATOM 2571 N N . ARG A 1 335 ? 1.035 -15.747 -16.802 1.00 93.38 335 ARG A N 1
ATOM 2572 C CA . ARG A 1 335 ? 0.566 -15.707 -15.412 1.00 93.38 335 ARG A CA 1
ATOM 2573 C C . ARG A 1 335 ? -0.438 -14.573 -15.234 1.00 93.38 335 ARG A C 1
ATOM 2575 O O . ARG A 1 335 ? -0.089 -13.413 -15.460 1.00 93.38 335 ARG A O 1
ATOM 2582 N N . LYS A 1 336 ? -1.677 -14.911 -14.863 1.00 95.44 336 LYS A N 1
ATOM 2583 C CA . LYS A 1 336 ? -2.741 -13.941 -14.557 1.00 95.44 336 LYS A CA 1
ATOM 2584 C C . LYS A 1 336 ? -2.541 -13.383 -13.147 1.00 95.44 336 LYS A C 1
ATOM 2586 O O . LYS A 1 336 ? -2.393 -14.153 -12.203 1.00 95.44 336 LYS A O 1
ATOM 2591 N N . CYS A 1 337 ? -2.571 -12.061 -13.021 1.00 97.44 337 CYS A N 1
ATOM 2592 C CA . CYS A 1 337 ? -2.590 -11.362 -11.739 1.00 97.44 337 CYS A CA 1
ATOM 2593 C C . CYS A 1 337 ? -4.039 -11.205 -11.268 1.00 97.44 337 CYS A C 1
ATOM 2595 O O . CYS A 1 337 ? -4.810 -10.496 -11.914 1.00 97.44 337 CYS A O 1
ATOM 2597 N N . ASP A 1 338 ? -4.408 -11.810 -10.139 1.00 97.88 338 ASP A N 1
ATOM 2598 C CA . ASP A 1 338 ? -5.805 -11.825 -9.675 1.00 97.88 338 ASP A CA 1
ATOM 2599 C C . ASP A 1 338 ? -6.316 -10.430 -9.243 1.00 97.88 338 ASP A C 1
ATOM 2601 O O . ASP A 1 338 ? -7.509 -10.156 -9.302 1.00 97.88 338 ASP A O 1
ATOM 2605 N N . TYR A 1 339 ? -5.412 -9.502 -8.895 1.00 98.12 339 TYR A N 1
ATOM 2606 C CA . TYR A 1 339 ? -5.768 -8.111 -8.575 1.00 98.12 339 TYR A CA 1
ATOM 2607 C C . TYR A 1 339 ? -6.071 -7.245 -9.810 1.00 98.12 339 TYR A C 1
ATOM 2609 O O . TYR A 1 339 ? -6.940 -6.380 -9.756 1.00 98.12 339 TYR A O 1
ATOM 2617 N N . THR A 1 340 ? -5.352 -7.442 -10.921 1.00 97.00 340 THR A N 1
ATOM 2618 C CA . THR A 1 340 ? -5.473 -6.574 -12.111 1.00 97.00 340 THR A CA 1
ATOM 2619 C C . THR A 1 340 ? -6.199 -7.228 -13.282 1.00 97.00 340 THR A C 1
ATOM 2621 O O . THR A 1 340 ? -6.516 -6.531 -14.238 1.00 97.00 340 THR A O 1
ATOM 2624 N N . GLY A 1 341 ? -6.425 -8.546 -13.253 1.00 96.62 341 GLY A N 1
ATOM 2625 C CA . GLY A 1 341 ? -6.989 -9.311 -14.373 1.00 96.62 341 GLY A CA 1
ATOM 2626 C C . GLY A 1 341 ? -6.075 -9.413 -15.606 1.00 96.62 341 GLY A C 1
ATOM 2627 O O . GLY A 1 341 ? -6.464 -10.008 -16.609 1.00 96.62 341 GLY A O 1
ATOM 2628 N N . LEU A 1 342 ? -4.864 -8.846 -15.539 1.00 96.56 342 LEU A N 1
ATOM 2629 C CA . LEU A 1 342 ? -3.889 -8.786 -16.631 1.00 96.56 342 LEU A CA 1
ATOM 2630 C C . LEU A 1 342 ? -2.931 -9.990 -16.625 1.00 96.56 342 LEU A C 1
ATOM 2632 O O . LEU A 1 342 ? -2.704 -10.624 -15.589 1.00 96.56 342 LEU A O 1
ATOM 2636 N N . TYR A 1 343 ? -2.314 -10.264 -17.777 1.00 94.94 343 TYR A N 1
ATOM 2637 C CA . TYR A 1 343 ? -1.372 -11.364 -17.988 1.00 94.94 343 TYR A CA 1
ATOM 2638 C C . TYR A 1 343 ? 0.083 -10.881 -18.074 1.00 94.94 343 TYR A C 1
ATOM 2640 O O . TYR A 1 343 ? 0.419 -9.876 -18.702 1.00 94.94 343 TYR A O 1
ATOM 2648 N N . TYR A 1 344 ? 0.977 -11.644 -17.451 1.00 93.62 344 TYR A N 1
ATOM 2649 C CA . TYR A 1 344 ? 2.385 -11.303 -17.275 1.00 93.62 344 TYR A CA 1
ATOM 2650 C C . TYR A 1 344 ? 3.288 -12.491 -17.619 1.00 93.62 344 TYR A C 1
ATOM 2652 O O . TYR A 1 344 ? 2.892 -13.650 -17.495 1.00 93.62 344 TYR A O 1
ATOM 2660 N N . CYS A 1 345 ? 4.534 -12.212 -18.003 1.00 91.19 345 CYS A N 1
ATOM 2661 C CA . CYS A 1 345 ? 5.560 -13.244 -18.139 1.00 91.19 345 CYS A CA 1
ATOM 2662 C C . CYS A 1 345 ? 6.119 -13.672 -16.760 1.00 91.19 345 CYS A C 1
ATOM 2664 O O . CYS A 1 345 ? 6.045 -12.899 -15.795 1.00 91.19 345 CYS A O 1
ATOM 2666 N N . PRO A 1 346 ? 6.769 -14.850 -16.652 1.00 89.44 346 PRO A N 1
ATOM 2667 C CA . PRO A 1 346 ? 7.384 -15.325 -15.408 1.00 89.44 346 PRO A CA 1
ATOM 2668 C C . PRO A 1 346 ? 8.406 -14.374 -14.766 1.00 89.44 346 PRO A C 1
ATOM 2670 O O . PRO A 1 346 ? 8.617 -14.452 -13.559 1.00 89.44 346 PRO A O 1
ATOM 2673 N N . ALA A 1 347 ? 9.007 -13.458 -15.536 1.00 87.94 347 ALA A N 1
ATOM 2674 C CA . ALA A 1 347 ? 9.946 -12.458 -15.021 1.00 87.94 347 ALA A CA 1
ATOM 2675 C C . ALA A 1 347 ? 9.264 -11.264 -14.319 1.00 87.94 347 ALA A C 1
ATOM 2677 O O . ALA A 1 347 ? 9.864 -10.689 -13.417 1.00 87.94 347 ALA A O 1
ATOM 2678 N N . CYS A 1 348 ? 8.019 -10.920 -14.673 1.00 91.12 348 CYS A N 1
ATOM 2679 C CA . CYS A 1 348 ? 7.251 -9.825 -14.049 1.00 91.12 348 CYS A CA 1
ATOM 2680 C C . CYS A 1 348 ? 6.243 -10.321 -12.988 1.00 91.12 348 CYS A C 1
ATOM 2682 O O . CYS A 1 348 ? 5.718 -9.538 -12.193 1.00 91.12 348 CYS A O 1
ATOM 2684 N N . HIS A 1 349 ? 5.959 -11.628 -12.962 1.00 93.88 349 HIS A N 1
ATOM 2685 C CA . HIS A 1 349 ? 4.989 -12.252 -12.061 1.00 93.88 349 HIS A CA 1
ATOM 2686 C C . HIS A 1 349 ? 5.583 -13.499 -11.406 1.00 93.88 349 HIS A C 1
ATOM 2688 O O . HIS A 1 349 ? 5.599 -14.588 -11.984 1.00 93.88 349 HIS A O 1
ATOM 2694 N N . TRP A 1 350 ? 6.077 -13.348 -10.177 1.00 93.31 350 TRP A N 1
ATOM 2695 C CA . TRP A 1 350 ? 6.779 -14.414 -9.444 1.00 93.31 350 TRP A CA 1
ATOM 2696 C C . TRP A 1 350 ? 5.829 -15.307 -8.625 1.00 93.31 350 TRP A C 1
ATOM 2698 O O . TRP A 1 350 ? 6.276 -16.018 -7.732 1.00 93.31 350 TRP A O 1
ATOM 2708 N N . ASN A 1 351 ? 4.522 -15.257 -8.912 1.00 94.56 351 ASN A N 1
ATOM 2709 C CA . ASN A 1 351 ? 3.452 -15.932 -8.161 1.00 94.56 351 ASN A CA 1
ATOM 2710 C C . ASN A 1 351 ? 3.460 -15.575 -6.663 1.00 94.56 351 ASN A C 1
ATOM 2712 O O . ASN A 1 351 ? 3.116 -16.392 -5.814 1.00 94.56 351 ASN A O 1
ATOM 2716 N N . SER A 1 352 ? 3.856 -14.338 -6.343 1.00 95.00 352 SER A N 1
ATOM 2717 C CA . SER A 1 352 ? 3.724 -13.789 -4.995 1.00 95.00 352 SER A CA 1
ATOM 2718 C C . SER A 1 352 ? 2.246 -13.747 -4.614 1.00 95.00 352 SER A C 1
ATOM 2720 O O . SER A 1 352 ? 1.425 -13.305 -5.417 1.00 95.00 352 SER A O 1
ATOM 2722 N N . ARG A 1 353 ? 1.914 -14.223 -3.414 1.00 97.69 353 ARG A N 1
ATOM 2723 C CA . ARG A 1 353 ? 0.549 -14.233 -2.884 1.00 97.69 353 ARG A CA 1
ATOM 2724 C C . ARG A 1 353 ? 0.280 -12.955 -2.077 1.00 97.69 353 ARG A C 1
ATOM 2726 O O . ARG A 1 353 ? 1.218 -12.428 -1.481 1.00 97.69 353 ARG A O 1
ATOM 2733 N N . GLN A 1 354 ? -0.947 -12.429 -2.120 1.00 98.19 354 GLN A N 1
ATOM 2734 C CA . GLN A 1 354 ? -1.451 -11.322 -1.286 1.00 98.19 354 GLN A CA 1
ATOM 2735 C C . GLN A 1 354 ? -2.966 -11.457 -1.048 1.00 98.19 354 GLN A C 1
ATOM 2737 O O . GLN A 1 354 ? -3.694 -11.914 -1.931 1.00 98.19 354 GLN A O 1
ATOM 2742 N N . VAL A 1 355 ? -3.456 -10.989 0.103 1.00 98.31 355 VAL A N 1
ATOM 2743 C CA . VAL A 1 355 ? -4.891 -10.737 0.353 1.00 98.31 355 VAL A CA 1
ATOM 2744 C C . VAL A 1 355 ? -5.399 -9.642 -0.597 1.00 98.31 355 VAL A C 1
ATOM 2746 O O . VAL A 1 355 ? -4.689 -8.661 -0.822 1.00 98.31 355 VAL A O 1
ATOM 2749 N N . LEU A 1 356 ? -6.611 -9.783 -1.155 1.00 98.50 356 LEU A N 1
ATOM 2750 C CA . LEU A 1 356 ? -7.167 -8.814 -2.113 1.00 98.50 356 LEU A CA 1
ATOM 2751 C C . LEU A 1 356 ? -8.390 -8.057 -1.569 1.00 98.50 356 LEU A C 1
ATOM 2753 O O . LEU A 1 356 ? -9.357 -8.695 -1.152 1.00 98.50 356 LEU A O 1
ATOM 2757 N N . PRO A 1 357 ? -8.429 -6.715 -1.681 1.00 98.12 357 PRO A N 1
ATOM 2758 C CA . PRO A 1 357 ? -9.490 -5.888 -1.102 1.00 98.12 357 PRO A CA 1
ATOM 2759 C C . PRO A 1 357 ? -10.871 -6.212 -1.681 1.00 98.12 357 PRO A C 1
ATOM 2761 O O . PRO A 1 357 ? -11.824 -6.350 -0.925 1.00 98.12 357 PRO A O 1
ATOM 2764 N N . ALA A 1 358 ? -10.986 -6.416 -2.999 1.00 98.00 358 ALA A N 1
ATOM 2765 C CA . ALA A 1 358 ? -12.253 -6.775 -3.638 1.00 98.00 358 ALA A CA 1
ATOM 2766 C C . ALA A 1 358 ? -12.865 -8.070 -3.069 1.00 98.00 358 ALA A C 1
ATOM 2768 O O . ALA A 1 358 ? -14.076 -8.165 -2.909 1.00 98.00 358 ALA A O 1
ATOM 2769 N N . ARG A 1 359 ? -12.031 -9.066 -2.745 1.00 98.00 359 ARG A N 1
ATOM 2770 C CA . ARG A 1 359 ? -12.481 -10.364 -2.221 1.00 98.00 359 ARG A CA 1
ATOM 2771 C C . ARG A 1 359 ? -12.893 -10.270 -0.752 1.00 98.00 359 ARG A C 1
ATOM 2773 O O . ARG A 1 359 ? -13.942 -10.794 -0.389 1.00 98.00 359 ARG A O 1
ATOM 2780 N N . VAL A 1 360 ? -12.148 -9.507 0.047 1.00 98.25 360 VAL A N 1
ATOM 2781 C CA . VAL A 1 360 ? -12.520 -9.186 1.432 1.00 98.25 360 VAL A CA 1
ATOM 2782 C C . VAL A 1 360 ? -13.836 -8.395 1.490 1.00 98.25 360 VAL A C 1
ATOM 2784 O O . VAL A 1 360 ? -14.718 -8.729 2.270 1.00 98.25 360 VAL A O 1
ATOM 2787 N N . ILE A 1 361 ? -14.007 -7.375 0.645 1.00 97.44 361 ILE A N 1
ATOM 2788 C CA . ILE A 1 361 ? -15.168 -6.469 0.708 1.00 97.44 361 ILE A CA 1
ATOM 2789 C C . ILE A 1 361 ? -16.458 -7.130 0.207 1.00 97.44 361 ILE A C 1
ATOM 2791 O O . ILE A 1 361 ? -17.513 -6.913 0.798 1.00 97.44 361 ILE A O 1
ATOM 2795 N N . HIS A 1 362 ? -16.404 -7.940 -0.854 1.00 96.56 362 HIS A N 1
ATOM 2796 C CA . HIS A 1 362 ? -17.607 -8.601 -1.381 1.00 96.56 362 HIS A CA 1
ATOM 2797 C C . HIS A 1 362 ? -17.935 -9.911 -0.658 1.00 96.56 362 HIS A C 1
ATOM 2799 O O . HIS A 1 362 ? -19.105 -10.176 -0.400 1.00 96.56 362 HIS A O 1
ATOM 2805 N N . ASN A 1 363 ? -16.918 -10.707 -0.303 1.00 95.75 363 ASN A N 1
ATOM 2806 C CA . ASN A 1 363 ? -17.098 -12.099 0.127 1.00 95.75 363 ASN A CA 1
ATOM 2807 C C . ASN A 1 363 ? -16.547 -12.404 1.535 1.00 95.75 363 ASN A C 1
ATOM 2809 O O . ASN A 1 363 ? -16.637 -13.553 1.961 1.00 95.75 363 ASN A O 1
ATOM 2813 N N . TRP A 1 364 ? -15.913 -11.440 2.218 1.00 97.06 364 TRP A N 1
ATOM 2814 C CA . TRP A 1 364 ? -15.092 -11.682 3.420 1.00 97.06 364 TRP A CA 1
ATOM 2815 C C . TRP A 1 364 ? -13.968 -12.728 3.184 1.00 97.06 364 TRP A C 1
ATOM 2817 O O . TRP A 1 364 ? -13.531 -13.430 4.091 1.00 97.06 364 TRP A O 1
ATOM 2827 N N . ASP A 1 365 ? -13.485 -12.836 1.935 1.00 97.19 365 ASP A N 1
ATOM 2828 C CA . ASP A 1 365 ? -12.447 -13.787 1.504 1.00 97.19 365 ASP A CA 1
ATOM 2829 C C . ASP A 1 365 ? -11.037 -13.202 1.696 1.00 97.19 365 ASP A C 1
ATOM 2831 O O . ASP A 1 365 ? -10.586 -12.347 0.927 1.00 97.19 365 ASP A O 1
ATOM 2835 N N . PHE A 1 366 ? -10.338 -13.703 2.719 1.00 98.00 366 PHE A N 1
ATOM 2836 C CA . PHE A 1 366 ? -8.954 -13.349 3.055 1.00 98.00 366 PHE A CA 1
ATOM 2837 C C . PHE A 1 366 ? -7.896 -14.295 2.460 1.00 98.00 366 PHE A C 1
ATOM 2839 O O . PHE A 1 366 ? -6.707 -14.112 2.723 1.00 98.00 366 PHE A O 1
ATOM 2846 N N . GLU A 1 367 ? -8.266 -15.314 1.677 1.00 98.06 367 GLU A N 1
ATOM 2847 C CA . GLU A 1 367 ? -7.285 -16.283 1.180 1.00 98.06 367 GLU A CA 1
ATOM 2848 C C . GLU A 1 367 ? -6.405 -15.658 0.082 1.00 98.06 367 GLU A C 1
ATOM 2850 O O . GLU A 1 367 ? -6.885 -15.127 -0.924 1.00 98.06 367 GLU A O 1
ATOM 2855 N N . GLU A 1 368 ? -5.083 -15.707 0.265 1.00 98.19 368 GLU A N 1
ATOM 2856 C CA . GLU A 1 368 ? -4.171 -14.936 -0.576 1.00 98.19 368 GLU A CA 1
ATOM 2857 C C . GLU A 1 368 ? -4.164 -15.385 -2.048 1.00 98.19 368 GLU A C 1
ATOM 2859 O O . GLU A 1 368 ? -3.903 -16.548 -2.368 1.00 98.19 368 GLU A O 1
ATOM 2864 N N . ARG A 1 369 ? -4.317 -14.447 -2.981 1.00 97.88 369 ARG A N 1
ATOM 2865 C CA . ARG A 1 369 ? -4.319 -14.703 -4.428 1.00 97.88 369 ARG A CA 1
ATOM 2866 C C . ARG A 1 369 ? -2.970 -14.358 -5.055 1.00 97.88 369 ARG A C 1
ATOM 2868 O O . ARG A 1 369 ? -2.225 -13.537 -4.525 1.00 97.88 369 ARG A O 1
ATOM 2875 N N . VAL A 1 370 ? -2.638 -14.983 -6.186 1.00 97.94 370 VAL A N 1
ATOM 2876 C CA . VAL A 1 370 ? -1.376 -14.705 -6.896 1.00 97.94 370 VAL A CA 1
ATOM 2877 C C . VAL A 1 370 ? -1.443 -13.381 -7.662 1.00 97.94 370 VAL A C 1
ATOM 2879 O O . VAL A 1 370 ? -2.414 -13.098 -8.366 1.00 97.94 370 VAL A O 1
ATOM 2882 N N . VAL A 1 371 ? -0.396 -12.567 -7.526 1.00 98.00 371 VAL A N 1
ATOM 2883 C CA . VAL A 1 371 ? -0.314 -11.219 -8.103 1.00 98.00 371 VAL A CA 1
ATOM 2884 C C . VAL A 1 371 ? 1.034 -10.938 -8.777 1.00 98.00 371 VAL A C 1
ATOM 2886 O O . VAL A 1 371 ? 2.064 -11.554 -8.477 1.00 98.00 371 VAL A O 1
ATOM 2889 N N . SER A 1 372 ? 1.036 -9.966 -9.696 1.00 96.12 372 SER A N 1
ATOM 2890 C CA . SER A 1 372 ? 2.257 -9.449 -10.325 1.00 96.12 372 SER A CA 1
ATOM 2891 C C . SER A 1 372 ? 3.135 -8.708 -9.313 1.00 96.12 372 SER A C 1
ATOM 2893 O O . SER A 1 372 ? 2.657 -8.256 -8.271 1.00 96.12 372 SER A O 1
ATOM 2895 N N . ARG A 1 373 ? 4.431 -8.543 -9.618 1.00 94.12 373 ARG A N 1
ATOM 2896 C CA . ARG A 1 373 ? 5.352 -7.800 -8.737 1.00 94.12 373 ARG A CA 1
ATOM 2897 C C . ARG A 1 373 ? 4.866 -6.367 -8.503 1.00 94.12 373 ARG A C 1
ATOM 2899 O O . ARG A 1 373 ? 4.769 -5.946 -7.354 1.00 94.12 373 ARG A O 1
ATOM 2906 N N . GLN A 1 374 ? 4.444 -5.681 -9.568 1.00 94.25 374 GLN A N 1
ATOM 2907 C CA . GLN A 1 374 ? 3.816 -4.359 -9.495 1.00 94.25 374 GLN A CA 1
ATOM 2908 C C . GLN A 1 374 ? 2.592 -4.327 -8.566 1.00 94.25 374 GLN A C 1
ATOM 2910 O O . GLN A 1 374 ? 2.470 -3.407 -7.756 1.00 94.25 374 GLN A O 1
ATOM 2915 N N . ALA A 1 375 ? 1.692 -5.309 -8.682 1.00 96.88 375 ALA A N 1
ATOM 2916 C CA . ALA A 1 375 ? 0.484 -5.376 -7.867 1.00 96.88 375 ALA A CA 1
ATOM 2917 C C . ALA A 1 375 ? 0.802 -5.665 -6.392 1.00 96.88 375 ALA A C 1
ATOM 2919 O O . ALA A 1 375 ? 0.223 -5.012 -5.530 1.00 96.88 375 ALA A O 1
ATOM 2920 N N . LYS A 1 376 ? 1.768 -6.548 -6.087 1.00 96.81 376 LYS A N 1
ATOM 2921 C CA . LYS A 1 376 ? 2.237 -6.765 -4.706 1.00 96.81 376 LYS A CA 1
ATOM 2922 C C . LYS A 1 376 ? 2.728 -5.457 -4.077 1.00 96.81 376 LYS A C 1
ATOM 2924 O O . LYS A 1 376 ? 2.299 -5.110 -2.985 1.00 96.81 376 LYS A O 1
ATOM 2929 N N . GLN A 1 377 ? 3.606 -4.730 -4.771 1.00 95.94 377 GLN A N 1
ATOM 2930 C CA . GLN A 1 377 ? 4.179 -3.479 -4.260 1.00 95.94 377 GLN A CA 1
ATOM 2931 C C . GLN A 1 377 ? 3.099 -2.414 -4.018 1.00 95.94 377 GLN A C 1
ATOM 2933 O O . GLN A 1 377 ? 3.116 -1.751 -2.988 1.00 95.94 377 GLN A O 1
ATOM 2938 N N . PHE A 1 378 ? 2.120 -2.293 -4.921 1.00 97.31 378 PHE A N 1
ATOM 2939 C CA . PHE A 1 378 ? 0.972 -1.403 -4.728 1.00 97.31 378 PHE A CA 1
ATOM 2940 C C . PHE A 1 378 ? 0.111 -1.806 -3.517 1.00 97.31 378 PHE A C 1
ATOM 2942 O O . PHE A 1 378 ? -0.199 -0.966 -2.677 1.00 97.31 378 PHE A O 1
ATOM 2949 N N . LEU A 1 379 ? -0.248 -3.091 -3.401 1.00 97.88 379 LEU A N 1
ATOM 2950 C CA . LEU A 1 379 ? -1.089 -3.602 -2.313 1.00 97.88 379 LEU A CA 1
ATOM 2951 C C . LEU A 1 379 ? -0.428 -3.444 -0.936 1.00 97.88 379 LEU A C 1
ATOM 2953 O O . LEU A 1 379 ? -1.122 -3.117 0.020 1.00 97.88 379 LEU A O 1
ATOM 2957 N N . LEU A 1 380 ? 0.896 -3.615 -0.837 1.00 96.94 380 LEU A N 1
ATOM 2958 C CA . LEU A 1 380 ? 1.640 -3.372 0.404 1.00 96.94 380 LEU A CA 1
ATOM 2959 C C . LEU A 1 380 ? 1.592 -1.896 0.827 1.00 96.94 380 LEU A C 1
ATOM 2961 O O . LEU A 1 380 ? 1.258 -1.612 1.973 1.00 96.94 380 LEU A O 1
ATOM 2965 N N . LEU A 1 381 ? 1.857 -0.964 -0.095 1.00 96.50 381 LEU A N 1
ATOM 2966 C CA . LEU A 1 381 ? 1.834 0.480 0.189 1.00 96.50 381 LEU A CA 1
ATOM 2967 C C . LEU A 1 381 ? 0.432 1.015 0.518 1.00 96.50 381 LEU A C 1
ATOM 2969 O O . LEU A 1 381 ? 0.295 2.004 1.233 1.00 96.50 381 LEU A O 1
ATOM 2973 N N . MET A 1 382 ? -0.612 0.362 0.007 1.00 97.00 382 MET A N 1
ATOM 2974 C CA . MET A 1 382 ? -2.003 0.683 0.325 1.00 97.00 382 MET A CA 1
ATOM 2975 C C . MET A 1 382 ? -2.520 0.007 1.601 1.00 97.00 382 MET A C 1
ATOM 2977 O O . MET A 1 382 ? -3.562 0.420 2.113 1.00 97.00 382 MET A O 1
ATOM 2981 N N . LYS A 1 383 ? -1.840 -1.030 2.116 1.00 96.19 383 LYS A N 1
ATOM 2982 C CA . LYS A 1 383 ? -2.409 -1.970 3.097 1.00 96.19 383 LYS A CA 1
ATOM 2983 C C . LYS A 1 383 ? -2.947 -1.273 4.349 1.00 96.19 383 LYS A C 1
ATOM 2985 O O . LYS A 1 383 ? -4.050 -1.589 4.786 1.00 96.19 383 LYS A O 1
ATOM 2990 N N . SER A 1 384 ? -2.191 -0.315 4.882 1.00 94.50 384 SER A N 1
ATOM 2991 C CA . SER A 1 384 ? -2.527 0.486 6.066 1.00 94.50 384 SER A CA 1
ATOM 2992 C C . SER A 1 384 ? -3.266 1.796 5.761 1.00 94.50 384 SER A C 1
ATOM 2994 O O . SER A 1 384 ? -3.714 2.453 6.697 1.00 94.50 384 SER A O 1
ATOM 2996 N N . LYS A 1 385 ? -3.443 2.198 4.490 1.00 94.56 385 LYS A N 1
ATOM 2997 C CA . LYS A 1 385 ? -4.155 3.447 4.164 1.00 94.56 385 LYS A CA 1
ATOM 2998 C C . LYS A 1 385 ? -5.672 3.286 4.403 1.00 94.56 385 LYS A C 1
ATOM 3000 O O . LYS A 1 385 ? -6.270 2.359 3.845 1.00 94.56 385 LYS A O 1
ATOM 3005 N N . PRO A 1 386 ? -6.321 4.169 5.188 1.00 95.12 386 PRO A N 1
ATOM 3006 C CA . PRO A 1 386 ? -7.719 4.027 5.604 1.00 95.12 386 PRO A CA 1
ATOM 3007 C C . PRO A 1 386 ? -8.697 4.548 4.538 1.00 95.12 386 PRO A C 1
ATOM 3009 O O . PRO A 1 386 ? -9.372 5.555 4.721 1.00 95.12 386 PRO A O 1
ATOM 3012 N N . VAL A 1 387 ? -8.754 3.872 3.388 1.00 95.62 387 VAL A N 1
ATOM 3013 C CA . VAL A 1 387 ? -9.483 4.339 2.188 1.00 95.62 387 VAL A CA 1
ATOM 3014 C C . VAL A 1 387 ? -10.808 3.609 1.924 1.00 95.62 387 VAL A C 1
ATOM 3016 O O . VAL A 1 387 ? -11.498 3.908 0.952 1.00 95.62 387 VAL A O 1
ATOM 3019 N N . LEU A 1 388 ? -11.188 2.643 2.765 1.00 96.56 388 LEU A N 1
ATOM 3020 C CA . LEU A 1 388 ? -12.366 1.794 2.560 1.00 96.56 388 LEU A CA 1
ATOM 3021 C C . LEU A 1 388 ? -13.550 2.266 3.411 1.00 96.56 388 LEU A C 1
ATOM 3023 O O . LEU A 1 388 ? -13.628 1.961 4.600 1.00 96.56 388 LEU A O 1
ATOM 3027 N N . HIS A 1 389 ? -14.504 2.967 2.797 1.00 95.56 389 HIS A N 1
ATOM 3028 C CA . HIS A 1 389 ? -15.760 3.354 3.448 1.00 95.56 389 HIS A CA 1
ATOM 3029 C C . HIS A 1 389 ? -16.756 2.179 3.453 1.00 95.56 389 HIS A C 1
ATOM 3031 O O . HIS A 1 389 ? -17.701 2.156 2.661 1.00 95.56 389 HIS A O 1
ATOM 3037 N N . LEU A 1 390 ? -16.548 1.186 4.323 1.00 94.25 390 LEU A N 1
ATOM 3038 C CA . LEU A 1 390 ? -17.226 -0.122 4.255 1.00 94.25 390 LEU A CA 1
ATOM 3039 C C . LEU A 1 390 ? -18.751 -0.040 4.113 1.00 94.25 390 LEU A C 1
ATOM 3041 O O . LEU A 1 390 ? -19.313 -0.725 3.267 1.00 94.25 390 LEU A O 1
ATOM 3045 N N . GLU A 1 391 ? -19.415 0.847 4.855 1.00 92.88 391 GLU A N 1
ATOM 3046 C CA . GLU A 1 391 ? -20.881 0.999 4.823 1.00 92.88 391 GLU A CA 1
ATOM 3047 C C . GLU A 1 391 ? -21.436 1.435 3.453 1.00 92.88 391 GLU A C 1
ATOM 3049 O O . GLU A 1 391 ? -22.579 1.126 3.132 1.00 92.88 391 GLU A O 1
ATOM 3054 N N . LYS A 1 392 ? -20.626 2.108 2.622 1.00 95.19 392 LYS A N 1
ATOM 3055 C CA . LYS A 1 392 ? -20.979 2.485 1.240 1.00 95.19 392 LYS A CA 1
ATOM 3056 C C . LYS A 1 392 ? -20.572 1.424 0.214 1.00 95.19 392 LYS A C 1
ATOM 3058 O O . LYS A 1 392 ? -21.099 1.427 -0.891 1.00 95.19 392 LYS A O 1
ATOM 3063 N N . LEU A 1 393 ? -19.620 0.553 0.558 1.00 96.06 393 LEU A N 1
ATOM 3064 C CA . LEU A 1 393 ? -19.077 -0.472 -0.339 1.00 96.06 393 LEU A CA 1
ATOM 3065 C C . LEU A 1 393 ? -19.828 -1.804 -0.217 1.00 96.06 393 LEU A C 1
ATOM 3067 O O . LEU A 1 393 ? -20.153 -2.412 -1.231 1.00 96.06 393 LEU A O 1
ATOM 3071 N N . ASN A 1 394 ? -20.100 -2.248 1.013 1.00 95.50 394 ASN A N 1
ATOM 3072 C CA . ASN A 1 394 ? -20.918 -3.418 1.314 1.00 95.50 394 ASN A CA 1
ATOM 3073 C C . ASN A 1 394 ? -21.488 -3.331 2.752 1.00 95.50 394 ASN A C 1
ATOM 3075 O O . ASN A 1 394 ? -20.863 -3.828 3.696 1.00 95.50 394 ASN A O 1
ATOM 3079 N N . PRO A 1 395 ? -22.681 -2.737 2.956 1.00 95.12 395 PRO A N 1
ATOM 3080 C CA . PRO A 1 395 ? -23.293 -2.639 4.284 1.00 95.12 395 PRO A CA 1
ATOM 3081 C C . PRO A 1 395 ? -23.693 -4.002 4.874 1.00 95.12 395 PRO A C 1
ATOM 3083 O O . PRO A 1 395 ? -23.853 -4.113 6.088 1.00 95.12 395 PRO A O 1
ATOM 3086 N N . HIS A 1 396 ? -23.816 -5.058 4.058 1.00 94.56 396 HIS A N 1
ATOM 3087 C CA . HIS A 1 396 ? -24.170 -6.390 4.554 1.00 94.56 396 HIS A CA 1
ATOM 3088 C C . HIS A 1 396 ? -23.073 -7.025 5.419 1.00 94.56 396 HIS A C 1
ATOM 3090 O O . HIS A 1 396 ? -23.403 -7.869 6.250 1.00 94.56 396 HIS A O 1
ATOM 3096 N N . LEU A 1 397 ? -21.806 -6.601 5.301 1.00 95.19 397 LEU A N 1
ATOM 3097 C CA . LEU A 1 397 ? -20.720 -7.116 6.147 1.00 95.19 397 LEU A CA 1
ATOM 3098 C C . LEU A 1 397 ? -21.026 -6.932 7.640 1.00 95.19 397 LEU A C 1
ATOM 3100 O O . LEU A 1 397 ? -20.896 -7.877 8.407 1.00 95.19 397 LEU A O 1
ATOM 3104 N N . PHE A 1 398 ? -21.537 -5.767 8.047 1.00 94.25 398 PHE A N 1
ATOM 3105 C CA . PHE A 1 398 ? -21.903 -5.495 9.445 1.00 94.25 398 PHE A CA 1
ATOM 3106 C C . PHE A 1 398 ? -23.068 -6.367 9.950 1.00 94.25 398 PHE A C 1
ATOM 3108 O O . PHE A 1 398 ? -23.201 -6.578 11.154 1.00 94.25 398 PHE A O 1
ATOM 3115 N N . LYS A 1 399 ? -23.906 -6.901 9.049 1.00 93.31 399 LYS A N 1
ATOM 3116 C CA . LYS A 1 399 ? -24.997 -7.824 9.400 1.00 93.31 399 LYS A CA 1
ATOM 3117 C C . LYS A 1 399 ? -24.526 -9.276 9.554 1.00 93.31 399 LYS A C 1
ATOM 3119 O O . LYS A 1 399 ? -25.164 -10.030 10.281 1.00 93.31 399 LYS A O 1
ATOM 3124 N N . PHE A 1 400 ? -23.462 -9.673 8.855 1.00 94.19 400 PHE A N 1
ATOM 3125 C CA . PHE A 1 400 ? -22.988 -11.063 8.809 1.00 94.19 400 PHE A CA 1
ATOM 3126 C C . PHE A 1 400 ? -21.663 -11.310 9.550 1.00 94.19 400 PHE A C 1
ATOM 3128 O O . PHE A 1 400 ? -21.307 -12.468 9.746 1.00 94.19 400 PHE A O 1
ATOM 3135 N N . VAL A 1 401 ? -20.954 -10.258 9.974 1.00 95.88 401 VAL A N 1
ATOM 3136 C CA . VAL A 1 401 ? -19.690 -10.331 10.724 1.00 95.88 401 VAL A CA 1
ATOM 3137 C C . VAL A 1 401 ? -19.851 -9.584 12.052 1.00 95.88 401 VAL A C 1
ATOM 3139 O O . VAL A 1 401 ? -19.887 -8.350 12.095 1.00 95.88 401 VAL A O 1
ATOM 3142 N N . GLU A 1 402 ? -19.960 -10.334 13.149 1.00 95.38 402 GLU A N 1
ATOM 3143 C CA . GLU A 1 402 ? -20.220 -9.792 14.490 1.00 95.38 402 GLU A CA 1
ATOM 3144 C C . GLU A 1 402 ? -19.020 -8.995 15.026 1.00 95.38 402 GLU A C 1
ATOM 3146 O O . GLU A 1 402 ? -19.180 -7.935 15.638 1.00 95.38 402 GLU A O 1
ATOM 3151 N N . GLU A 1 403 ? -17.803 -9.441 14.718 1.00 96.25 403 GLU A N 1
ATOM 3152 C CA . GLU A 1 403 ? -16.547 -8.785 15.075 1.00 96.25 403 GLU A CA 1
ATOM 3153 C C . GLU A 1 403 ? -16.440 -7.399 14.431 1.00 96.25 403 GLU A C 1
ATOM 3155 O O . GLU A 1 403 ? -15.996 -6.447 15.073 1.00 96.25 403 GLU A O 1
ATOM 3160 N N . LEU A 1 404 ? -16.899 -7.253 13.182 1.00 95.50 404 LEU A N 1
ATOM 3161 C CA . LEU A 1 404 ? -16.889 -5.979 12.465 1.00 95.50 404 LEU A CA 1
ATOM 3162 C C . LEU A 1 404 ? -17.907 -4.995 13.062 1.00 95.50 404 LEU A C 1
ATOM 3164 O O . LEU A 1 404 ? -17.588 -3.820 13.246 1.00 95.50 404 LEU A O 1
ATOM 3168 N N . SER A 1 405 ? -19.101 -5.471 13.428 1.00 94.44 405 SER A N 1
ATOM 3169 C CA . SER A 1 405 ? -20.085 -4.666 14.168 1.00 94.44 405 SER A CA 1
ATOM 3170 C C . SER A 1 405 ? -19.610 -4.293 15.577 1.00 94.44 405 SER A C 1
ATOM 3172 O O . SER A 1 405 ? -19.824 -3.164 16.019 1.00 94.44 405 SER A O 1
ATOM 3174 N N . THR A 1 406 ? -18.885 -5.186 16.255 1.00 95.56 406 THR A N 1
ATOM 3175 C CA . THR A 1 406 ? -18.243 -4.906 17.551 1.00 95.56 406 THR A CA 1
ATOM 3176 C C . THR A 1 406 ? -17.169 -3.823 17.418 1.00 95.56 406 THR A C 1
ATOM 3178 O O . THR A 1 406 ? -17.131 -2.886 18.214 1.00 95.56 406 THR A O 1
ATOM 3181 N N . VAL A 1 407 ? -16.327 -3.905 16.383 1.00 95.38 407 VAL A N 1
ATOM 3182 C CA . VAL A 1 407 ? -15.311 -2.887 16.066 1.00 95.38 407 VAL A CA 1
ATOM 3183 C C . VAL A 1 407 ? -15.947 -1.545 15.705 1.00 95.38 407 VAL A C 1
ATOM 3185 O O . VAL A 1 407 ? -15.430 -0.513 16.134 1.00 95.38 407 VAL A O 1
ATOM 3188 N N . LYS A 1 408 ? -17.073 -1.532 14.976 1.00 94.62 408 LYS A N 1
ATOM 3189 C CA . LYS A 1 408 ? -17.814 -0.296 14.687 1.00 94.62 408 LYS A CA 1
ATOM 3190 C C . LYS A 1 408 ? -18.292 0.382 15.975 1.00 94.62 408 LYS A C 1
ATOM 3192 O O . LYS A 1 408 ? -17.904 1.527 16.197 1.00 94.62 408 LYS A O 1
ATOM 3197 N N . LYS A 1 409 ? -19.030 -0.334 16.839 1.00 94.50 409 LYS A N 1
ATOM 3198 C CA . LYS A 1 409 ? -19.505 0.199 18.132 1.00 94.50 409 LYS A CA 1
ATOM 3199 C C . LYS A 1 409 ? -18.345 0.774 18.955 1.00 94.50 409 LYS A C 1
ATOM 3201 O O . LYS A 1 409 ? -18.371 1.944 19.316 1.00 94.50 409 LYS A O 1
ATOM 3206 N N . LEU A 1 410 ? -17.266 0.001 19.131 1.00 94.81 410 LEU A N 1
ATOM 3207 C CA . LEU A 1 410 ? -16.081 0.445 19.878 1.00 94.81 410 LEU A CA 1
ATOM 3208 C C . LEU A 1 410 ? -15.431 1.710 19.291 1.00 94.81 410 LEU A C 1
ATOM 3210 O O . LEU A 1 410 ? -14.927 2.532 20.050 1.00 94.81 410 LEU A O 1
ATOM 3214 N N . ARG A 1 411 ? -15.432 1.906 17.964 1.00 94.56 411 ARG A N 1
ATOM 3215 C CA . ARG A 1 411 ? -14.935 3.151 17.345 1.00 94.56 411 ARG A CA 1
ATOM 3216 C C . ARG A 1 411 ? -15.871 4.335 17.591 1.00 94.56 411 ARG A C 1
ATOM 3218 O O . ARG A 1 411 ? -15.386 5.433 17.848 1.00 94.56 411 ARG A O 1
ATOM 3225 N N . GLU A 1 412 ? -17.183 4.128 17.540 1.00 93.94 412 GLU A N 1
ATOM 3226 C CA . GLU A 1 412 ? -18.192 5.158 17.833 1.00 93.94 412 GLU A CA 1
ATOM 3227 C C . GLU A 1 412 ? -18.135 5.592 19.315 1.00 93.94 412 GLU A C 1
ATOM 3229 O O . GLU A 1 412 ? -18.120 6.792 19.616 1.00 93.94 412 GLU A O 1
ATOM 3234 N N . ASP A 1 413 ? -17.956 4.638 20.234 1.00 93.44 413 ASP A N 1
ATOM 3235 C CA . ASP A 1 413 ? -17.693 4.892 21.656 1.00 93.44 413 ASP A CA 1
ATOM 3236 C C . ASP A 1 413 ? -16.378 5.662 21.864 1.00 93.44 413 ASP A C 1
ATOM 3238 O O . ASP A 1 413 ? -16.355 6.683 22.554 1.00 93.44 413 ASP A O 1
ATOM 3242 N N . LEU A 1 414 ? -15.276 5.232 21.234 1.00 92.12 414 LEU A N 1
ATOM 3243 C CA . LEU A 1 414 ? -13.966 5.886 21.365 1.00 92.12 414 LEU A CA 1
ATOM 3244 C C . LEU A 1 414 ? -13.955 7.321 20.813 1.00 92.12 414 LEU A C 1
ATOM 3246 O O . LEU A 1 414 ? -13.308 8.186 21.404 1.00 92.12 414 LEU A O 1
ATOM 3250 N N . LEU A 1 415 ? -14.688 7.611 19.732 1.00 91.44 415 LEU A N 1
ATOM 3251 C CA . LEU A 1 415 ? -14.868 8.979 19.221 1.00 91.44 415 LEU A CA 1
ATOM 3252 C C . LEU A 1 415 ? -15.682 9.853 20.180 1.00 91.44 415 LEU A C 1
ATOM 3254 O O . LEU A 1 415 ? -15.375 11.034 20.343 1.00 91.44 415 LEU A O 1
ATOM 3258 N N . THR A 1 416 ? -16.679 9.274 20.849 1.00 91.44 416 THR A N 1
ATOM 3259 C CA . THR A 1 416 ? -17.461 9.956 21.890 1.00 91.44 416 THR A CA 1
ATOM 3260 C C . THR A 1 416 ? -16.581 10.254 23.110 1.00 91.44 416 THR A C 1
ATOM 3262 O O . THR A 1 416 ? -16.507 11.395 23.567 1.00 91.44 416 THR A O 1
ATOM 3265 N N . MET A 1 417 ? -15.808 9.267 23.579 1.00 91.06 417 MET A N 1
ATOM 3266 C CA . MET A 1 417 ? -14.834 9.435 24.664 1.00 91.06 417 MET A CA 1
ATOM 3267 C C . MET A 1 417 ? -13.734 10.445 24.318 1.00 91.06 417 MET A C 1
ATOM 3269 O O . MET A 1 417 ? -13.335 11.218 25.188 1.00 91.06 417 MET A O 1
ATOM 3273 N N . LYS A 1 418 ? -13.271 10.502 23.058 1.00 89.50 418 LYS A N 1
ATOM 3274 C CA . LYS A 1 418 ? -12.267 11.476 22.590 1.00 89.50 418 LYS A CA 1
ATOM 3275 C C . LYS A 1 418 ? -12.677 12.916 22.904 1.00 89.50 418 LYS A C 1
ATOM 3277 O O . LYS A 1 418 ? -11.820 13.698 23.302 1.00 89.50 418 LYS A O 1
ATOM 3282 N N . GLN A 1 419 ? -13.958 13.269 22.764 1.00 87.56 419 GLN A N 1
ATOM 3283 C CA . GLN A 1 419 ? -14.443 14.628 23.042 1.00 87.56 419 GLN A CA 1
ATOM 3284 C C . GLN A 1 419 ? -14.170 15.018 24.505 1.00 87.56 419 GLN A C 1
ATOM 3286 O O . GLN A 1 419 ? -13.533 16.039 24.764 1.00 87.56 419 GLN A O 1
ATOM 3291 N N . TYR A 1 420 ? -14.537 14.154 25.455 1.00 87.25 420 TYR A N 1
ATOM 3292 C CA . TYR A 1 420 ? -14.259 14.346 26.882 1.00 87.25 420 TYR A CA 1
ATOM 3293 C C . TYR A 1 420 ? -12.755 14.294 27.204 1.00 87.25 420 TYR A C 1
ATOM 3295 O O . TYR A 1 420 ? -12.214 15.177 27.867 1.00 87.25 420 TYR A O 1
ATOM 3303 N N . LEU A 1 421 ? -12.041 13.285 26.699 1.00 87.88 421 LEU A N 1
ATOM 3304 C CA . LEU A 1 421 ? -10.606 13.107 26.957 1.00 87.88 421 LEU A CA 1
ATOM 3305 C C . LEU A 1 421 ? -9.745 14.227 26.353 1.00 87.88 421 LEU A C 1
ATOM 3307 O O . LEU A 1 421 ? -8.645 14.476 26.835 1.00 87.88 421 LEU A O 1
ATOM 3311 N N . SER A 1 422 ? -10.239 14.933 25.332 1.00 87.38 422 SER A N 1
ATOM 3312 C CA . SER A 1 422 ? -9.567 16.116 24.787 1.00 87.38 422 SER A CA 1
ATOM 3313 C C . SER A 1 422 ? -9.638 17.337 25.712 1.00 87.38 422 SER A C 1
ATOM 3315 O O . SER A 1 422 ? -8.795 18.223 25.586 1.00 87.38 422 SER A O 1
ATOM 3317 N N . THR A 1 423 ? -10.586 17.378 26.660 1.00 87.69 423 THR A N 1
ATOM 3318 C CA . THR A 1 423 ? -10.780 18.497 27.602 1.00 87.69 423 THR A CA 1
ATOM 3319 C C . THR A 1 423 ? -10.375 18.172 29.047 1.00 87.69 423 THR A C 1
ATOM 3321 O O . THR A 1 423 ? -10.010 19.088 29.785 1.00 87.69 423 THR A O 1
ATOM 3324 N N . CYS A 1 424 ? -10.350 16.899 29.467 1.00 87.44 424 CYS A N 1
ATOM 3325 C CA . CYS A 1 424 ? -9.803 16.521 30.778 1.00 87.44 424 CYS A CA 1
ATOM 3326 C C . CYS A 1 424 ? -8.277 16.748 30.831 1.00 87.44 424 CYS A C 1
ATOM 3328 O O . CYS A 1 424 ? -7.511 16.052 30.164 1.00 87.44 424 CYS A O 1
ATOM 3330 N N . ARG A 1 425 ? -7.806 17.673 31.684 1.00 87.06 425 ARG A N 1
ATOM 3331 C CA . ARG A 1 425 ? -6.366 17.968 31.859 1.00 87.06 425 ARG A CA 1
ATOM 3332 C C . ARG A 1 425 ? -5.535 16.714 32.180 1.00 87.06 425 ARG A C 1
ATOM 3334 O O . ARG A 1 425 ? -4.486 16.515 31.578 1.00 87.06 425 ARG A O 1
ATOM 3341 N N . SER A 1 426 ? -6.027 15.835 33.055 1.00 88.56 426 SER A N 1
ATOM 3342 C CA . SER A 1 426 ? -5.317 14.599 33.421 1.00 88.56 426 SER A CA 1
ATOM 3343 C C . SER A 1 426 ? -5.169 13.623 32.237 1.00 88.56 426 SER A C 1
ATOM 3345 O O . SER A 1 426 ? -4.133 12.973 32.094 1.00 88.56 426 SER A O 1
ATOM 3347 N N . ALA A 1 427 ? -6.145 13.576 31.321 1.00 86.00 427 ALA A N 1
ATOM 3348 C CA . ALA A 1 427 ? -6.061 12.802 30.078 1.00 86.00 427 ALA A CA 1
ATOM 3349 C C . ALA A 1 427 ? -5.008 13.366 29.100 1.00 86.00 427 ALA A C 1
ATOM 3351 O O . ALA A 1 427 ? -4.336 12.603 28.399 1.00 86.00 427 ALA A O 1
ATOM 3352 N N . GLN A 1 428 ? -4.830 14.694 29.073 1.00 85.94 428 GLN A N 1
ATOM 3353 C CA . GLN A 1 428 ? -3.774 15.356 28.298 1.00 85.94 428 GLN A CA 1
ATOM 3354 C C . GLN A 1 428 ? -2.380 15.091 28.894 1.00 85.94 428 GLN A C 1
ATOM 3356 O O . GLN A 1 428 ? -1.462 14.718 28.163 1.00 85.94 428 GLN A O 1
ATOM 3361 N N . GLU A 1 429 ? -2.227 15.225 30.216 1.00 86.62 429 GLU A N 1
ATOM 3362 C CA . GLU A 1 429 ? -0.970 14.995 30.950 1.00 86.62 429 GLU A CA 1
ATOM 3363 C C . GLU A 1 429 ? -0.496 13.537 30.841 1.00 86.62 429 GLU A C 1
ATOM 3365 O O . GLU A 1 429 ? 0.655 13.280 30.487 1.00 86.62 429 GLU A O 1
ATOM 3370 N N . SER A 1 430 ? -1.404 12.576 31.045 1.00 85.94 430 SER A N 1
ATOM 3371 C CA . SER A 1 430 ? -1.157 11.138 30.834 1.00 85.94 430 SER A CA 1
ATOM 3372 C C . SER A 1 430 ? -1.044 10.737 29.356 1.00 85.94 430 SER A C 1
ATOM 3374 O O . SER A 1 430 ? -0.679 9.601 29.048 1.00 85.94 430 SER A O 1
ATOM 3376 N N . ARG A 1 431 ? -1.341 11.661 28.427 1.00 88.00 431 ARG A N 1
ATOM 3377 C CA . ARG A 1 431 ? -1.322 11.469 26.966 1.00 88.00 431 ARG A CA 1
ATOM 3378 C C . ARG A 1 431 ? -2.155 10.268 26.501 1.00 88.00 431 ARG A C 1
ATOM 3380 O O . ARG A 1 431 ? -1.806 9.630 25.508 1.00 88.00 431 ARG A O 1
ATOM 3387 N N . ILE A 1 432 ? -3.263 9.967 27.185 1.00 87.19 432 ILE A N 1
ATOM 3388 C CA . ILE A 1 432 ? -4.023 8.713 27.027 1.00 87.19 432 ILE A CA 1
ATOM 3389 C C . ILE A 1 432 ? -4.463 8.436 25.575 1.00 87.19 432 ILE A C 1
ATOM 3391 O O . ILE A 1 432 ? -4.447 7.291 25.124 1.00 87.19 432 ILE A O 1
ATOM 3395 N N . LEU A 1 433 ? -4.751 9.485 24.795 1.00 85.19 433 LEU A N 1
ATOM 3396 C CA . LEU A 1 433 ? -5.122 9.382 23.378 1.00 85.19 433 LEU A CA 1
ATOM 3397 C C . LEU A 1 433 ? -3.992 8.842 22.471 1.00 85.19 433 LEU A C 1
ATOM 3399 O O . LEU A 1 433 ? -4.288 8.273 21.422 1.00 85.19 433 LEU A O 1
ATOM 3403 N N . ARG A 1 434 ? -2.712 8.936 22.874 1.00 86.75 434 ARG A N 1
ATOM 3404 C CA . ARG A 1 434 ? -1.575 8.364 22.119 1.00 86.75 434 ARG A CA 1
ATOM 3405 C C . ARG A 1 434 ? -1.555 6.834 22.111 1.00 86.75 434 ARG A C 1
ATOM 3407 O O . ARG A 1 434 ? -0.838 6.244 21.314 1.00 86.75 434 ARG A O 1
ATOM 3414 N N . GLN A 1 435 ? -2.382 6.160 22.912 1.00 85.69 435 GLN A N 1
ATOM 3415 C CA . GLN A 1 435 ? -2.516 4.701 22.817 1.00 85.69 435 GLN A CA 1
ATOM 3416 C C . GLN A 1 435 ? -3.109 4.236 21.461 1.00 85.69 435 GLN A C 1
ATOM 3418 O O . GLN A 1 435 ? -3.008 3.056 21.127 1.00 85.69 435 GLN A O 1
ATOM 3423 N N . LEU A 1 436 ? -3.676 5.160 20.666 1.00 83.81 436 LEU A N 1
ATOM 3424 C CA . LEU A 1 436 ? -4.180 4.954 19.297 1.00 83.81 436 LEU A CA 1
ATOM 3425 C C . LEU A 1 436 ? -3.227 5.478 18.194 1.00 83.81 436 LEU A C 1
ATOM 3427 O O . LEU A 1 436 ? -3.620 5.571 17.033 1.00 83.81 436 LEU A O 1
ATOM 3431 N N . GLU A 1 437 ? -1.973 5.815 18.523 1.00 82.19 437 GLU A N 1
ATOM 3432 C CA . GLU A 1 437 ? -1.012 6.458 17.603 1.00 82.19 437 GLU A CA 1
ATOM 3433 C C . GLU A 1 437 ? -0.661 5.623 16.355 1.00 82.19 437 GLU A C 1
ATOM 3435 O O . GLU A 1 437 ? -0.352 6.199 15.313 1.00 82.19 437 GLU A O 1
ATOM 3440 N N . GLU A 1 438 ? -0.790 4.293 16.417 1.00 81.94 438 GLU A N 1
ATOM 3441 C CA . GLU A 1 438 ? -0.609 3.378 15.274 1.00 81.94 438 GLU A CA 1
ATOM 3442 C C . GLU A 1 438 ? -1.807 3.346 14.300 1.00 81.94 438 GLU A C 1
ATOM 3444 O O . GLU A 1 438 ? -1.674 2.865 13.174 1.00 81.94 438 GLU A O 1
ATOM 3449 N N . ARG A 1 439 ? -2.989 3.833 14.713 1.00 84.38 439 ARG A N 1
ATOM 3450 C CA . ARG A 1 439 ? -4.242 3.811 13.930 1.00 84.38 439 ARG A CA 1
ATOM 3451 C C . ARG A 1 439 ? -5.047 5.106 14.117 1.00 84.38 439 ARG A C 1
ATOM 3453 O O . ARG A 1 439 ? -6.205 5.095 14.535 1.00 84.38 439 ARG A O 1
ATOM 3460 N N . GLN A 1 440 ? -4.414 6.238 13.811 1.00 83.38 440 GLN A N 1
ATOM 3461 C CA . GLN A 1 440 ? -4.945 7.587 14.070 1.00 83.38 440 GLN A CA 1
ATOM 3462 C C . GLN A 1 440 ? -6.311 7.850 13.409 1.00 83.38 440 GLN A C 1
ATOM 3464 O O . GLN A 1 440 ? -7.156 8.532 13.986 1.00 83.38 440 GLN A O 1
ATOM 3469 N N . HIS A 1 441 ? -6.606 7.213 12.273 1.00 85.31 441 HIS A N 1
ATOM 3470 C CA . HIS A 1 441 ? -7.905 7.305 11.594 1.00 85.31 441 HIS A CA 1
ATOM 3471 C C . HIS A 1 441 ? -9.096 6.849 12.449 1.00 85.31 441 HIS A C 1
ATOM 3473 O O . HIS A 1 441 ? -10.227 7.267 12.198 1.00 85.31 441 HIS A O 1
ATOM 3479 N N . PHE A 1 442 ? -8.872 6.038 13.489 1.00 84.81 442 PHE A N 1
ATOM 3480 C CA . PHE A 1 442 ? -9.914 5.657 14.447 1.00 84.81 442 PHE A CA 1
ATOM 3481 C C . PHE A 1 442 ? -10.324 6.789 15.397 1.00 84.81 442 PHE A C 1
ATOM 3483 O O . PHE A 1 442 ? -11.443 6.756 15.900 1.00 84.81 442 PHE A O 1
ATOM 3490 N N . VAL A 1 443 ? -9.464 7.790 15.631 1.00 78.81 443 VAL A N 1
ATOM 3491 C CA . VAL A 1 443 ? -9.840 9.012 16.369 1.00 78.81 443 VAL A CA 1
ATOM 3492 C C . VAL A 1 443 ? -10.325 10.132 15.444 1.00 78.81 443 VAL A C 1
ATOM 3494 O O . VAL A 1 443 ? -10.706 11.197 15.927 1.00 78.81 443 VAL A O 1
ATOM 3497 N N . GLU A 1 444 ? -10.336 9.916 14.130 1.00 80.38 444 G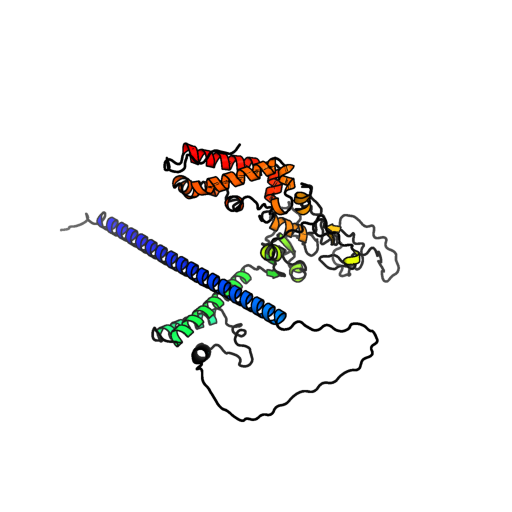LU A N 1
ATOM 3498 C CA . GLU A 1 444 ? -10.855 10.862 13.134 1.00 80.38 444 GLU A CA 1
ATOM 3499 C C . GLU A 1 444 ? -12.280 10.510 12.695 1.00 80.38 444 GLU A C 1
ATOM 3501 O O . GLU A 1 444 ? -13.120 11.396 12.571 1.00 80.38 444 GLU A O 1
ATOM 3506 N N . ASN A 1 445 ? -12.567 9.225 12.456 1.00 84.12 445 ASN A N 1
ATOM 3507 C CA . ASN A 1 445 ? -13.873 8.758 11.985 1.00 84.12 445 ASN A CA 1
ATOM 3508 C C . ASN A 1 445 ? -14.137 7.280 12.348 1.00 84.12 445 ASN A C 1
ATOM 3510 O O . ASN A 1 445 ? -13.220 6.541 12.708 1.00 84.12 445 ASN A O 1
ATOM 3514 N N . ALA A 1 446 ? -15.391 6.826 12.222 1.00 86.06 446 ALA A N 1
ATOM 3515 C CA . ALA A 1 446 ? -15.789 5.427 12.453 1.00 86.06 446 ALA A CA 1
ATOM 3516 C C . ALA A 1 446 ? -15.911 4.584 11.164 1.00 86.06 446 ALA A C 1
ATOM 3518 O O . ALA A 1 446 ? -15.840 3.355 11.217 1.00 86.06 446 ALA A O 1
ATOM 3519 N N . HIS A 1 447 ? -16.100 5.228 10.007 1.00 88.25 447 HIS A N 1
ATOM 3520 C CA . HIS A 1 447 ? -16.586 4.569 8.784 1.00 88.25 447 HIS A CA 1
ATOM 3521 C C . HIS A 1 447 ? -15.489 4.183 7.778 1.00 88.25 447 HIS A C 1
ATOM 3523 O O . HIS A 1 447 ? -15.746 3.359 6.898 1.00 88.25 447 HIS A O 1
ATOM 3529 N N . MET A 1 448 ? -14.284 4.756 7.888 1.00 94.06 448 MET A N 1
ATOM 3530 C CA . MET A 1 448 ? -13.138 4.450 7.024 1.00 94.06 448 MET A CA 1
ATOM 3531 C C . MET A 1 448 ? -12.260 3.362 7.644 1.00 94.06 448 MET A C 1
ATOM 3533 O O . MET A 1 448 ? -11.938 3.409 8.832 1.00 94.06 448 MET A O 1
ATOM 3537 N N . TYR A 1 449 ? -11.846 2.392 6.836 1.00 96.00 449 TYR A N 1
ATOM 3538 C CA . TYR A 1 449 ? -11.018 1.257 7.241 1.00 96.00 449 TYR A CA 1
ATOM 3539 C C . TYR A 1 449 ? -9.848 1.092 6.267 1.00 96.00 449 TYR A C 1
ATOM 3541 O O . TYR A 1 449 ? -9.946 1.443 5.088 1.00 96.00 449 TYR A O 1
ATOM 3549 N N . SER A 1 450 ? -8.735 0.548 6.746 1.00 96.88 450 SER A N 1
ATOM 3550 C CA . SER A 1 450 ? -7.654 0.043 5.898 1.00 96.88 450 SER A CA 1
ATOM 3551 C C . SER A 1 450 ? -7.844 -1.450 5.597 1.00 96.88 450 SER A C 1
ATOM 3553 O O . SER A 1 450 ? -8.662 -2.129 6.222 1.00 96.88 450 SER A O 1
ATOM 3555 N N . LEU A 1 451 ? -7.082 -1.995 4.643 1.00 97.81 451 LEU A N 1
ATOM 3556 C CA . LEU A 1 451 ? -7.083 -3.443 4.391 1.00 97.81 451 LEU A CA 1
ATOM 3557 C C . LEU A 1 451 ? -6.425 -4.211 5.552 1.00 97.81 451 LEU A C 1
ATOM 3559 O O . LEU A 1 451 ? -6.803 -5.346 5.830 1.00 97.81 451 LEU A O 1
ATOM 3563 N N . GLN A 1 452 ? -5.470 -3.584 6.245 1.00 97.50 452 GLN A N 1
ATOM 3564 C CA . GLN A 1 452 ? -4.868 -4.100 7.470 1.00 97.50 452 GLN A CA 1
ATOM 3565 C C . GLN A 1 452 ? -5.913 -4.233 8.586 1.00 97.50 452 GLN A C 1
ATOM 3567 O O . GLN A 1 452 ? -6.026 -5.310 9.159 1.00 97.50 452 GLN A O 1
ATOM 3572 N N . ASP A 1 453 ? -6.744 -3.208 8.816 1.00 96.81 453 ASP A N 1
ATOM 3573 C CA . ASP A 1 453 ? -7.793 -3.267 9.846 1.00 96.81 453 ASP A CA 1
ATOM 3574 C C . ASP A 1 453 ? -8.741 -4.447 9.621 1.00 96.81 453 ASP A C 1
ATOM 3576 O O . ASP A 1 453 ? -9.061 -5.154 10.565 1.00 96.81 453 ASP A O 1
ATOM 3580 N N . LEU A 1 454 ? -9.145 -4.709 8.374 1.00 97.62 454 LEU A N 1
ATOM 3581 C CA . LEU A 1 454 ? -10.014 -5.842 8.027 1.00 97.62 454 LEU A CA 1
ATOM 3582 C C . LEU A 1 454 ? -9.373 -7.204 8.337 1.00 97.62 454 LEU A C 1
ATOM 3584 O O . LEU A 1 454 ? -10.044 -8.102 8.843 1.00 97.62 454 LEU A O 1
ATOM 3588 N N . ILE A 1 455 ? -8.073 -7.352 8.063 1.00 97.88 455 ILE A N 1
ATOM 3589 C CA . ILE A 1 455 ? -7.295 -8.553 8.414 1.00 97.88 455 ILE A CA 1
ATOM 3590 C C . ILE A 1 455 ? -7.225 -8.713 9.943 1.00 97.88 455 ILE A C 1
ATOM 3592 O O . ILE A 1 455 ? -7.300 -9.832 10.458 1.00 97.88 455 ILE A O 1
ATOM 3596 N N . ASP A 1 456 ? -7.143 -7.600 10.671 1.00 97.31 456 ASP A N 1
ATOM 3597 C CA . ASP A 1 456 ? -7.091 -7.580 12.133 1.00 97.31 456 ASP A CA 1
ATOM 3598 C C . ASP A 1 456 ? -8.476 -7.767 12.790 1.00 97.31 456 ASP A C 1
ATOM 3600 O O . ASP A 1 456 ? -8.543 -8.294 13.899 1.00 97.31 456 ASP A O 1
ATOM 3604 N N . VAL A 1 457 ? -9.589 -7.430 12.114 1.00 97.00 457 VAL A N 1
ATOM 3605 C CA . VAL A 1 457 ? -10.947 -7.878 12.502 1.00 97.00 457 VAL A CA 1
ATOM 3606 C C . VAL A 1 457 ? -11.020 -9.400 12.399 1.00 97.00 457 VAL A C 1
ATOM 3608 O O . VAL A 1 457 ? -11.333 -10.071 13.377 1.00 97.00 457 VAL A O 1
ATOM 3611 N N . ASN A 1 458 ? -10.693 -9.953 11.226 1.00 97.00 458 ASN A N 1
ATOM 3612 C CA . ASN A 1 458 ? -10.844 -11.381 10.930 1.00 97.00 458 ASN A CA 1
ATOM 3613 C C . ASN A 1 458 ? -9.911 -12.292 11.755 1.00 97.00 458 ASN A C 1
ATOM 3615 O O . ASN A 1 458 ? -10.135 -13.495 11.842 1.00 97.00 458 ASN A O 1
ATOM 3619 N N . SER A 1 459 ? -8.858 -11.737 12.356 1.00 96.56 459 SER A N 1
ATOM 3620 C CA . SER A 1 459 ? -7.968 -12.442 13.290 1.00 96.56 459 SER A CA 1
ATOM 3621 C C . SER A 1 459 ? -8.241 -12.118 14.767 1.00 96.56 459 SER A C 1
ATOM 3623 O O . SER A 1 459 ? -7.477 -12.542 15.630 1.00 96.56 459 SER A O 1
ATOM 3625 N N . GLY A 1 460 ? -9.295 -11.353 15.078 1.00 95.12 460 GLY A N 1
ATOM 3626 C CA . GLY A 1 460 ? -9.665 -10.926 16.436 1.00 95.12 460 GLY A CA 1
ATOM 3627 C C . GLY A 1 460 ? -8.763 -9.843 17.048 1.00 95.12 460 GLY A C 1
ATOM 3628 O O . GLY A 1 460 ? -9.205 -9.101 17.925 1.00 95.12 460 GLY A O 1
ATOM 3629 N N . LEU A 1 461 ? -7.532 -9.685 16.548 1.00 96.00 461 LEU A N 1
ATOM 3630 C CA . LEU A 1 461 ? -6.512 -8.764 17.063 1.00 96.00 461 LEU A CA 1
ATOM 3631 C C . LEU A 1 461 ? -7.008 -7.318 17.214 1.00 96.00 461 LEU A C 1
ATOM 3633 O O . LEU A 1 461 ? -6.660 -6.646 18.186 1.00 96.00 461 LEU A O 1
ATOM 3637 N N . LEU A 1 462 ? -7.831 -6.828 16.280 1.00 95.38 462 LEU A N 1
ATOM 3638 C CA . LEU A 1 462 ? -8.403 -5.482 16.356 1.00 95.38 462 LEU A CA 1
ATOM 3639 C C . LEU A 1 462 ? -9.494 -5.367 17.429 1.00 95.38 462 LEU A C 1
ATOM 3641 O O . LEU A 1 462 ? -9.588 -4.334 18.092 1.00 95.38 462 LEU A O 1
ATOM 3645 N N . VAL A 1 463 ? -10.295 -6.417 17.623 1.00 96.12 463 VAL A N 1
ATOM 3646 C CA . VAL A 1 463 ? -11.355 -6.450 18.640 1.00 96.12 463 VAL A CA 1
ATOM 3647 C C . VAL A 1 463 ? -10.737 -6.323 20.032 1.00 96.12 463 VAL A C 1
ATOM 3649 O O . VAL A 1 463 ? -11.148 -5.467 20.815 1.00 96.12 463 VAL A O 1
ATOM 3652 N N . ASP A 1 464 ? -9.716 -7.127 20.330 1.00 96.00 464 ASP A N 1
ATOM 3653 C CA . ASP A 1 464 ? -9.073 -7.140 21.647 1.00 96.00 464 ASP A CA 1
ATOM 3654 C C . ASP A 1 464 ? -8.221 -5.889 21.893 1.00 96.00 464 ASP A C 1
ATOM 3656 O O . ASP A 1 464 ? -8.227 -5.342 23.001 1.00 96.00 464 ASP A O 1
ATOM 3660 N N . TYR A 1 465 ? -7.563 -5.368 20.850 1.00 95.00 465 TYR A N 1
ATOM 3661 C CA . TYR A 1 465 ? -6.899 -4.065 20.894 1.00 95.00 465 TYR A CA 1
ATOM 3662 C C . TYR A 1 465 ? -7.886 -2.952 21.276 1.00 95.00 465 TYR A C 1
ATOM 3664 O O . TYR A 1 465 ? -7.672 -2.268 22.276 1.00 95.00 465 TYR A O 1
ATOM 3672 N N . LEU A 1 466 ? -9.002 -2.800 20.551 1.00 94.62 466 LEU A N 1
ATOM 3673 C CA . LEU A 1 466 ? -9.975 -1.740 20.837 1.00 94.62 466 LEU A CA 1
ATOM 3674 C C . LEU A 1 466 ? -10.664 -1.919 22.195 1.00 94.62 466 LEU A C 1
ATOM 3676 O O . LEU A 1 466 ? -10.826 -0.930 22.908 1.00 94.62 466 LEU A O 1
ATOM 3680 N N . LYS A 1 467 ? -10.996 -3.152 22.606 1.00 96.06 467 LYS A N 1
ATOM 3681 C CA . LYS A 1 467 ? -11.521 -3.438 23.956 1.00 96.06 467 LYS A CA 1
ATOM 3682 C C . LYS A 1 467 ? -10.555 -2.980 25.052 1.00 96.06 467 LYS A C 1
ATOM 3684 O O . LYS A 1 467 ? -11.000 -2.386 26.033 1.00 96.06 467 LYS A O 1
ATOM 3689 N N . LYS A 1 468 ? -9.246 -3.205 24.884 1.00 95.75 468 LYS A N 1
ATOM 3690 C CA . LYS A 1 468 ? -8.214 -2.749 25.830 1.00 95.75 468 LYS A CA 1
ATOM 3691 C C . LYS A 1 468 ? -8.150 -1.220 25.910 1.00 95.75 468 LYS A C 1
ATOM 3693 O O . LYS A 1 468 ? -8.167 -0.678 27.012 1.00 95.75 468 LYS A O 1
ATOM 3698 N N . ILE A 1 469 ? -8.120 -0.526 24.768 1.00 93.56 469 ILE A N 1
ATOM 3699 C CA . ILE A 1 469 ? -8.107 0.949 24.733 1.00 93.56 469 ILE A CA 1
ATOM 3700 C C . ILE A 1 469 ? -9.377 1.525 25.373 1.00 93.56 469 ILE A C 1
ATOM 3702 O O . ILE A 1 469 ? -9.295 2.383 26.249 1.00 93.56 469 ILE A O 1
ATOM 3706 N N . HIS A 1 470 ? -10.547 1.008 24.993 1.00 94.81 470 HIS A N 1
ATOM 3707 C CA . HIS A 1 470 ? -11.837 1.409 25.548 1.00 94.81 470 HIS A CA 1
ATOM 3708 C C . HIS A 1 470 ? -11.914 1.163 27.065 1.00 94.81 470 HIS A C 1
ATOM 3710 O O . HIS A 1 470 ? -12.384 2.023 27.804 1.00 94.81 470 HIS A O 1
ATOM 3716 N N . GLY A 1 471 ? -11.390 0.034 27.557 1.00 94.81 471 GLY A N 1
ATOM 3717 C CA . GLY A 1 471 ? -11.279 -0.253 28.990 1.00 94.81 471 GLY A CA 1
ATOM 3718 C C . GLY A 1 471 ? -10.406 0.759 29.742 1.00 94.81 471 GLY A C 1
ATOM 3719 O O . GLY A 1 471 ? -10.808 1.242 30.802 1.00 94.81 471 GLY A O 1
ATOM 3720 N N . ASN A 1 472 ? -9.258 1.140 29.174 1.00 93.31 472 ASN A N 1
ATOM 3721 C CA . ASN A 1 472 ? -8.384 2.173 29.740 1.00 93.31 472 ASN A CA 1
ATOM 3722 C C . ASN A 1 472 ? -9.090 3.539 29.787 1.00 93.31 472 ASN A C 1
ATOM 3724 O O . ASN A 1 472 ? -9.109 4.194 30.827 1.00 93.31 472 ASN A O 1
ATOM 3728 N N . PHE A 1 473 ? -9.719 3.951 28.680 1.00 92.88 473 PHE A N 1
ATOM 3729 C CA . PHE A 1 473 ? -10.434 5.227 28.579 1.00 92.88 473 PHE A CA 1
ATOM 3730 C C . PHE A 1 473 ? -11.611 5.283 29.567 1.00 92.88 473 PHE A C 1
ATOM 3732 O O . PHE A 1 473 ? -11.762 6.260 30.298 1.00 92.88 473 PHE A O 1
ATOM 3739 N N . LEU A 1 474 ? -12.404 4.211 29.653 1.00 92.94 474 LEU A N 1
ATOM 3740 C CA . LEU A 1 474 ? -13.534 4.098 30.576 1.00 92.94 474 LEU A CA 1
ATOM 3741 C C . LEU A 1 474 ? -13.096 4.118 32.049 1.00 92.94 474 LEU A C 1
ATOM 3743 O O . LEU A 1 474 ? -13.793 4.695 32.884 1.00 92.94 474 LEU A O 1
ATOM 3747 N N . THR A 1 475 ? -11.944 3.516 32.365 1.00 91.69 475 THR A N 1
ATOM 3748 C CA . THR A 1 475 ? -11.341 3.557 33.707 1.00 91.69 475 THR A CA 1
ATOM 3749 C C . THR A 1 475 ? -10.938 4.985 34.066 1.00 91.69 475 THR A C 1
ATOM 3751 O O . THR A 1 475 ? -11.327 5.473 35.125 1.00 91.69 475 THR A O 1
ATOM 3754 N N . HIS A 1 476 ? -10.267 5.693 33.153 1.00 89.56 476 HIS A N 1
ATOM 3755 C CA . HIS A 1 476 ? -9.874 7.086 33.359 1.00 89.56 476 HIS A CA 1
ATOM 3756 C C . HIS A 1 476 ? -11.081 8.011 33.596 1.00 89.56 476 HIS A C 1
ATOM 3758 O O . HIS A 1 476 ? -11.119 8.767 34.569 1.00 89.56 476 HIS A O 1
ATOM 3764 N N . ILE A 1 477 ? -12.100 7.907 32.733 1.00 88.44 477 ILE A N 1
ATOM 3765 C CA . ILE A 1 477 ? -13.325 8.724 32.780 1.00 88.44 477 ILE A CA 1
ATOM 3766 C C . ILE A 1 477 ? -14.103 8.512 34.087 1.00 88.44 477 ILE A C 1
ATOM 3768 O O . ILE A 1 477 ? -14.680 9.462 34.609 1.00 88.44 477 ILE A O 1
ATOM 3772 N N . LYS A 1 478 ? -14.130 7.284 34.623 1.00 87.19 478 LYS A N 1
ATOM 3773 C CA . LYS A 1 478 ? -14.881 6.959 35.848 1.00 87.19 478 LYS A CA 1
ATOM 3774 C C . LYS A 1 478 ? -14.103 7.192 37.142 1.00 87.19 478 LYS A C 1
ATOM 3776 O O . LYS A 1 478 ? -14.718 7.567 38.136 1.00 87.19 478 LYS A O 1
ATOM 3781 N N . ASN A 1 479 ? -12.792 6.942 37.142 1.00 82.25 479 ASN A N 1
ATOM 3782 C CA . ASN A 1 479 ? -12.022 6.760 38.376 1.00 82.25 479 ASN A CA 1
ATOM 3783 C C . ASN A 1 479 ? -10.857 7.754 38.549 1.00 82.25 479 ASN A C 1
ATOM 3785 O O . ASN A 1 479 ? -10.372 7.900 39.668 1.00 82.25 479 ASN A O 1
ATOM 3789 N N . GLU A 1 480 ? -10.381 8.407 37.480 1.00 76.25 480 GLU A N 1
ATOM 3790 C CA . GLU A 1 480 ? -9.112 9.162 37.499 1.00 76.25 480 GLU A CA 1
ATOM 3791 C C . GLU A 1 480 ? -9.267 10.657 37.179 1.00 76.25 480 GLU A C 1
ATOM 3793 O O . GLU A 1 480 ? -8.534 11.474 37.738 1.00 76.25 480 GLU A O 1
ATOM 3798 N N . CYS A 1 481 ? -10.216 11.054 36.318 1.00 72.88 481 CYS A N 1
ATOM 3799 C CA . CYS A 1 481 ? -10.434 12.468 35.983 1.00 72.88 481 CYS A CA 1
ATOM 3800 C C . CYS A 1 481 ? -11.159 13.223 37.123 1.00 72.88 481 CYS A C 1
ATOM 3802 O O . CYS A 1 481 ? -12.323 13.607 37.013 1.00 72.88 481 CYS A O 1
ATOM 3804 N N . LEU A 1 482 ? -10.433 13.502 38.213 1.00 61.19 482 LEU A N 1
ATOM 3805 C CA . LEU A 1 482 ? -10.871 14.232 39.420 1.00 61.19 482 LEU A CA 1
ATOM 3806 C C . LEU A 1 482 ? -11.368 15.680 39.177 1.00 61.19 482 LEU A C 1
ATOM 3808 O O . LEU A 1 482 ? -11.682 16.391 40.128 1.00 61.19 482 LEU A O 1
ATOM 3812 N N . GLY A 1 483 ? -11.405 16.148 37.925 1.00 54.84 483 GLY A N 1
ATOM 3813 C CA . GLY A 1 483 ? -11.664 17.544 37.561 1.00 54.84 483 GLY A CA 1
ATOM 3814 C C . GLY A 1 483 ? -13.099 17.892 37.151 1.00 54.84 483 GLY A C 1
ATOM 3815 O O . GLY A 1 483 ? -13.385 19.078 37.013 1.00 54.84 483 GLY A O 1
ATOM 3816 N N . VAL A 1 484 ? -13.997 16.919 36.922 1.00 48.12 484 VAL A N 1
ATOM 3817 C CA . VAL A 1 484 ? -15.364 17.210 36.436 1.00 48.12 484 VAL A CA 1
ATOM 3818 C C . VAL A 1 484 ? -16.437 16.376 37.141 1.00 48.12 484 VAL A C 1
ATOM 3820 O O . VAL A 1 484 ? -16.789 15.283 36.706 1.00 48.12 484 VAL A O 1
ATOM 3823 N N . ALA A 1 485 ? -17.057 16.968 38.161 1.00 43.06 485 ALA A N 1
ATOM 3824 C CA . ALA A 1 485 ? -18.411 16.634 38.594 1.00 43.06 485 ALA A CA 1
ATOM 3825 C C . ALA A 1 485 ? -19.095 17.899 39.164 1.00 43.06 485 ALA A C 1
ATOM 3827 O O . ALA A 1 485 ? -18.474 18.551 40.003 1.00 43.06 485 ALA A O 1
ATOM 3828 N N . PRO A 1 486 ? -20.343 18.261 38.787 1.00 46.22 486 PRO A N 1
ATOM 3829 C CA . PRO A 1 486 ? -21.212 17.677 37.760 1.00 46.22 486 PRO A CA 1
ATOM 3830 C C . PRO A 1 486 ? -21.764 18.721 36.755 1.00 46.22 486 PRO A C 1
ATOM 3832 O O . PRO A 1 486 ? -22.704 19.447 37.062 1.00 46.22 486 PRO A O 1
ATOM 3835 N N . LEU A 1 487 ? -21.256 18.739 35.514 1.00 43.25 487 LEU A N 1
ATOM 3836 C CA . LEU A 1 487 ? -21.898 19.454 34.384 1.00 43.25 487 LEU A CA 1
ATOM 3837 C C . LEU A 1 487 ? -22.065 18.611 33.100 1.00 43.25 487 LEU A C 1
ATOM 3839 O O . LEU A 1 487 ? -22.569 19.114 32.103 1.00 43.25 487 LEU A O 1
ATOM 3843 N N . GLY A 1 488 ? -21.692 17.325 33.117 1.00 41.78 488 GLY A N 1
ATOM 3844 C CA . GLY A 1 488 ? -21.852 16.428 31.956 1.00 41.78 488 GLY A CA 1
ATOM 3845 C C . GLY A 1 488 ? -22.007 14.935 32.275 1.00 41.78 488 GLY A C 1
ATOM 3846 O O . GLY A 1 488 ? -22.511 14.179 31.450 1.00 41.78 488 GLY A O 1
ATOM 3847 N N . CYS A 1 489 ? -21.649 14.492 33.485 1.00 43.78 489 CYS A N 1
ATOM 3848 C CA . CYS A 1 489 ? -21.582 13.068 33.850 1.00 43.78 489 CYS A CA 1
ATOM 3849 C C . CYS A 1 489 ? -22.939 12.332 33.876 1.00 43.78 489 CYS A C 1
ATOM 3851 O O . CYS A 1 489 ? -22.960 11.114 34.012 1.00 43.78 489 CYS A O 1
ATOM 3853 N N . LEU A 1 490 ? -24.061 13.046 33.728 1.00 42.75 490 LEU A N 1
ATOM 3854 C CA . LEU A 1 490 ? -25.407 12.469 33.615 1.00 42.75 490 LEU A CA 1
ATOM 3855 C C . LEU A 1 490 ? -25.757 11.993 32.190 1.00 42.75 490 LEU A C 1
ATOM 3857 O O . LEU A 1 490 ? -26.807 11.384 32.012 1.00 42.75 490 LEU A O 1
ATOM 3861 N N . ALA A 1 491 ? -24.915 12.266 31.184 1.00 41.75 491 ALA A N 1
ATOM 3862 C CA . ALA A 1 491 ? -25.225 11.998 29.775 1.00 41.75 491 ALA A CA 1
ATOM 3863 C C . ALA A 1 491 ? -24.591 10.718 29.186 1.00 41.75 491 ALA A C 1
ATOM 3865 O O . ALA A 1 491 ? -25.014 10.284 28.118 1.00 41.75 491 ALA A O 1
ATOM 3866 N N . TRP A 1 492 ? -23.601 10.091 29.841 1.00 42.31 492 TRP A N 1
ATOM 3867 C CA . TRP A 1 492 ? -22.997 8.844 29.334 1.00 42.31 492 TRP A CA 1
ATOM 3868 C C . TRP A 1 492 ? -23.703 7.599 29.888 1.00 42.31 492 TRP A C 1
ATOM 3870 O O . TRP A 1 492 ? -23.183 6.881 30.743 1.00 42.31 492 TRP A O 1
ATOM 3880 N N . THR A 1 493 ? -24.910 7.340 29.387 1.00 40.03 493 THR A N 1
ATOM 3881 C CA . THR A 1 493 ? -25.548 6.020 29.479 1.00 40.03 493 THR A CA 1
ATOM 3882 C C . THR A 1 493 ? -25.204 5.213 28.224 1.00 40.03 493 THR A C 1
ATOM 3884 O O . THR A 1 493 ? -25.606 5.632 27.136 1.00 40.03 493 THR A O 1
ATOM 3887 N N . PRO A 1 494 ? -24.496 4.072 28.319 1.00 36.56 494 PRO A N 1
ATOM 3888 C CA . PRO A 1 494 ? -24.248 3.236 27.151 1.00 36.56 494 PRO A CA 1
ATOM 3889 C C . PRO A 1 494 ? -25.569 2.638 26.649 1.00 36.56 494 PRO A C 1
ATOM 3891 O O . PRO A 1 494 ? -26.306 2.012 27.414 1.00 36.56 494 PRO A O 1
ATOM 3894 N N . HIS A 1 495 ? -25.867 2.817 25.361 1.00 35.44 495 HIS A N 1
ATOM 3895 C CA . HIS A 1 495 ? -26.973 2.116 24.712 1.00 35.44 495 HIS A CA 1
ATOM 3896 C C . HIS A 1 495 ? -26.585 0.644 24.500 1.00 35.44 495 HIS A C 1
ATOM 3898 O O . HIS A 1 495 ? -25.711 0.339 23.687 1.00 35.44 495 HIS A O 1
ATOM 3904 N N . HIS A 1 496 ? -27.233 -0.244 25.259 1.00 34.34 496 HIS A N 1
ATOM 3905 C CA . HIS A 1 496 ? -27.115 -1.701 25.139 1.00 34.34 496 HIS A CA 1
ATOM 3906 C C . HIS A 1 496 ? -27.636 -2.210 23.781 1.00 34.34 496 HIS A C 1
ATOM 3908 O O . HIS A 1 496 ? -28.785 -1.858 23.437 1.00 34.34 496 HIS A O 1
#

Secondary structure (DSSP, 8-state):
-----S--SHHHHHHHHHHHHHHHHHHHHHHHHHHHHHHHHHHHHHHHHHHHHHHHHHHHHHHHHHHHHHHHH-PPPP------------------------------------SHHHHHHHHHHHHHHHT----TTS-TTS------HHHHHHHHHHHHHHHHHS-TT-HHHHHHHHHHHHHHHHHHHHHHHHHHHHHT-EEETTEEEEEPPPPSSTT---B-TTT--B--TTT--EEEETTT--EEEGGGSTT--SPPHHHHHHH------SSS----TTTTTTB-TTT--B---------TT---------SS--PPPS------------EE-TTT--EE-TTT---EEE--HHHHHHH---PPEEE-HHHHHHHHHHTT---EEHHHH-TTHHHH-HHHHHHHHHHHHHHHHHHHHTT-HHHHHTTGGGGGGGGGGGGT-SSEE-HHHHHHHHTSHHHHHHHHHHHHHHHIIIII-TT--SSSTTS-----